Protein AF-0000000085977910 (afdb_homodimer)

Structure (mmCIF, N/CA/C/O backbone):
data_AF-0000000085977910-model_v1
#
loop_
_entity.id
_entity.type
_entity.pdbx_description
1 polymer '15-hydroxyprostaglandin dehydrogenase'
#
loop_
_atom_site.group_PDB
_atom_site.id
_atom_site.type_symbol
_atom_site.label_atom_id
_atom_site.label_alt_id
_atom_site.label_comp_id
_atom_site.label_asym_id
_atom_site.label_entity_id
_atom_site.label_seq_id
_atom_site.pdbx_PDB_ins_code
_atom_site.Cartn_x
_atom_site.Cartn_y
_atom_site.Cartn_z
_atom_site.occupancy
_atom_site.B_iso_or_equiv
_atom_site.auth_seq_id
_atom_site.auth_comp_id
_atom_site.auth_asym_id
_atom_site.auth_atom_id
_atom_site.pdbx_PDB_model_num
ATOM 1 N N . MET A 1 1 ? 5.023 -21.188 -24.047 1 74.12 1 MET A N 1
ATOM 2 C CA . MET A 1 1 ? 5.863 -21.859 -23.062 1 74.12 1 MET A CA 1
ATOM 3 C C . MET A 1 1 ? 5.191 -23.109 -22.531 1 74.12 1 MET A C 1
ATOM 5 O O . MET A 1 1 ? 3.965 -23.172 -22.422 1 74.12 1 MET A O 1
ATOM 9 N N . ASN A 1 2 ? 5.883 -24.109 -22.469 1 89.81 2 ASN A N 1
ATOM 10 C CA . ASN A 1 2 ? 5.402 -25.375 -21.906 1 89.81 2 ASN A CA 1
ATOM 11 C C . ASN A 1 2 ? 5.508 -25.375 -20.375 1 89.81 2 ASN A C 1
ATOM 13 O O . ASN A 1 2 ? 6.594 -25.188 -19.828 1 89.81 2 ASN A O 1
ATOM 17 N N . PHE A 1 3 ? 4.391 -25.562 -19.672 1 94.19 3 PHE A N 1
ATOM 18 C CA . PHE A 1 3 ? 4.344 -25.469 -18.219 1 94.19 3 PHE A CA 1
ATOM 19 C C . PHE A 1 3 ? 4.199 -26.844 -17.578 1 94.19 3 PHE A C 1
ATOM 21 O O . PHE A 1 3 ? 4.086 -26.953 -16.359 1 94.19 3 PHE A O 1
ATOM 28 N N . GLU A 1 4 ? 4.238 -27.828 -18.438 1 94.5 4 GLU A N 1
ATOM 29 C CA . GLU A 1 4 ? 4.109 -29.172 -17.906 1 94.5 4 GLU A CA 1
ATOM 30 C C . GLU A 1 4 ? 5.215 -29.484 -16.906 1 94.5 4 GLU A C 1
ATOM 32 O O . GLU A 1 4 ? 6.395 -29.297 -17.188 1 94.5 4 GLU A O 1
ATOM 37 N N . GLY A 1 5 ? 4.781 -29.891 -15.734 1 95.19 5 GLY A N 1
ATOM 38 C CA . GLY A 1 5 ? 5.727 -30.312 -14.711 1 95.19 5 GLY A CA 1
ATOM 39 C C . GLY A 1 5 ? 6.285 -29.156 -13.906 1 95.19 5 GLY A C 1
ATOM 40 O O . GLY A 1 5 ? 6.957 -29.375 -12.891 1 95.19 5 GLY A O 1
ATOM 41 N N . LYS A 1 6 ? 6.066 -27.953 -14.312 1 96.88 6 LYS A N 1
ATOM 42 C CA . LYS A 1 6 ? 6.48 -26.812 -13.516 1 96.88 6 LYS A CA 1
ATOM 43 C C . LYS A 1 6 ? 5.66 -26.703 -12.234 1 96.88 6 LYS A C 1
ATOM 45 O O . LYS A 1 6 ? 4.578 -27.297 -12.133 1 96.88 6 LYS A O 1
ATOM 50 N N . VAL A 1 7 ? 6.188 -26.031 -11.258 1 98.06 7 VAL A N 1
ATOM 51 C CA . VAL A 1 7 ? 5.59 -26.062 -9.922 1 98.06 7 VAL A CA 1
ATOM 52 C C . VAL A 1 7 ? 5.203 -24.656 -9.492 1 98.06 7 VAL A C 1
ATOM 54 O O . VAL A 1 7 ? 6.012 -23.734 -9.57 1 98.06 7 VAL A O 1
ATOM 57 N N . ALA A 1 8 ? 3.971 -24.547 -9.023 1 98.25 8 ALA A N 1
ATOM 58 C CA . ALA A 1 8 ? 3.461 -23.266 -8.555 1 98.25 8 ALA A CA 1
ATOM 59 C C . ALA A 1 8 ? 3.02 -23.344 -7.098 1 98.25 8 ALA A C 1
ATOM 61 O O . ALA A 1 8 ? 2.588 -24.406 -6.633 1 98.25 8 ALA A O 1
ATOM 62 N N . ILE A 1 9 ? 3.174 -22.281 -6.395 1 98.31 9 ILE A N 1
ATOM 63 C CA . ILE A 1 9 ? 2.529 -22.047 -5.105 1 98.31 9 ILE A CA 1
ATOM 64 C C . ILE A 1 9 ? 1.374 -21.062 -5.27 1 98.31 9 ILE A C 1
ATOM 66 O O . ILE A 1 9 ? 1.536 -20 -5.879 1 98.31 9 ILE A O 1
ATOM 70 N N . VAL A 1 10 ? 0.227 -21.422 -4.809 1 98.31 10 VAL A N 1
ATOM 71 C CA . VAL A 1 10 ? -0.936 -20.547 -4.828 1 98.31 10 VAL A CA 1
ATOM 72 C C . VAL A 1 10 ? -1.416 -20.281 -3.402 1 98.31 10 VAL A C 1
ATOM 74 O O . VAL A 1 10 ? -1.846 -21.203 -2.709 1 98.31 10 VAL A O 1
ATOM 77 N N . THR A 1 11 ? -1.357 -19.031 -3.002 1 98 11 THR A N 1
ATOM 78 C CA . THR A 1 11 ? -1.859 -18.703 -1.674 1 98 11 THR A CA 1
ATOM 79 C C . THR A 1 11 ? -3.359 -18.422 -1.717 1 98 11 THR A C 1
ATOM 81 O O . THR A 1 11 ? -3.865 -17.875 -2.695 1 98 11 THR A O 1
ATOM 84 N N . GLY A 1 12 ? -3.998 -18.734 -0.599 1 93.25 12 GLY A N 1
ATOM 85 C CA . GLY A 1 12 ? -5.445 -18.594 -0.599 1 93.25 12 GLY A CA 1
ATOM 86 C C . GLY A 1 12 ? -6.121 -19.422 -1.684 1 93.25 12 GLY A C 1
ATOM 87 O O . GLY A 1 12 ? -7.004 -18.922 -2.385 1 93.25 12 GLY A O 1
ATOM 88 N N . GLY A 1 13 ? -5.715 -20.578 -1.875 1 89.19 13 GLY A N 1
ATOM 89 C CA . GLY A 1 13 ? -6.102 -21.359 -3.045 1 89.19 13 GLY A CA 1
ATOM 90 C C . GLY A 1 13 ? -7.32 -22.219 -2.807 1 89.19 13 GLY A C 1
ATOM 91 O O . GLY A 1 13 ? -7.738 -22.969 -3.693 1 89.19 13 GLY A O 1
ATOM 92 N N . ALA A 1 14 ? -7.949 -22.047 -1.629 1 82.5 14 ALA A N 1
ATOM 93 C CA . ALA A 1 14 ? -9.016 -22.969 -1.251 1 82.5 14 ALA A CA 1
ATOM 94 C C . ALA A 1 14 ? -10.344 -22.562 -1.867 1 82.5 14 ALA A C 1
ATOM 96 O O . ALA A 1 14 ? -11.242 -23.391 -2.033 1 82.5 14 ALA A O 1
ATOM 97 N N . GLN A 1 15 ? -10.5 -21.297 -2.105 1 82.38 15 GLN A N 1
ATOM 98 C CA . GLN A 1 15 ? -11.805 -20.828 -2.547 1 82.38 15 GLN A CA 1
ATOM 99 C C . GLN A 1 15 ? -11.672 -19.688 -3.551 1 82.38 15 GLN A C 1
ATOM 101 O O . GLN A 1 15 ? -10.57 -19.172 -3.764 1 82.38 15 GLN A O 1
ATOM 106 N N . GLY A 1 16 ? -12.773 -19.531 -4.273 1 90.12 16 GLY A N 1
ATOM 107 C CA . GLY A 1 16 ? -12.914 -18.328 -5.086 1 90.12 16 GLY A CA 1
ATOM 108 C C . GLY A 1 16 ? -11.852 -18.219 -6.172 1 90.12 16 GLY A C 1
ATOM 109 O O . GLY A 1 16 ? -11.664 -19.156 -6.957 1 90.12 16 GLY A O 1
ATOM 110 N N . ILE A 1 17 ? -11.211 -17.125 -6.199 1 92.06 17 ILE A N 1
ATOM 111 C CA . ILE A 1 17 ? -10.211 -16.797 -7.215 1 92.06 17 ILE A CA 1
ATOM 112 C C . ILE A 1 17 ? -9.023 -17.75 -7.094 1 92.06 17 ILE A C 1
ATOM 114 O O . ILE A 1 17 ? -8.5 -18.219 -8.102 1 92.06 17 ILE A O 1
ATOM 118 N N . GLY A 1 18 ? -8.695 -18.078 -5.855 1 94.75 18 GLY A N 1
ATOM 119 C CA . GLY A 1 18 ? -7.59 -19 -5.629 1 94.75 18 GLY A CA 1
ATOM 120 C C . GLY A 1 18 ? -7.832 -20.391 -6.199 1 94.75 18 GLY A C 1
ATOM 121 O O . GLY A 1 18 ? -6.949 -20.969 -6.828 1 94.75 18 GLY A O 1
ATOM 122 N N . LYS A 1 19 ? -8.984 -20.844 -5.961 1 94.12 19 LYS A N 1
ATOM 123 C CA . LYS A 1 19 ? -9.367 -22.141 -6.523 1 94.12 19 LYS A CA 1
ATOM 124 C C . LYS A 1 19 ? -9.344 -22.094 -8.047 1 94.12 19 LYS A C 1
ATOM 126 O O . LYS A 1 19 ? -8.906 -23.047 -8.695 1 94.12 19 LYS A O 1
ATOM 131 N N . ALA A 1 20 ? -9.797 -21.016 -8.609 1 95.25 20 ALA A N 1
ATOM 132 C CA . ALA A 1 20 ? -9.805 -20.844 -10.055 1 95.25 20 ALA A CA 1
ATOM 133 C C . ALA A 1 20 ? -8.383 -20.844 -10.617 1 95.25 20 ALA A C 1
ATOM 135 O O . ALA A 1 20 ? -8.125 -21.453 -11.656 1 95.25 20 ALA A O 1
ATOM 136 N N . TYR A 1 21 ? -7.469 -20.172 -9.953 1 97.31 21 TYR A N 1
ATOM 137 C CA . TYR A 1 21 ? -6.066 -20.188 -10.344 1 97.31 21 TYR A CA 1
ATOM 138 C C . TYR A 1 21 ? -5.504 -21.594 -10.312 1 97.31 21 TYR A C 1
ATOM 140 O O . TYR A 1 21 ? -4.867 -22.031 -11.273 1 97.31 21 TYR A O 1
ATOM 148 N N . THR A 1 22 ? -5.742 -22.25 -9.188 1 97.06 22 THR A N 1
ATOM 149 C CA . THR A 1 22 ? -5.219 -23.594 -9 1 97.06 22 THR A CA 1
ATOM 150 C C . THR A 1 22 ? -5.715 -24.531 -10.102 1 97.06 22 THR A C 1
ATOM 152 O O . THR A 1 22 ? -4.922 -25.234 -10.734 1 97.06 22 THR A O 1
ATOM 155 N N . ASN A 1 23 ? -6.988 -24.469 -10.359 1 95.81 23 ASN A N 1
ATOM 156 C CA . ASN A 1 23 ? -7.57 -25.281 -11.406 1 95.81 23 ASN A CA 1
ATOM 157 C C . ASN A 1 23 ? -6.949 -24.984 -12.773 1 95.81 23 ASN A C 1
ATOM 159 O O . ASN A 1 23 ? -6.617 -25.891 -13.523 1 95.81 23 ASN A O 1
ATOM 163 N N . ALA A 1 24 ? -6.844 -23.734 -13.078 1 96.44 24 ALA A N 1
ATOM 164 C CA . ALA A 1 24 ? -6.281 -23.328 -14.367 1 96.44 24 ALA A CA 1
ATOM 165 C C . ALA A 1 24 ? -4.859 -23.859 -14.539 1 96.44 24 ALA A C 1
ATOM 167 O O . ALA A 1 24 ? -4.5 -24.344 -15.609 1 96.44 24 ALA A O 1
ATOM 168 N N . LEU A 1 25 ? -4.062 -23.812 -13.516 1 97.44 25 LEU A N 1
ATOM 169 C CA . LEU A 1 25 ? -2.672 -24.25 -13.562 1 97.44 25 LEU A CA 1
ATOM 170 C C . LEU A 1 25 ? -2.578 -25.766 -13.688 1 97.44 25 LEU A C 1
ATOM 172 O O . LEU A 1 25 ? -1.768 -26.281 -14.453 1 97.44 25 LEU A O 1
ATOM 176 N N . LEU A 1 26 ? -3.412 -26.469 -12.906 1 96.94 26 LEU A N 1
ATOM 177 C CA . LEU A 1 26 ? -3.451 -27.938 -13 1 96.94 26 LEU A CA 1
ATOM 178 C C . LEU A 1 26 ? -3.846 -28.375 -14.406 1 96.94 26 LEU A C 1
ATOM 180 O O . LEU A 1 26 ? -3.307 -29.359 -14.922 1 96.94 26 LEU A O 1
ATOM 184 N N . ASN A 1 27 ? -4.707 -27.641 -14.977 1 95.31 27 ASN A N 1
ATOM 185 C CA . ASN A 1 27 ? -5.23 -27.984 -16.297 1 95.31 27 ASN A CA 1
ATOM 186 C C . ASN A 1 27 ? -4.152 -27.891 -17.375 1 95.31 27 ASN A C 1
ATOM 188 O O . ASN A 1 27 ? -4.246 -28.547 -18.406 1 95.31 27 ASN A O 1
ATOM 192 N N . ILE A 1 28 ? -3.127 -27.125 -17.141 1 95.44 28 ILE A N 1
ATOM 193 C CA . ILE A 1 28 ? -2.08 -27 -18.156 1 95.44 28 ILE A CA 1
ATOM 194 C C . ILE A 1 28 ? -0.868 -27.844 -17.734 1 95.44 28 ILE A C 1
ATOM 196 O O . ILE A 1 28 ? 0.23 -27.656 -18.266 1 95.44 28 ILE A O 1
ATOM 200 N N . GLY A 1 29 ? -1.073 -28.672 -16.719 1 95.94 29 GLY A N 1
ATOM 201 C CA . GLY A 1 29 ? -0.099 -29.703 -16.422 1 95.94 29 GLY A CA 1
ATOM 202 C C . GLY A 1 29 ? 0.864 -29.312 -15.32 1 95.94 29 GLY A C 1
ATOM 203 O O . GLY A 1 29 ? 1.837 -30.016 -15.055 1 95.94 29 GLY A O 1
ATOM 204 N N . MET A 1 30 ? 0.647 -28.234 -14.641 1 97.25 30 MET A N 1
ATOM 205 C CA . MET A 1 30 ? 1.529 -27.828 -13.555 1 97.25 30 MET A CA 1
ATOM 206 C C . MET A 1 30 ? 1.219 -28.594 -12.273 1 97.25 30 MET A C 1
ATOM 208 O O . MET A 1 30 ? 0.14 -29.188 -12.141 1 97.25 30 MET A O 1
ATOM 212 N N . LYS A 1 31 ? 2.195 -28.656 -11.438 1 97.75 31 LYS A N 1
ATOM 213 C CA . LYS A 1 31 ? 1.985 -29.062 -10.047 1 97.75 31 LYS A CA 1
ATOM 214 C C . LYS A 1 31 ? 1.756 -27.844 -9.156 1 97.75 31 LYS A C 1
ATOM 216 O O . LYS A 1 31 ? 2.322 -26.766 -9.398 1 97.75 31 LYS A O 1
ATOM 221 N N . VAL A 1 32 ? 0.878 -28.047 -8.172 1 97.81 32 VAL A N 1
ATOM 222 C CA . VAL A 1 32 ? 0.483 -26.859 -7.402 1 97.81 32 VAL A CA 1
ATOM 223 C C . VAL A 1 32 ? 0.53 -27.188 -5.91 1 97.81 32 VAL A C 1
ATOM 225 O O . VAL A 1 32 ? 0.036 -28.219 -5.473 1 97.81 32 VAL A O 1
ATOM 228 N N . CYS A 1 33 ? 1.186 -26.344 -5.152 1 97.75 33 CYS A N 1
ATOM 229 C CA . CYS A 1 33 ? 1.013 -26.312 -3.703 1 97.75 33 CYS A CA 1
ATOM 230 C C . CYS A 1 33 ? 0.008 -25.234 -3.301 1 97.75 33 CYS A C 1
ATOM 232 O O . CYS A 1 33 ? 0.247 -24.047 -3.508 1 97.75 33 CYS A O 1
ATOM 234 N N . VAL A 1 34 ? -1.076 -25.688 -2.732 1 97.31 34 VAL A N 1
ATOM 235 C CA . VAL A 1 34 ? -2.084 -24.75 -2.234 1 97.31 34 VAL A CA 1
ATOM 236 C C . VAL A 1 34 ? -1.765 -24.359 -0.791 1 97.31 34 VAL A C 1
ATOM 238 O O . VAL A 1 34 ? -1.68 -25.234 0.084 1 97.31 34 VAL A O 1
ATOM 241 N N . CYS A 1 35 ? -1.544 -23.062 -0.579 1 96.44 35 CYS A N 1
ATOM 242 C CA . CYS A 1 35 ? -1.341 -22.516 0.755 1 96.44 35 CYS A CA 1
ATOM 243 C C . CYS A 1 35 ? -2.584 -21.781 1.235 1 96.44 35 CYS A C 1
ATOM 245 O O . CYS A 1 35 ? -3.07 -20.859 0.559 1 96.44 35 CYS A O 1
ATOM 247 N N . ASP A 1 36 ? -3.037 -22.141 2.352 1 93.94 36 ASP A N 1
ATOM 248 C CA . ASP A 1 36 ? -4.258 -21.531 2.879 1 93.94 36 ASP A CA 1
ATOM 249 C C . ASP A 1 36 ? -4.383 -21.766 4.383 1 93.94 36 ASP A C 1
ATOM 251 O O . ASP A 1 36 ? -3.725 -22.641 4.934 1 93.94 36 ASP A O 1
ATOM 255 N N . ILE A 1 37 ? -5.188 -20.984 5.008 1 93.25 37 ILE A N 1
ATOM 256 C CA . ILE A 1 37 ? -5.453 -21.188 6.426 1 93.25 37 ILE A CA 1
ATOM 257 C C . ILE A 1 37 ? -6.625 -22.156 6.602 1 93.25 37 ILE A C 1
ATOM 259 O O . ILE A 1 37 ? -6.816 -22.719 7.676 1 93.25 37 ILE A O 1
ATOM 263 N N . LEU A 1 38 ? -7.438 -22.328 5.578 1 90.69 38 LEU A N 1
ATOM 264 C CA . LEU A 1 38 ? -8.656 -23.141 5.629 1 90.69 38 LEU A CA 1
ATOM 265 C C . LEU A 1 38 ? -8.367 -24.578 5.219 1 90.69 38 LEU A C 1
ATOM 267 O O . LEU A 1 38 ? -8.711 -25 4.113 1 90.69 38 LEU A O 1
ATOM 271 N N . GLU A 1 39 ? -7.926 -25.375 6.125 1 92.31 39 GLU A N 1
ATOM 272 C CA . GLU A 1 39 ? -7.465 -26.734 5.852 1 92.31 39 GLU A CA 1
ATOM 273 C C . GLU A 1 39 ? -8.594 -27.609 5.324 1 92.31 39 GLU A C 1
ATOM 275 O O . GLU A 1 39 ? -8.445 -28.281 4.309 1 92.31 39 GLU A O 1
ATOM 280 N N . GLU A 1 40 ? -9.688 -27.516 5.973 1 93.38 40 GLU A N 1
ATOM 281 C CA . GLU A 1 40 ? -10.805 -28.391 5.613 1 93.38 40 GLU A CA 1
ATOM 282 C C . GLU A 1 40 ? -11.297 -28.094 4.199 1 93.38 40 GLU A C 1
ATOM 284 O O . GLU A 1 40 ? -11.562 -29.016 3.426 1 93.38 40 GLU A O 1
ATOM 289 N N . GLN A 1 41 ? -11.383 -26.828 3.84 1 92.31 41 GLN A N 1
ATOM 290 C CA . GLN A 1 41 ? -11.852 -26.438 2.514 1 92.31 41 GLN A CA 1
ATOM 291 C C . GLN A 1 41 ? -10.867 -26.875 1.434 1 92.31 41 GLN A C 1
ATOM 293 O O . GLN A 1 41 ? -11.273 -27.281 0.343 1 92.31 41 GLN A O 1
ATOM 298 N N . VAL A 1 42 ? -9.609 -26.812 1.769 1 92.94 42 VAL A N 1
ATOM 299 C CA . VAL A 1 42 ? -8.594 -27.234 0.802 1 92.94 42 VAL A CA 1
ATOM 300 C C . VAL A 1 42 ? -8.68 -28.734 0.574 1 92.94 42 VAL A C 1
ATOM 302 O O . VAL A 1 42 ? -8.609 -29.203 -0.565 1 92.94 42 VAL A O 1
ATOM 305 N N . ARG A 1 43 ? -8.844 -29.5 1.631 1 92.69 43 ARG A N 1
ATOM 306 C CA . ARG A 1 43 ? -8.938 -30.953 1.518 1 92.69 43 ARG A CA 1
ATOM 307 C C . ARG A 1 43 ? -10.141 -31.359 0.681 1 92.69 43 ARG A C 1
ATOM 309 O O . ARG A 1 43 ? -10.047 -32.25 -0.169 1 92.69 43 ARG A O 1
ATOM 316 N N . GLU A 1 44 ? -11.172 -30.672 0.963 1 93.56 44 GLU A N 1
ATOM 317 C CA . GLU A 1 44 ? -12.367 -30.922 0.172 1 93.56 44 GLU A CA 1
ATOM 318 C C . GLU A 1 44 ? -12.141 -30.609 -1.303 1 93.56 44 GLU A C 1
ATOM 320 O O . GLU A 1 44 ? -12.578 -31.359 -2.182 1 93.56 44 GLU A O 1
ATOM 325 N N . PHE A 1 45 ? -11.461 -29.547 -1.585 1 93.5 45 PHE A N 1
ATOM 326 C CA . PHE A 1 45 ? -11.125 -29.141 -2.945 1 93.5 45 PHE A CA 1
ATOM 327 C C . PHE A 1 45 ? -10.25 -30.188 -3.625 1 93.5 45 PHE A C 1
ATOM 329 O O . PHE A 1 45 ? -10.547 -30.625 -4.734 1 93.5 45 PHE A O 1
ATOM 336 N N . ILE A 1 46 ? -9.258 -30.641 -2.928 1 93.31 46 ILE A N 1
ATOM 337 C CA . ILE A 1 46 ? -8.32 -31.609 -3.48 1 93.31 46 ILE A CA 1
ATOM 338 C C . ILE A 1 46 ? -9.055 -32.906 -3.781 1 93.31 46 ILE A C 1
ATOM 340 O O . ILE A 1 46 ? -8.852 -33.531 -4.836 1 93.31 46 ILE A O 1
ATOM 344 N N . GLU A 1 47 ? -9.953 -33.312 -2.875 1 93.12 47 GLU A N 1
ATOM 345 C CA . GLU A 1 47 ? -10.703 -34.531 -3.047 1 93.12 47 GLU A CA 1
ATOM 346 C C . GLU A 1 47 ? -11.641 -34.469 -4.25 1 93.12 47 GLU A C 1
ATOM 348 O O . GLU A 1 47 ? -11.953 -35.469 -4.867 1 93.12 47 GLU A O 1
ATOM 353 N N . SER A 1 48 ? -12.039 -33.219 -4.543 1 92.94 48 SER A N 1
ATOM 354 C CA . SER A 1 48 ? -12.984 -33.031 -5.641 1 92.94 48 SER A CA 1
ATOM 355 C C . SER A 1 48 ? -12.281 -33.062 -6.992 1 92.94 48 SER A C 1
ATOM 357 O O . SER A 1 48 ? -12.93 -33.188 -8.031 1 92.94 48 SER A O 1
ATOM 359 N N . LEU A 1 49 ? -11.008 -33.031 -7.074 1 93.31 49 LEU A N 1
ATOM 360 C CA . LEU A 1 49 ? -10.234 -33 -8.312 1 93.31 49 LEU A CA 1
ATOM 361 C C . LEU A 1 49 ? -10.172 -34.375 -8.953 1 93.31 49 LEU A C 1
ATOM 363 O O . LEU A 1 49 ? -10.273 -35.406 -8.266 1 93.31 49 LEU A O 1
ATOM 367 N N . PRO A 1 50 ? -10.008 -34.406 -10.266 1 92.75 50 PRO A N 1
ATOM 368 C CA . PRO A 1 50 ? -9.734 -35.688 -10.922 1 92.75 50 PRO A CA 1
ATOM 369 C C . PRO A 1 50 ? -8.484 -36.375 -10.375 1 92.75 50 PRO A C 1
ATOM 371 O O . PRO A 1 50 ? -7.527 -35.719 -9.984 1 92.75 50 PRO A O 1
ATOM 374 N N . ALA A 1 51 ? -8.422 -37.656 -10.469 1 91.19 51 ALA A N 1
ATOM 375 C CA . ALA A 1 51 ? -7.332 -38.469 -9.914 1 91.19 51 ALA A CA 1
ATOM 376 C C . ALA A 1 51 ? -5.988 -38.031 -10.484 1 91.19 51 ALA A C 1
ATOM 378 O O . ALA A 1 51 ? -4.996 -37.938 -9.75 1 91.19 51 ALA A O 1
ATOM 379 N N . ALA A 1 52 ? -5.98 -37.719 -11.75 1 89.06 52 ALA A N 1
ATOM 380 C CA . ALA A 1 52 ? -4.734 -37.344 -12.422 1 89.06 52 ALA A CA 1
ATOM 381 C C . ALA A 1 52 ? -4.184 -36.062 -11.852 1 89.06 52 ALA A C 1
ATOM 383 O O . ALA A 1 52 ? -2.967 -35.844 -11.812 1 89.06 52 ALA A O 1
ATOM 384 N N . GLN A 1 53 ? -5.027 -35.25 -11.43 1 91.56 53 GLN A N 1
ATOM 385 C CA . GLN A 1 53 ? -4.609 -33.938 -10.914 1 91.56 53 GLN A CA 1
ATOM 386 C C . GLN A 1 53 ? -4.293 -34.031 -9.422 1 91.56 53 GLN A C 1
ATOM 388 O O . GLN A 1 53 ? -3.537 -33.188 -8.898 1 91.56 53 GLN A O 1
ATOM 393 N N . ARG A 1 54 ? -4.805 -34.969 -8.719 1 93.62 54 ARG A N 1
ATOM 394 C CA . ARG A 1 54 ? -4.598 -35.094 -7.281 1 93.62 54 ARG A CA 1
ATOM 395 C C . ARG A 1 54 ? -3.141 -35.406 -6.965 1 93.62 54 ARG A C 1
ATOM 397 O O . ARG A 1 54 ? -2.639 -35.031 -5.902 1 93.62 54 ARG A O 1
ATOM 404 N N . ASN A 1 55 ? -2.445 -36.031 -7.91 1 90.75 55 ASN A N 1
ATOM 405 C CA . ASN A 1 55 ? -1.028 -36.312 -7.727 1 90.75 55 ASN A CA 1
ATOM 406 C C . ASN A 1 55 ? -0.163 -35.062 -7.934 1 90.75 55 ASN A C 1
ATOM 408 O O . ASN A 1 55 ? 1.015 -35.062 -7.574 1 90.75 55 ASN A O 1
ATOM 412 N N . ASN A 1 56 ? -0.781 -34.094 -8.492 1 95.5 56 ASN A N 1
ATOM 413 C CA . ASN A 1 56 ? -0.028 -32.906 -8.844 1 95.5 56 ASN A CA 1
ATOM 414 C C . ASN A 1 56 ? -0.332 -31.75 -7.883 1 95.5 56 ASN A C 1
ATOM 416 O O . ASN A 1 56 ? 0.022 -30.594 -8.156 1 95.5 56 ASN A O 1
ATOM 420 N N . ILE A 1 57 ? -1.011 -32.031 -6.797 1 96.62 57 ILE A N 1
ATOM 421 C CA . ILE A 1 57 ? -1.389 -30.969 -5.891 1 96.62 57 ILE A CA 1
ATOM 422 C C . ILE A 1 57 ? -1.05 -31.359 -4.453 1 96.62 57 ILE A C 1
ATOM 424 O O . ILE A 1 57 ? -1.247 -32.5 -4.055 1 96.62 57 ILE A O 1
ATOM 428 N N . VAL A 1 58 ? -0.463 -30.469 -3.674 1 95.25 58 VAL A N 1
ATOM 429 C CA . VAL A 1 58 ? -0.224 -30.656 -2.244 1 95.25 58 VAL A CA 1
ATOM 430 C C . VAL A 1 58 ? -0.762 -29.438 -1.477 1 95.25 58 VAL A C 1
ATOM 432 O O . VAL A 1 58 ? -1.005 -28.391 -2.062 1 95.25 58 VAL A O 1
ATOM 435 N N . PHE A 1 59 ? -1.01 -29.672 -0.19 1 96.19 59 PHE A N 1
ATOM 436 C 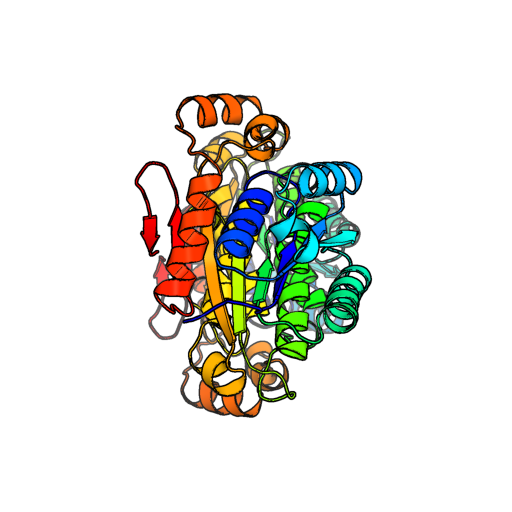CA . PHE A 1 59 ? -1.523 -28.625 0.684 1 96.19 59 PHE A CA 1
ATOM 437 C C . PHE A 1 59 ? -0.527 -28.312 1.792 1 96.19 59 PHE A C 1
ATOM 439 O O . PHE A 1 59 ? 0.11 -29.203 2.338 1 96.19 59 PHE A O 1
ATOM 446 N N . GLN A 1 60 ? -0.332 -27.047 2.053 1 97 60 GLN A N 1
ATOM 447 C CA . GLN A 1 60 ? 0.397 -26.562 3.223 1 97 60 GLN A CA 1
ATOM 448 C C . GLN A 1 60 ? -0.387 -25.484 3.951 1 97 60 GLN A C 1
ATOM 450 O O . GLN A 1 60 ? -0.693 -24.438 3.371 1 97 60 GLN A O 1
ATOM 455 N N . LYS A 1 61 ? -0.772 -25.781 5.203 1 96.75 61 LYS A N 1
ATOM 456 C CA . LYS A 1 61 ? -1.381 -24.719 6.004 1 96.75 61 LYS A CA 1
ATOM 457 C C . LYS A 1 61 ? -0.423 -23.547 6.184 1 96.75 61 LYS A C 1
ATOM 459 O O . LYS A 1 61 ? 0.739 -23.734 6.547 1 96.75 61 LYS A O 1
ATOM 464 N N . CYS A 1 62 ? -0.969 -22.359 5.867 1 96.56 62 CYS A N 1
ATOM 465 C CA . CYS A 1 62 ? -0.065 -21.203 5.867 1 96.56 62 CYS A CA 1
ATOM 466 C C . CYS A 1 62 ? -0.833 -19.906 6.059 1 96.56 62 CYS A C 1
ATOM 468 O O . CYS A 1 62 ? -1.768 -19.609 5.309 1 96.56 62 CYS A O 1
ATOM 470 N N . ASP A 1 63 ? -0.508 -19.25 7.102 1 97.25 63 ASP A N 1
ATOM 471 C CA . ASP A 1 63 ? -0.848 -17.828 7.207 1 97.25 63 ASP A CA 1
ATOM 472 C C . ASP A 1 63 ? 0.21 -16.969 6.531 1 97.25 63 ASP A C 1
ATOM 474 O O . ASP A 1 63 ? 1.323 -16.828 7.043 1 97.25 63 ASP A O 1
ATOM 478 N N . VAL A 1 64 ? -0.168 -16.344 5.438 1 96.88 64 VAL A N 1
ATOM 479 C CA . VAL A 1 64 ? 0.806 -15.648 4.602 1 96.88 64 VAL A CA 1
ATOM 480 C C . VAL A 1 64 ? 1.357 -14.438 5.348 1 96.88 64 VAL A C 1
ATOM 482 O O . VAL A 1 64 ? 2.377 -13.867 4.953 1 96.88 64 VAL A O 1
ATOM 485 N N . SER A 1 65 ? 0.631 -13.984 6.418 1 95.81 65 SER A N 1
ATOM 486 C CA . SER A 1 65 ? 1.129 -12.867 7.219 1 95.81 65 SER A CA 1
ATOM 487 C C . SER A 1 65 ? 2.248 -13.32 8.156 1 95.81 65 SER A C 1
ATOM 489 O O . SER A 1 65 ? 2.889 -12.492 8.805 1 95.81 65 SER A O 1
ATOM 491 N N . SER A 1 66 ? 2.453 -14.578 8.266 1 96.69 66 SER A N 1
ATOM 492 C CA . SER A 1 66 ? 3.58 -15.141 9 1 96.69 66 SER A CA 1
ATOM 493 C C . SER A 1 66 ? 4.715 -15.523 8.062 1 96.69 66 SER A C 1
ATOM 495 O O . SER A 1 66 ? 4.605 -16.5 7.32 1 96.69 66 SER A O 1
ATOM 497 N N . PHE A 1 67 ? 5.801 -14.82 8.219 1 95.38 67 PHE A N 1
ATOM 498 C CA . PHE A 1 67 ? 6.941 -15.102 7.355 1 95.38 67 PHE A CA 1
ATOM 499 C C . PHE A 1 67 ? 7.406 -16.547 7.535 1 95.38 67 PHE A C 1
ATOM 501 O O . PHE A 1 67 ? 7.707 -17.234 6.559 1 95.38 67 PHE A O 1
ATOM 508 N N . GLU A 1 68 ? 7.41 -16.969 8.734 1 96.75 68 GLU A N 1
ATOM 509 C CA . GLU A 1 68 ? 7.883 -18.328 9.031 1 96.75 68 GLU A CA 1
ATOM 510 C C . GLU A 1 68 ? 6.977 -19.375 8.406 1 96.75 68 GLU A C 1
ATOM 512 O O . GLU A 1 68 ? 7.457 -20.344 7.812 1 96.75 68 GLU A O 1
ATOM 517 N N . GLU A 1 69 ? 5.715 -19.188 8.555 1 97.31 69 GLU A N 1
ATOM 518 C CA . GLU A 1 69 ? 4.789 -20.156 7.957 1 97.31 69 GLU A CA 1
ATOM 519 C C . GLU A 1 69 ? 4.902 -20.156 6.434 1 97.31 69 GLU A C 1
ATOM 521 O O . GLU A 1 69 ? 4.824 -21.203 5.801 1 97.31 69 GLU A O 1
ATOM 526 N N . PHE A 1 70 ? 5.105 -19 5.863 1 97.5 70 PHE A N 1
ATOM 527 C CA . PHE A 1 70 ? 5.238 -18.906 4.414 1 97.5 70 PHE A CA 1
ATOM 528 C C . PHE A 1 70 ? 6.516 -19.578 3.941 1 97.5 70 PHE A C 1
ATOM 530 O O . PHE A 1 70 ? 6.512 -20.297 2.939 1 97.5 70 PHE A O 1
ATOM 537 N N . LYS A 1 71 ? 7.539 -19.391 4.684 1 97.38 71 LYS A N 1
ATOM 538 C CA . LYS A 1 71 ? 8.797 -20.062 4.383 1 97.38 71 LYS A CA 1
ATOM 539 C C . LYS A 1 71 ? 8.641 -21.578 4.418 1 97.38 71 LYS A C 1
ATOM 541 O O . LYS A 1 71 ? 9.195 -22.281 3.572 1 97.38 71 LYS A O 1
ATOM 546 N N . ASN A 1 72 ? 7.898 -22.016 5.375 1 96.88 72 ASN A N 1
ATOM 547 C CA . ASN A 1 72 ? 7.641 -23.453 5.48 1 96.88 72 ASN A CA 1
ATOM 548 C C . ASN A 1 72 ? 6.941 -23.984 4.234 1 96.88 72 ASN A C 1
ATOM 550 O O . ASN A 1 72 ? 7.164 -25.125 3.836 1 96.88 72 ASN A O 1
ATOM 554 N N . ALA A 1 73 ? 6.09 -23.203 3.68 1 96.19 73 ALA A N 1
ATOM 555 C CA . ALA A 1 73 ? 5.41 -23.625 2.453 1 96.19 73 ALA A CA 1
ATOM 556 C C . ALA A 1 73 ? 6.402 -23.781 1.306 1 96.19 73 ALA A C 1
ATOM 558 O O . ALA A 1 73 ? 6.328 -24.75 0.543 1 96.19 73 ALA A O 1
ATOM 559 N N . PHE A 1 74 ? 7.328 -22.844 1.133 1 97.56 74 PHE A N 1
ATOM 560 C CA . PHE A 1 74 ? 8.359 -22.953 0.107 1 97.56 74 PHE A CA 1
ATOM 561 C C . PHE A 1 74 ? 9.227 -24.188 0.327 1 97.56 74 PHE A C 1
ATOM 563 O O . PHE A 1 74 ? 9.516 -24.922 -0.617 1 97.56 74 PHE A O 1
ATOM 570 N N . ASP A 1 75 ? 9.539 -24.391 1.589 1 96.81 75 ASP A N 1
ATOM 571 C CA . ASP A 1 75 ? 10.359 -25.547 1.932 1 96.81 75 ASP A CA 1
ATOM 572 C C . ASP A 1 75 ? 9.641 -26.844 1.568 1 96.81 75 ASP A C 1
ATOM 574 O O . ASP A 1 75 ? 10.266 -27.781 1.041 1 96.81 75 ASP A O 1
ATOM 578 N N . LYS A 1 76 ? 8.398 -26.891 1.857 1 95.69 76 LYS A N 1
ATOM 579 C CA . LYS A 1 76 ? 7.602 -28.078 1.541 1 95.69 76 LYS A CA 1
ATOM 580 C C . LYS A 1 76 ? 7.594 -28.344 0.039 1 95.69 76 LYS A C 1
ATOM 582 O O . LYS A 1 76 ? 7.727 -29.5 -0.389 1 95.69 76 LYS A O 1
ATOM 587 N N . VAL A 1 77 ? 7.434 -27.344 -0.733 1 96.56 77 VAL A N 1
ATOM 588 C CA . VAL A 1 77 ? 7.363 -27.484 -2.184 1 96.56 77 VAL A CA 1
ATOM 589 C C . VAL A 1 77 ? 8.703 -27.984 -2.721 1 96.56 77 VAL A C 1
ATOM 591 O O . VAL A 1 77 ? 8.734 -28.875 -3.578 1 96.56 77 VAL A O 1
ATOM 594 N N . ILE A 1 78 ? 9.742 -27.438 -2.191 1 95.94 78 ILE A N 1
ATOM 595 C CA . ILE A 1 78 ? 11.07 -27.859 -2.627 1 95.94 78 ILE A CA 1
ATOM 596 C C . ILE A 1 78 ? 11.305 -29.312 -2.248 1 95.94 78 ILE A C 1
ATOM 598 O O . ILE A 1 78 ? 11.812 -30.094 -3.055 1 95.94 78 ILE A O 1
ATOM 602 N N . SER A 1 79 ? 10.914 -29.656 -1.088 1 96.5 79 SER A N 1
ATOM 603 C CA . SER A 1 79 ? 11.102 -31.031 -0.625 1 96.5 79 SER A CA 1
ATOM 604 C C . SER A 1 79 ? 10.242 -32 -1.421 1 96.5 79 SER A C 1
ATOM 606 O O . SER A 1 79 ? 10.656 -33.125 -1.677 1 96.5 79 SER A O 1
ATOM 608 N N . THR A 1 80 ? 9.094 -31.578 -1.808 1 96.5 80 THR A N 1
ATOM 609 C CA . THR A 1 80 ? 8.125 -32.469 -2.439 1 96.5 80 THR A CA 1
ATOM 610 C C . THR A 1 80 ? 8.359 -32.531 -3.945 1 96.5 80 THR A C 1
ATOM 612 O O . THR A 1 80 ? 8.344 -33.625 -4.531 1 96.5 80 THR A O 1
ATOM 615 N N . PHE A 1 81 ? 8.578 -31.406 -4.551 1 96.56 81 PHE A N 1
ATOM 616 C CA . PHE A 1 81 ? 8.578 -31.359 -6.008 1 96.56 81 PHE A CA 1
ATOM 617 C C . PHE A 1 81 ? 9.969 -31.031 -6.543 1 96.56 81 PHE A C 1
ATOM 619 O O . PHE A 1 81 ? 10.219 -31.156 -7.742 1 96.56 81 PHE A O 1
ATOM 626 N N . GLY A 1 82 ? 10.883 -30.469 -5.695 1 95.56 82 GLY A N 1
ATOM 627 C CA . GLY A 1 82 ? 12.281 -30.266 -6.047 1 95.56 82 GLY A CA 1
ATOM 628 C C . GLY A 1 82 ? 12.531 -28.953 -6.746 1 95.56 82 GLY A C 1
ATOM 629 O O . GLY A 1 82 ? 13.672 -28.625 -7.098 1 95.56 82 GLY A O 1
ATOM 630 N N . ARG A 1 83 ? 11.453 -28.266 -6.965 1 95.19 83 ARG A N 1
ATOM 631 C CA . ARG A 1 83 ? 11.609 -27 -7.672 1 95.19 83 ARG A CA 1
ATOM 632 C C . ARG A 1 83 ? 10.43 -26.062 -7.406 1 95.19 83 ARG A C 1
ATOM 634 O O . ARG A 1 83 ? 9.383 -26.5 -6.914 1 95.19 83 ARG A O 1
ATOM 641 N N . ILE A 1 84 ? 10.641 -24.797 -7.719 1 97.25 84 ILE A N 1
ATOM 642 C CA . ILE A 1 84 ? 9.586 -23.797 -7.734 1 97.25 84 ILE A CA 1
ATOM 643 C C . ILE A 1 84 ? 9.734 -22.906 -8.969 1 97.25 84 ILE A C 1
ATOM 645 O O . ILE A 1 84 ? 10.812 -22.391 -9.242 1 97.25 84 ILE A O 1
ATOM 649 N N . ASP A 1 85 ? 8.594 -22.734 -9.664 1 97.75 85 ASP A N 1
ATOM 650 C CA . ASP A 1 85 ? 8.648 -22 -10.922 1 97.75 85 ASP A CA 1
ATOM 651 C C . ASP A 1 85 ? 7.719 -20.781 -10.883 1 97.75 85 ASP A C 1
ATOM 653 O O . ASP A 1 85 ? 7.859 -19.859 -11.688 1 97.75 85 ASP A O 1
ATOM 657 N N . MET A 1 86 ? 6.77 -20.828 -9.938 1 98.19 86 MET A N 1
ATOM 658 C CA . MET A 1 86 ? 5.762 -19.781 -9.945 1 98.19 86 MET A CA 1
ATOM 659 C C . MET A 1 86 ? 5.199 -19.562 -8.547 1 98.19 86 MET A C 1
ATOM 661 O O . MET A 1 86 ? 5.012 -20.516 -7.789 1 98.19 86 MET A O 1
ATOM 665 N N . LEU A 1 87 ? 4.996 -18.359 -8.25 1 98.5 87 LEU A N 1
ATOM 666 C CA . LEU A 1 87 ? 4.238 -17.953 -7.066 1 98.5 87 LEU A CA 1
ATOM 667 C C . LEU A 1 87 ? 3.021 -17.125 -7.453 1 98.5 87 LEU A C 1
ATOM 669 O O . LEU A 1 87 ? 3.148 -16.125 -8.18 1 98.5 87 LEU A O 1
ATOM 673 N N . VAL A 1 88 ? 1.875 -17.562 -7.035 1 98.62 88 VAL A N 1
ATOM 674 C CA . VAL A 1 88 ? 0.663 -16.766 -7.148 1 98.62 88 VAL A CA 1
ATOM 675 C C . VAL A 1 88 ? 0.27 -16.219 -5.777 1 98.62 88 VAL A C 1
ATOM 677 O O . VAL A 1 88 ? -0.291 -16.938 -4.953 1 98.62 88 VAL A O 1
ATOM 680 N N . ASN A 1 89 ? 0.61 -14.977 -5.57 1 98.38 89 ASN A N 1
ATOM 681 C CA . ASN A 1 89 ? 0.109 -14.289 -4.387 1 98.38 89 ASN A CA 1
ATOM 682 C C . ASN A 1 89 ? -1.363 -13.914 -4.535 1 98.38 89 ASN A C 1
ATOM 684 O O . ASN A 1 89 ? -1.693 -12.898 -5.145 1 98.38 89 ASN A O 1
ATOM 688 N N . ASN A 1 90 ? -2.227 -14.648 -3.885 1 97.12 90 ASN A N 1
ATOM 689 C CA . ASN A 1 90 ? -3.662 -14.461 -4.07 1 97.12 90 ASN A CA 1
ATOM 690 C C . ASN A 1 90 ? -4.375 -14.227 -2.742 1 97.12 90 ASN A C 1
ATOM 692 O O . ASN A 1 90 ? -5.406 -13.555 -2.695 1 97.12 90 ASN A O 1
ATOM 696 N N . ALA A 1 91 ? -3.822 -14.797 -1.679 1 93.62 91 ALA A N 1
ATOM 697 C CA . ALA A 1 91 ? -4.469 -14.633 -0.379 1 93.62 91 ALA A CA 1
ATOM 698 C C . ALA A 1 91 ? -4.75 -13.156 -0.091 1 93.62 91 ALA A C 1
ATOM 700 O O . ALA A 1 91 ? -3.889 -12.305 -0.296 1 93.62 91 ALA A O 1
ATOM 701 N N . GLY A 1 92 ? -5.934 -12.875 0.277 1 91.88 92 GLY A N 1
ATOM 702 C CA . GLY A 1 92 ? -6.359 -11.523 0.609 1 91.88 92 GLY A CA 1
ATOM 703 C C . GLY A 1 92 ? -7.68 -11.484 1.356 1 91.88 92 GLY A C 1
ATOM 704 O O . GLY A 1 92 ? -8.508 -12.383 1.217 1 91.88 92 GLY A O 1
ATOM 705 N N . ILE A 1 93 ? -7.855 -10.5 2.145 1 91.56 93 ILE A N 1
ATOM 706 C CA . ILE A 1 93 ? -9.094 -10.328 2.895 1 91.56 93 ILE A CA 1
ATOM 707 C C . ILE A 1 93 ? -9.555 -8.875 2.805 1 91.56 93 ILE A C 1
ATOM 709 O O . ILE A 1 93 ? -8.773 -7.992 2.447 1 91.56 93 ILE A O 1
ATOM 713 N N . ILE A 1 94 ? -10.844 -8.672 2.996 1 91.81 94 ILE A N 1
ATOM 714 C CA . ILE A 1 94 ? -11.422 -7.344 3.139 1 91.81 94 ILE A CA 1
ATOM 715 C C . ILE A 1 94 ? -12 -7.18 4.543 1 91.81 94 ILE A C 1
ATOM 717 O O . ILE A 1 94 ? -12.859 -7.957 4.961 1 91.81 94 ILE A O 1
ATOM 721 N N . ASN A 1 95 ? -11.516 -6.254 5.246 1 93.31 95 ASN A N 1
ATOM 722 C CA . ASN A 1 95 ? -12.023 -5.926 6.57 1 93.31 95 ASN A CA 1
ATOM 723 C C . ASN A 1 95 ? -11.578 -4.539 7.02 1 93.31 95 ASN A C 1
ATOM 725 O O . ASN A 1 95 ? -10.523 -4.395 7.637 1 93.31 95 ASN A O 1
ATOM 729 N N . GLU A 1 96 ? -12.406 -3.555 6.824 1 93.12 96 GLU A N 1
ATOM 730 C CA . GLU A 1 96 ? -12.047 -2.186 7.18 1 93.12 96 GLU A CA 1
ATOM 731 C C . GLU A 1 96 ? -12.078 -1.982 8.695 1 93.12 96 GLU A C 1
ATOM 733 O O . GLU A 1 96 ? -11.477 -1.035 9.211 1 93.12 96 GLU A O 1
ATOM 738 N N . LYS A 1 97 ? -12.781 -2.875 9.375 1 90.56 97 LYS A N 1
ATOM 739 C CA . LYS A 1 97 ? -12.859 -2.801 10.836 1 90.56 97 LYS A CA 1
ATOM 740 C C . LYS A 1 97 ? -11.594 -3.361 11.484 1 90.56 97 LYS A C 1
ATOM 742 O O . LYS A 1 97 ? -11.242 -2.975 12.594 1 90.56 97 LYS A O 1
ATOM 747 N N .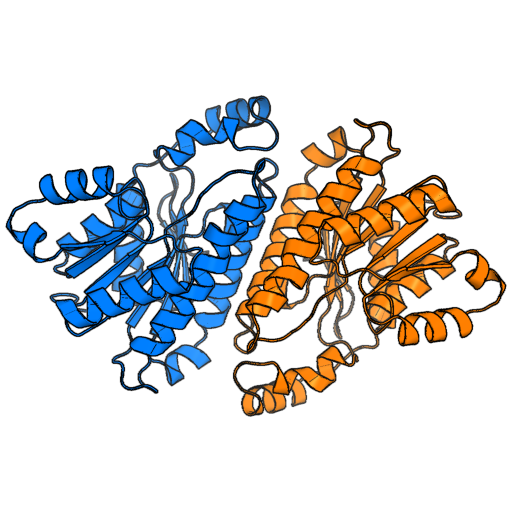 ASN A 1 98 ? -11 -4.301 10.781 1 92.75 98 ASN A N 1
ATOM 748 C CA . ASN A 1 98 ? -9.719 -4.863 11.18 1 92.75 98 ASN A CA 1
ATOM 749 C C . ASN A 1 98 ? -8.648 -4.648 10.109 1 92.75 98 ASN A C 1
ATOM 751 O O . ASN A 1 98 ? -8.109 -5.613 9.57 1 92.75 98 ASN A O 1
ATOM 755 N N . PHE A 1 99 ? -8.312 -3.42 9.938 1 93.44 99 PHE A N 1
ATOM 756 C CA . PHE A 1 99 ? -7.453 -3.059 8.812 1 93.44 99 PHE A CA 1
ATOM 757 C C . PHE A 1 99 ? -6.027 -3.539 9.047 1 93.44 99 PHE A C 1
ATOM 759 O O . PHE A 1 99 ? -5.285 -3.789 8.094 1 93.44 99 PHE A O 1
ATOM 766 N N . GLN A 1 100 ? -5.637 -3.676 10.312 1 93.38 100 GLN A N 1
ATOM 767 C CA . GLN A 1 100 ? -4.277 -4.125 10.602 1 93.38 100 GLN A CA 1
ATOM 768 C C . GLN A 1 100 ? -4.031 -5.523 10.031 1 93.38 100 GLN A C 1
ATOM 770 O O . GLN A 1 100 ? -3.055 -5.738 9.312 1 93.38 100 GLN A O 1
ATOM 775 N N . LYS A 1 101 ? -4.914 -6.379 10.375 1 94 101 LYS A N 1
ATOM 776 C CA . LYS A 1 101 ? -4.789 -7.734 9.844 1 94 101 LYS A CA 1
ATOM 777 C C . LYS A 1 101 ? -4.875 -7.742 8.32 1 94 101 LYS A C 1
ATOM 779 O O . LYS A 1 101 ? -4.176 -8.508 7.656 1 94 101 LYS A O 1
ATOM 784 N N . MET A 1 102 ? -5.711 -6.93 7.773 1 95.38 102 MET A N 1
ATOM 785 C CA . MET A 1 102 ? -5.875 -6.828 6.328 1 95.38 102 MET A CA 1
ATOM 786 C C . MET A 1 102 ? -4.578 -6.379 5.664 1 95.38 102 MET A C 1
ATOM 788 O O . MET A 1 102 ? -4.172 -6.938 4.645 1 95.38 102 MET A O 1
ATOM 792 N N . ILE A 1 103 ? -3.92 -5.426 6.258 1 96.06 103 ILE A N 1
ATOM 793 C CA . ILE A 1 103 ? -2.65 -4.949 5.715 1 96.06 103 ILE A CA 1
ATOM 794 C C . ILE A 1 103 ? -1.611 -6.066 5.781 1 96.06 103 ILE A C 1
ATOM 796 O O . ILE A 1 103 ? -0.857 -6.273 4.828 1 96.06 103 ILE A O 1
ATOM 800 N N . GLU A 1 104 ? -1.589 -6.754 6.848 1 95.81 104 GLU A N 1
ATOM 801 C CA . GLU A 1 104 ? -0.639 -7.852 7.02 1 95.81 104 GLU A CA 1
ATOM 802 C C . GLU A 1 104 ? -0.827 -8.914 5.945 1 95.81 104 GLU A C 1
ATOM 804 O O . GLU A 1 104 ? 0.144 -9.359 5.328 1 95.81 104 GLU A O 1
ATOM 809 N N . VAL A 1 105 ? -2.029 -9.266 5.727 1 96 105 VAL A N 1
ATOM 810 C CA . VAL A 1 105 ? -2.33 -10.352 4.797 1 96 105 VAL A CA 1
ATOM 811 C C . VAL A 1 105 ? -2.164 -9.859 3.361 1 96 105 VAL A C 1
ATOM 813 O O . VAL A 1 105 ? -1.456 -10.484 2.566 1 96 105 VAL A O 1
ATOM 816 N N . ASN A 1 106 ? -2.762 -8.703 3.045 1 96.88 106 ASN A N 1
ATOM 817 C CA . ASN A 1 106 ? -2.879 -8.227 1.672 1 96.88 106 ASN A CA 1
ATOM 818 C C . ASN A 1 106 ? -1.557 -7.66 1.162 1 96.88 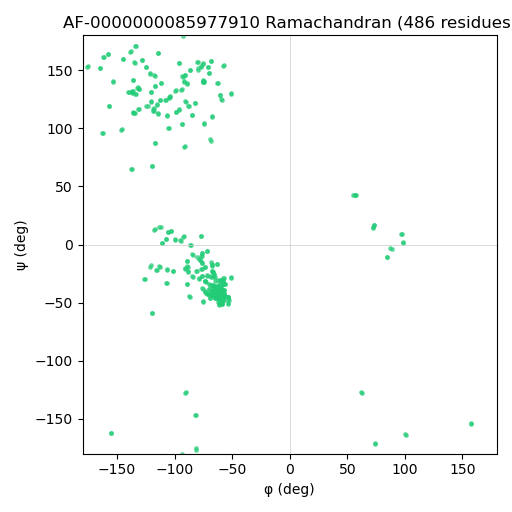106 ASN A C 1
ATOM 820 O O . ASN A 1 106 ? -1.323 -7.605 -0.047 1 96.88 106 ASN A O 1
ATOM 824 N N . PHE A 1 107 ? -0.765 -7.188 2.074 1 96.62 107 PHE A N 1
ATOM 825 C CA . PHE A 1 107 ? 0.43 -6.484 1.623 1 96.62 107 PHE A CA 1
ATOM 826 C C . PHE A 1 107 ? 1.689 -7.172 2.137 1 96.62 107 PHE A C 1
ATOM 828 O O . PHE A 1 107 ? 2.523 -7.621 1.349 1 96.62 107 PHE A O 1
ATOM 835 N N . HIS A 1 108 ? 1.861 -7.312 3.498 1 96.25 108 HIS A N 1
ATOM 836 C CA . HIS A 1 108 ? 3.031 -8.008 4.02 1 96.25 108 HIS A CA 1
ATOM 837 C C . HIS A 1 108 ? 3.168 -9.398 3.398 1 96.25 108 HIS A C 1
ATOM 839 O O . HIS A 1 108 ? 4.266 -9.797 3.008 1 96.25 108 HIS A O 1
ATOM 845 N N . GLY A 1 109 ? 2.061 -10.039 3.352 1 97.31 109 GLY A N 1
ATOM 846 C CA . GLY A 1 109 ? 2.072 -11.375 2.773 1 97.31 109 GLY A CA 1
ATOM 847 C C . GLY A 1 109 ? 2.604 -11.406 1.354 1 97.31 109 GLY A C 1
ATOM 848 O O . GLY A 1 109 ? 3.396 -12.281 1 1 97.31 109 GLY A O 1
ATOM 849 N N . VAL A 1 110 ? 2.209 -10.43 0.518 1 98.06 110 VAL A N 1
ATOM 850 C CA . VAL A 1 110 ? 2.645 -10.359 -0.873 1 98.06 110 VAL A CA 1
ATOM 851 C C . VAL A 1 110 ? 4.145 -10.07 -0.929 1 98.06 110 VAL A C 1
ATOM 853 O O . VAL A 1 110 ? 4.867 -10.672 -1.729 1 98.06 110 VAL A O 1
ATOM 856 N N . VAL A 1 111 ? 4.641 -9.172 -0.081 1 97.88 111 VAL A N 1
ATOM 857 C CA . VAL A 1 111 ? 6.059 -8.836 -0.029 1 97.88 111 VAL A CA 1
ATOM 858 C C . VAL A 1 111 ? 6.863 -10.047 0.423 1 97.88 111 VAL A C 1
ATOM 860 O O . VAL A 1 111 ? 7.887 -10.383 -0.18 1 97.88 111 VAL A O 1
ATOM 863 N N . TYR A 1 112 ? 6.379 -10.734 1.484 1 97.44 112 TYR A N 1
ATOM 864 C CA . TYR A 1 112 ? 7.047 -11.922 1.99 1 97.44 112 TYR A CA 1
ATOM 865 C C . TYR A 1 112 ? 7.145 -12.992 0.908 1 97.44 112 TYR A C 1
ATOM 867 O O . TYR A 1 112 ? 8.227 -13.539 0.66 1 97.44 112 TYR A O 1
ATOM 875 N N . GLY A 1 113 ? 6.012 -13.273 0.307 1 97.94 113 GLY A N 1
ATOM 876 C CA . GLY A 1 113 ? 6.008 -14.266 -0.755 1 97.94 113 GLY A CA 1
ATOM 877 C C . GLY A 1 113 ? 6.949 -13.93 -1.895 1 97.94 113 GLY A C 1
ATOM 878 O O . GLY A 1 113 ? 7.66 -14.797 -2.4 1 97.94 113 GLY A O 1
ATOM 879 N N . THR A 1 114 ? 6.922 -12.703 -2.295 1 97.81 114 THR A N 1
ATOM 880 C CA . THR A 1 114 ? 7.777 -12.227 -3.377 1 97.81 114 THR A CA 1
ATOM 881 C C . THR A 1 114 ? 9.25 -12.414 -3.025 1 97.81 114 THR A C 1
ATOM 883 O O . THR A 1 114 ? 10.031 -12.906 -3.844 1 97.81 114 THR A O 1
ATOM 886 N N . HIS A 1 115 ? 9.625 -12.023 -1.825 1 96.25 115 HIS A N 1
ATOM 887 C CA . HIS A 1 115 ? 11 -12.195 -1.375 1 96.25 115 HIS A CA 1
ATOM 888 C C . HIS A 1 115 ? 11.414 -13.664 -1.401 1 96.25 115 HIS A C 1
ATOM 890 O O . HIS A 1 115 ? 12.5 -14 -1.88 1 96.25 115 HIS A O 1
ATOM 896 N N . LEU A 1 116 ? 10.57 -14.5 -0.894 1 97.12 116 LEU A N 1
ATOM 897 C CA . LEU A 1 116 ? 10.852 -15.93 -0.868 1 97.12 116 LEU A CA 1
ATOM 898 C C . LEU A 1 116 ? 10.977 -16.484 -2.283 1 97.12 116 LEU A C 1
ATOM 900 O O . LEU A 1 116 ? 11.852 -17.312 -2.557 1 97.12 116 LEU A O 1
ATOM 904 N N . ALA A 1 117 ? 10.102 -16.031 -3.17 1 97.94 117 ALA A N 1
ATOM 905 C CA . ALA A 1 117 ? 10.172 -16.469 -4.562 1 97.94 117 ALA A CA 1
ATOM 906 C C . ALA A 1 117 ? 11.5 -16.047 -5.195 1 97.94 117 ALA A C 1
ATOM 908 O O . ALA A 1 117 ? 12.133 -16.844 -5.895 1 97.94 117 ALA A O 1
ATOM 909 N N . PHE A 1 118 ? 11.891 -14.797 -4.961 1 96.69 118 PHE A N 1
ATOM 910 C CA . PHE A 1 118 ? 13.156 -14.312 -5.5 1 96.69 118 PHE A CA 1
ATOM 911 C C . PHE A 1 118 ? 14.32 -15.141 -4.961 1 96.69 118 PHE A C 1
ATOM 913 O O . PHE A 1 118 ? 15.273 -15.438 -5.691 1 96.69 118 PHE A O 1
ATOM 920 N N . GLU A 1 119 ? 14.234 -15.523 -3.709 1 95.62 119 GLU A N 1
ATOM 921 C CA . GLU A 1 119 ? 15.289 -16.312 -3.088 1 95.62 119 GLU A CA 1
ATOM 922 C C . GLU A 1 119 ? 15.406 -17.688 -3.74 1 95.62 119 GLU A C 1
ATOM 924 O O . GLU A 1 119 ? 16.516 -18.188 -3.957 1 95.62 119 GLU A O 1
ATOM 929 N N . HIS A 1 120 ? 14.312 -18.266 -4.145 1 96.56 120 HIS A N 1
ATOM 930 C CA . HIS A 1 120 ? 14.328 -19.656 -4.57 1 96.56 120 HIS A CA 1
ATOM 931 C C . HIS A 1 120 ? 14.328 -19.766 -6.09 1 96.56 120 HIS A C 1
ATOM 933 O O . HIS A 1 120 ? 14.789 -20.766 -6.645 1 96.56 120 HIS A O 1
ATOM 939 N N . MET A 1 121 ? 13.859 -18.75 -6.777 1 97.56 121 MET A N 1
ATOM 940 C CA . MET A 1 121 ? 13.625 -18.891 -8.219 1 97.56 121 MET A CA 1
ATOM 941 C C . MET A 1 121 ? 14.688 -18.125 -9.008 1 97.56 121 MET A C 1
ATOM 943 O O . MET A 1 121 ? 14.898 -18.406 -10.195 1 97.56 121 MET A O 1
ATOM 947 N N . SER A 1 122 ? 15.336 -17.156 -8.367 1 97.06 122 SER A N 1
ATOM 948 C CA . SER A 1 122 ? 16.25 -16.266 -9.078 1 97.06 122 SER A CA 1
ATOM 949 C C . SER A 1 122 ? 17.422 -17.047 -9.664 1 97.06 122 SER A C 1
ATOM 951 O O . SER A 1 122 ? 18.031 -17.875 -8.984 1 97.06 122 SER A O 1
ATOM 953 N N . ILE A 1 123 ? 17.812 -16.703 -10.875 1 97 123 ILE A N 1
ATOM 954 C CA . ILE A 1 123 ? 18.938 -17.359 -11.539 1 97 123 ILE A CA 1
ATOM 955 C C . ILE A 1 123 ? 20.234 -17 -10.844 1 97 123 ILE A C 1
ATOM 957 O O . ILE A 1 123 ? 21.172 -17.812 -10.82 1 97 123 ILE A O 1
ATOM 961 N N . GLU A 1 124 ? 20.281 -15.859 -10.227 1 94.69 124 GLU A N 1
ATOM 962 C CA . GLU A 1 124 ? 21.469 -15.422 -9.508 1 94.69 124 GLU A CA 1
ATOM 963 C C . GLU A 1 124 ? 21.719 -16.266 -8.258 1 94.69 124 GLU A C 1
ATOM 965 O O . GLU A 1 124 ? 22.812 -16.281 -7.715 1 94.69 124 GLU A O 1
ATOM 970 N N . LYS A 1 125 ? 20.734 -16.969 -7.891 1 93.81 125 LYS A N 1
ATOM 971 C CA . LYS A 1 125 ? 20.828 -17.75 -6.656 1 93.81 125 LYS A CA 1
ATOM 972 C C . LYS A 1 125 ? 20.688 -19.234 -6.938 1 93.81 125 LYS A C 1
ATOM 974 O O . LYS A 1 125 ? 20.344 -20.016 -6.043 1 93.81 125 LYS A O 1
ATOM 979 N N . GLY A 1 126 ? 20.781 -19.484 -8.156 1 93.31 126 GLY A N 1
ATOM 980 C CA . GLY A 1 126 ? 20.781 -20.891 -8.523 1 93.31 126 GLY A CA 1
ATOM 981 C C . GLY A 1 126 ? 19.438 -21.406 -8.977 1 93.31 126 GLY A C 1
ATOM 982 O O . GLY A 1 126 ? 19.281 -22.578 -9.289 1 93.31 126 GLY A O 1
ATOM 983 N N . GLY A 1 127 ? 18.453 -20.5 -9.016 1 94.31 127 GLY A N 1
ATOM 984 C CA . GLY A 1 127 ? 17.141 -20.875 -9.516 1 94.31 127 GLY A CA 1
ATOM 985 C C . GLY A 1 127 ? 17.062 -20.859 -11.031 1 94.31 127 GLY A C 1
ATOM 986 O O . GLY A 1 127 ? 18.078 -20.719 -11.719 1 94.31 127 GLY A O 1
ATOM 987 N N . GLN A 1 128 ? 15.883 -21.094 -11.531 1 94.69 128 GLN A N 1
ATOM 988 C CA . GLN A 1 128 ? 15.68 -21.172 -12.969 1 94.69 128 GLN A CA 1
ATOM 989 C C . GLN A 1 128 ? 14.812 -20.016 -13.469 1 94.69 128 GLN A C 1
ATOM 991 O O . GLN A 1 128 ? 14.336 -20.031 -14.609 1 94.69 128 GLN A O 1
ATOM 996 N N . GLY A 1 129 ? 14.633 -19.016 -12.703 1 96.56 129 GLY A N 1
ATOM 997 C CA . GLY A 1 129 ? 13.672 -17.984 -13.031 1 96.56 129 GLY A CA 1
ATOM 998 C C . GLY A 1 129 ? 12.234 -18.422 -12.82 1 96.56 129 GLY A C 1
ATOM 999 O O . GLY A 1 129 ? 11.969 -19.406 -12.133 1 96.56 129 GLY A O 1
ATOM 1000 N N . GLY A 1 130 ? 11.289 -17.594 -13.289 1 97.25 130 GLY A N 1
ATOM 1001 C CA . GLY A 1 130 ? 9.906 -18 -13.148 1 97.25 130 GLY A CA 1
ATOM 1002 C C . GLY A 1 130 ? 8.93 -16.828 -13.188 1 97.25 130 GLY A C 1
ATOM 1003 O O . GLY A 1 130 ? 9.148 -15.867 -13.914 1 97.25 130 GLY A O 1
ATOM 1004 N N . TYR A 1 131 ? 7.773 -17.078 -12.547 1 97.88 131 TYR A N 1
ATOM 1005 C CA . TYR A 1 131 ? 6.688 -16.109 -12.617 1 97.88 131 TYR A CA 1
ATOM 1006 C C . TYR A 1 131 ? 6.141 -15.812 -11.227 1 97.88 131 TYR A C 1
ATOM 1008 O O . TYR A 1 131 ? 5.992 -16.719 -10.398 1 97.88 131 TYR A O 1
ATOM 1016 N N . ILE A 1 132 ? 5.992 -14.602 -11.008 1 98.5 132 ILE A N 1
ATOM 1017 C CA . ILE A 1 132 ? 5.168 -14.172 -9.883 1 98.5 132 ILE A CA 1
ATOM 1018 C C . ILE A 1 132 ? 3.904 -13.484 -10.398 1 98.5 132 ILE A C 1
ATOM 1020 O O . ILE A 1 132 ? 3.98 -12.586 -11.234 1 98.5 132 ILE A O 1
ATOM 1024 N N . VAL A 1 133 ? 2.775 -13.961 -10 1 98.5 133 VAL A N 1
ATOM 1025 C CA . VAL A 1 133 ? 1.508 -13.32 -10.328 1 98.5 133 VAL A CA 1
ATOM 1026 C C . VAL A 1 133 ? 0.804 -12.875 -9.047 1 98.5 133 VAL A C 1
ATOM 1028 O O . VAL A 1 133 ? 0.438 -13.711 -8.211 1 98.5 133 VAL A O 1
ATOM 1031 N N . ASN A 1 134 ? 0.651 -11.602 -8.875 1 98.19 134 ASN A N 1
ATOM 1032 C CA . ASN A 1 134 ? -0.067 -11.031 -7.746 1 98.19 134 ASN A CA 1
ATOM 1033 C C . ASN A 1 134 ? -1.545 -10.82 -8.062 1 98.19 134 ASN A C 1
ATOM 1035 O O . ASN A 1 134 ? -1.895 -10.438 -9.18 1 98.19 134 ASN A O 1
ATOM 1039 N N . THR A 1 135 ? -2.354 -11.102 -7.09 1 95.31 135 THR A N 1
ATOM 1040 C CA . THR A 1 135 ? -3.762 -10.742 -7.215 1 95.31 135 THR A CA 1
ATOM 1041 C C . THR A 1 135 ? -4.035 -9.375 -6.594 1 95.31 135 THR A C 1
ATOM 1043 O O . THR A 1 135 ? -4.113 -9.25 -5.371 1 95.31 135 THR A O 1
ATOM 1046 N N . ALA A 1 136 ? -4.176 -8.445 -7.391 1 91.5 136 ALA A N 1
ATOM 1047 C CA . ALA A 1 136 ? -4.539 -7.109 -6.93 1 91.5 136 ALA A CA 1
ATOM 1048 C C . ALA A 1 136 ? -6.055 -6.93 -6.902 1 91.5 136 ALA A C 1
ATOM 1050 O O . ALA A 1 136 ? -6.758 -7.645 -6.184 1 91.5 136 ALA A O 1
ATOM 1051 N N . SER A 1 137 ? -6.555 -5.953 -7.508 1 85.88 137 SER A N 1
ATOM 1052 C CA . SER A 1 137 ? -7.969 -5.613 -7.609 1 85.88 137 SER A CA 1
ATOM 1053 C C . SER A 1 137 ? -8.18 -4.398 -8.508 1 85.88 137 SER A C 1
ATOM 1055 O O . SER A 1 137 ? -7.246 -3.646 -8.773 1 85.88 137 SER A O 1
ATOM 1057 N N . GLU A 1 138 ? -9.344 -4.383 -9.07 1 82.06 138 GLU A N 1
ATOM 1058 C CA . GLU A 1 138 ? -9.703 -3.104 -9.672 1 82.06 138 GLU A CA 1
ATOM 1059 C C . GLU A 1 138 ? -9.508 -1.955 -8.688 1 82.06 138 GLU A C 1
ATOM 1061 O O . GLU A 1 138 ? -9.164 -0.841 -9.086 1 82.06 138 GLU A O 1
ATOM 1066 N N . ALA A 1 139 ? -9.641 -2.305 -7.473 1 82.94 139 ALA A N 1
ATOM 1067 C CA . ALA A 1 139 ? -9.43 -1.336 -6.402 1 82.94 139 ALA A CA 1
ATOM 1068 C C . ALA A 1 139 ? -7.949 -1 -6.25 1 82.94 139 ALA A C 1
ATOM 1070 O O . ALA A 1 139 ? -7.586 -0.102 -5.488 1 82.94 139 ALA A O 1
ATOM 1071 N N . GLY A 1 140 ? -7.094 -1.597 -6.906 1 87.62 140 GLY A N 1
ATOM 1072 C CA . GLY A 1 140 ? -5.684 -1.246 -6.977 1 87.62 140 GLY A CA 1
ATOM 1073 C C . GLY A 1 140 ? -5.367 -0.263 -8.086 1 87.62 140 GLY A C 1
ATOM 1074 O O . GLY A 1 140 ? -4.273 0.301 -8.133 1 87.62 140 GLY A O 1
ATOM 1075 N N . LEU A 1 141 ? -6.32 -0.128 -8.945 1 83.94 141 LEU A N 1
ATOM 1076 C CA . LEU A 1 141 ? -6.164 0.753 -10.102 1 83.94 141 LEU A CA 1
ATOM 1077 C C . LEU A 1 141 ? -6.996 2.02 -9.938 1 83.94 141 LEU A C 1
ATOM 1079 O O . LEU A 1 141 ? -6.621 3.086 -10.43 1 83.94 141 LEU A O 1
ATOM 1083 N N . ASP A 1 142 ? -8.102 1.823 -9.289 1 87.25 142 ASP A N 1
ATOM 1084 C CA . ASP A 1 142 ? -9.055 2.912 -9.078 1 87.25 142 ASP A CA 1
ATOM 1085 C C . ASP A 1 142 ? -9.367 3.08 -7.59 1 87.25 142 ASP A C 1
ATOM 1087 O O . ASP A 1 142 ? -9.375 2.105 -6.836 1 87.25 142 ASP A O 1
ATOM 1091 N N . PRO A 1 143 ? -9.719 4.312 -7.238 1 88.25 143 PRO A N 1
ATOM 1092 C CA . PRO A 1 143 ? -10.07 4.52 -5.832 1 88.25 143 PRO A CA 1
ATOM 1093 C C . PRO A 1 143 ? -11.406 3.875 -5.461 1 88.25 143 PRO A C 1
ATOM 1095 O O . PRO A 1 143 ? -12.266 3.678 -6.328 1 88.25 143 PRO A O 1
ATOM 1098 N N . SER A 1 144 ? -11.539 3.531 -4.227 1 90.62 144 SER A N 1
ATOM 1099 C CA . SER A 1 144 ? -12.781 2.998 -3.68 1 90.62 144 SER A CA 1
ATOM 1100 C C . SER A 1 144 ? -13.102 3.617 -2.322 1 90.62 144 SER A C 1
ATOM 1102 O O . SER A 1 144 ? -12.453 3.301 -1.324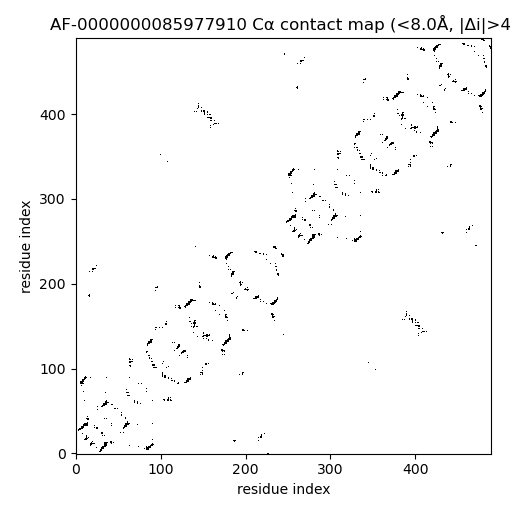 1 90.62 144 SER A O 1
ATOM 1104 N N . HIS A 1 145 ? -14.156 4.352 -2.271 1 92 145 HIS A N 1
ATOM 1105 C CA . HIS A 1 145 ? -14.477 5.102 -1.062 1 92 145 HIS A CA 1
ATOM 1106 C C . HIS A 1 145 ? -15.039 4.191 0.023 1 92 145 HIS A C 1
ATOM 1108 O O . HIS A 1 145 ? -15.039 4.551 1.202 1 92 145 HIS A O 1
ATOM 1114 N N . LEU A 1 146 ? -15.477 2.99 -0.269 1 92.88 146 LEU A N 1
ATOM 1115 C CA . LEU A 1 146 ? -16.125 2.115 0.705 1 92.88 146 LEU A CA 1
ATOM 1116 C C . LEU A 1 146 ? -15.094 1.222 1.394 1 92.88 146 LEU A C 1
ATOM 1118 O O . LEU A 1 146 ? -15.375 0.645 2.447 1 92.88 146 LEU A O 1
ATOM 1122 N N . VAL A 1 147 ? -14 1.073 0.761 1 93.88 147 VAL A N 1
ATOM 1123 C CA . VAL A 1 147 ? -12.945 0.223 1.304 1 93.88 147 VAL A CA 1
ATOM 1124 C C . VAL A 1 147 ? -11.594 0.903 1.127 1 93.88 147 VAL A C 1
ATOM 1126 O O . VAL A 1 147 ? -10.695 0.353 0.485 1 93.88 147 VAL A O 1
ATOM 1129 N N . PRO A 1 148 ? -11.391 2.029 1.791 1 96.12 148 PRO A N 1
ATOM 1130 C CA . PRO A 1 148 ? -10.203 2.842 1.53 1 96.12 148 PRO A CA 1
ATOM 1131 C C . PRO A 1 148 ? -8.906 2.115 1.88 1 96.12 148 PRO A C 1
ATOM 1133 O O . PRO A 1 148 ? -7.918 2.209 1.14 1 96.12 148 PRO A O 1
ATOM 1136 N N . VAL A 1 149 ? -8.867 1.429 2.992 1 96.5 149 VAL A N 1
ATOM 1137 C CA . VAL A 1 149 ? -7.633 0.755 3.379 1 96.5 149 VAL A CA 1
ATOM 1138 C C . VAL A 1 149 ? -7.398 -0.457 2.48 1 96.5 149 VAL A C 1
ATOM 1140 O O . VAL A 1 149 ? -6.266 -0.735 2.084 1 96.5 149 VAL A O 1
ATOM 1143 N N . TYR A 1 150 ? -8.43 -1.229 2.176 1 94.81 150 TYR A N 1
ATOM 1144 C CA . TYR A 1 150 ? -8.312 -2.312 1.206 1 94.81 150 TYR A CA 1
ATOM 1145 C C . TYR A 1 150 ? -7.754 -1.801 -0.116 1 94.81 150 TYR A C 1
ATOM 1147 O O . TYR A 1 150 ? -6.812 -2.379 -0.662 1 94.81 150 TYR A O 1
ATOM 1155 N N . CYS A 1 151 ? -8.398 -0.725 -0.596 1 95.62 151 CYS A N 1
ATOM 1156 C CA . CYS A 1 151 ? -7.945 -0.087 -1.826 1 95.62 151 CYS A CA 1
ATOM 1157 C C . CYS A 1 151 ? -6.465 0.258 -1.746 1 95.62 151 CYS A C 1
ATOM 1159 O O . CYS A 1 151 ? -5.711 0.005 -2.689 1 95.62 151 CYS A O 1
ATOM 1161 N N . ALA A 1 152 ? -6.07 0.806 -0.669 1 96.75 152 ALA A N 1
ATOM 1162 C CA . ALA A 1 152 ? -4.672 1.169 -0.458 1 96.75 152 ALA A CA 1
ATOM 1163 C C . ALA A 1 152 ? -3.764 -0.052 -0.573 1 96.75 152 ALA A C 1
ATOM 1165 O O . ALA A 1 152 ? -2.719 0.002 -1.227 1 96.75 152 ALA A O 1
ATOM 1166 N N . THR A 1 153 ? -4.125 -1.154 0.054 1 96.44 153 THR A N 1
ATOM 1167 C CA . THR A 1 153 ? -3.316 -2.367 -0.002 1 96.44 153 THR A CA 1
ATOM 1168 C C . THR A 1 153 ? -3.17 -2.854 -1.44 1 96.44 153 THR A C 1
ATOM 1170 O O . THR A 1 153 ? -2.098 -3.312 -1.841 1 96.44 153 THR A O 1
ATOM 1173 N N . LYS A 1 154 ? -4.227 -2.779 -2.139 1 95.88 154 LYS A N 1
ATOM 1174 C CA . LYS A 1 154 ? -4.191 -3.273 -3.512 1 95.88 154 LYS A CA 1
ATOM 1175 C C . LYS A 1 154 ? -3.418 -2.32 -4.418 1 95.88 154 LYS A C 1
ATOM 1177 O O . LYS A 1 154 ? -2.762 -2.754 -5.367 1 95.88 154 LYS A O 1
ATOM 1182 N N . HIS A 1 155 ? -3.451 -1.036 -4.141 1 96.19 155 HIS A N 1
ATOM 1183 C CA . HIS A 1 155 ? -2.551 -0.102 -4.809 1 96.19 155 HIS A CA 1
ATOM 1184 C C . HIS A 1 155 ? -1.093 -0.448 -4.527 1 96.19 155 HIS A C 1
ATOM 1186 O O . HIS A 1 155 ? -0.242 -0.335 -5.414 1 96.19 155 HIS A O 1
ATOM 1192 N N . ALA A 1 156 ? -0.867 -0.781 -3.307 1 97.12 156 ALA A N 1
ATOM 1193 C CA . ALA A 1 156 ? 0.485 -1.198 -2.943 1 97.12 156 ALA A CA 1
ATOM 1194 C C . ALA A 1 156 ? 0.941 -2.379 -3.793 1 97.12 156 ALA A C 1
ATOM 1196 O O . ALA A 1 156 ? 2.068 -2.393 -4.297 1 97.12 156 ALA A O 1
ATOM 1197 N N . VAL A 1 157 ? 0.073 -3.328 -3.959 1 97.75 157 VAL A N 1
ATOM 1198 C CA . VAL A 1 157 ? 0.382 -4.52 -4.742 1 97.75 157 VAL A CA 1
ATOM 1199 C C . VAL A 1 157 ? 0.678 -4.125 -6.188 1 97.75 157 VAL A C 1
ATOM 1201 O O . VAL A 1 157 ? 1.614 -4.641 -6.801 1 97.75 157 VAL A O 1
ATOM 1204 N N . VAL A 1 158 ? -0.097 -3.207 -6.75 1 96.94 158 VAL A N 1
ATOM 1205 C CA . VAL A 1 158 ? 0.106 -2.715 -8.109 1 96.94 158 VAL A CA 1
ATOM 1206 C C . VAL A 1 158 ? 1.475 -2.047 -8.219 1 96.94 158 VAL A C 1
ATOM 1208 O O . VAL A 1 158 ? 2.238 -2.33 -9.141 1 96.94 158 VAL A O 1
ATOM 1211 N N . GLY A 1 159 ? 1.798 -1.159 -7.293 1 96.69 159 GLY A N 1
ATOM 1212 C CA . GLY A 1 159 ? 3.094 -0.499 -7.293 1 96.69 159 GLY A CA 1
ATOM 1213 C C . GLY A 1 159 ? 4.258 -1.467 -7.199 1 96.69 159 GLY A C 1
ATOM 1214 O O . GLY A 1 159 ? 5.258 -1.313 -7.906 1 96.69 159 GLY A O 1
ATOM 1215 N N . LEU A 1 160 ? 4.105 -2.461 -6.32 1 97.12 160 LEU A N 1
ATOM 1216 C CA . LEU A 1 160 ? 5.125 -3.494 -6.164 1 97.12 160 LEU A CA 1
ATOM 1217 C C . LEU A 1 160 ? 5.324 -4.262 -7.469 1 97.12 160 LEU A C 1
ATOM 1219 O O . LEU A 1 160 ? 6.457 -4.469 -7.902 1 97.12 160 LEU A O 1
ATOM 1223 N N . THR A 1 161 ? 4.219 -4.625 -8.086 1 97.94 161 THR A N 1
ATOM 1224 C CA . THR A 1 161 ? 4.23 -5.418 -9.312 1 97.94 161 THR A CA 1
ATOM 1225 C C . THR A 1 161 ? 4.965 -4.68 -10.43 1 97.94 161 THR A C 1
ATOM 1227 O O . THR A 1 161 ? 5.871 -5.23 -11.055 1 97.94 161 THR A O 1
ATOM 1230 N N . LYS A 1 162 ? 4.578 -3.447 -10.617 1 96.69 162 LYS A N 1
ATOM 1231 C CA . LYS A 1 162 ? 5.18 -2.668 -11.703 1 96.69 162 LYS A CA 1
ATOM 1232 C C . LYS A 1 162 ? 6.66 -2.41 -11.43 1 96.69 162 LYS A C 1
ATOM 1234 O O . LYS A 1 162 ? 7.469 -2.387 -12.367 1 96.69 162 LYS A O 1
ATOM 1239 N N . SER A 1 163 ? 7.02 -2.191 -10.211 1 96.75 163 SER A N 1
ATOM 1240 C CA . SER A 1 163 ? 8.406 -1.914 -9.859 1 96.75 163 SER A CA 1
ATOM 1241 C C . SER A 1 163 ? 9.289 -3.143 -10.07 1 96.75 163 SER A C 1
ATOM 1243 O O . SER A 1 163 ? 10.375 -3.043 -10.641 1 96.75 163 SER A O 1
ATOM 1245 N N . LEU A 1 164 ? 8.812 -4.258 -9.664 1 97.25 164 LEU A N 1
ATOM 1246 C CA . LEU A 1 164 ? 9.586 -5.488 -9.766 1 97.25 164 LEU A CA 1
ATOM 1247 C C . LEU A 1 164 ? 9.5 -6.066 -11.18 1 97.25 164 LEU A C 1
ATOM 1249 O O . LEU A 1 164 ? 10.32 -6.902 -11.562 1 97.25 164 LEU A O 1
ATOM 1253 N N . GLY A 1 165 ? 8.461 -5.695 -11.898 1 97 165 GLY A N 1
ATOM 1254 C CA . GLY A 1 165 ? 8.305 -6.125 -13.281 1 97 165 GLY A CA 1
ATOM 1255 C C . GLY A 1 165 ? 9.195 -5.363 -14.242 1 97 165 GLY A C 1
ATOM 1256 O O . GLY A 1 165 ? 9.031 -5.465 -15.461 1 97 165 GLY A O 1
ATOM 1257 N N . HIS A 1 166 ? 10.031 -4.578 -13.711 1 94.56 166 HIS A N 1
ATOM 1258 C CA . HIS A 1 166 ? 10.992 -3.826 -14.516 1 94.56 166 HIS A CA 1
ATOM 1259 C C . HIS A 1 166 ? 12.047 -4.746 -15.117 1 94.56 166 HIS A C 1
ATOM 1261 O O . HIS A 1 166 ? 12.469 -5.715 -14.484 1 94.56 166 HIS A O 1
ATOM 1267 N N . GLU A 1 167 ? 12.523 -4.395 -16.297 1 95.38 167 GLU A N 1
ATOM 1268 C CA . GLU A 1 167 ? 13.516 -5.184 -17.031 1 95.38 167 GLU A CA 1
ATOM 1269 C C . GLU A 1 167 ? 14.773 -5.406 -16.188 1 95.38 167 GLU A C 1
ATOM 1271 O O . GLU A 1 167 ? 15.414 -6.453 -16.281 1 95.38 167 GLU A O 1
ATOM 1276 N N . TYR A 1 168 ? 15.109 -4.434 -15.383 1 94.62 168 TYR A N 1
ATOM 1277 C CA . TYR A 1 168 ? 16.266 -4.539 -14.5 1 94.62 168 TYR A CA 1
ATOM 1278 C C . TYR A 1 168 ? 16.188 -5.809 -13.664 1 94.62 168 TYR A C 1
ATOM 1280 O O . TYR A 1 168 ? 17.172 -6.555 -13.578 1 94.62 168 TYR A O 1
ATOM 1288 N N . HIS A 1 169 ? 15.117 -6.07 -13.094 1 95.75 169 HIS A N 1
ATOM 1289 C CA . HIS A 1 169 ? 14.961 -7.234 -12.227 1 95.75 169 HIS A CA 1
ATOM 1290 C C . HIS A 1 169 ? 14.898 -8.523 -13.039 1 95.75 169 HIS A C 1
ATOM 1292 O O . HIS A 1 169 ? 15.477 -9.539 -12.641 1 95.75 169 HIS A O 1
ATOM 1298 N N . PHE A 1 170 ? 14.195 -8.438 -14.133 1 97.12 170 PHE A N 1
ATOM 1299 C CA . PHE A 1 170 ? 14.102 -9.625 -14.977 1 97.12 170 PHE A CA 1
ATOM 1300 C C . PHE A 1 170 ? 15.477 -10.078 -15.438 1 97.12 170 PHE A C 1
ATOM 1302 O O . PHE A 1 170 ? 15.789 -11.266 -15.414 1 97.12 170 PHE A O 1
ATOM 1309 N N . LYS A 1 171 ? 16.25 -9.109 -15.867 1 96.38 171 LYS A N 1
ATOM 1310 C CA . LYS A 1 171 ? 17.594 -9.422 -16.359 1 96.38 171 LYS A CA 1
ATOM 1311 C C . LYS A 1 171 ? 18.438 -10.078 -15.281 1 96.38 171 LYS A C 1
ATOM 1313 O O . LYS A 1 171 ? 19.266 -10.945 -15.562 1 96.38 171 LYS A O 1
ATOM 1318 N N . LYS A 1 172 ? 18.219 -9.766 -14.07 1 95.44 172 LYS A N 1
ATOM 1319 C CA . LYS A 1 172 ? 19.031 -10.242 -12.953 1 95.44 172 LYS A CA 1
ATOM 1320 C C . LYS A 1 172 ? 18.5 -11.555 -12.406 1 95.44 172 LYS A C 1
ATOM 1322 O O . LYS A 1 172 ? 19.281 -12.43 -12 1 95.44 172 LYS A O 1
ATOM 1327 N N . THR A 1 173 ? 17.203 -11.734 -12.438 1 96.88 173 THR A N 1
ATOM 1328 C CA . THR A 1 173 ? 16.625 -12.82 -11.656 1 96.88 173 THR A CA 1
ATOM 1329 C C . THR A 1 173 ? 15.977 -13.859 -12.57 1 96.88 173 THR A C 1
ATOM 1331 O O . THR A 1 173 ? 15.719 -14.992 -12.156 1 96.88 173 THR A O 1
ATOM 1334 N N . GLY A 1 174 ? 15.617 -13.43 -13.82 1 97.81 174 GLY A N 1
ATOM 1335 C CA . GLY A 1 174 ? 14.852 -14.289 -14.703 1 97.81 174 GLY A CA 1
ATOM 1336 C C . GLY A 1 174 ? 13.406 -14.445 -14.281 1 97.81 174 GLY A C 1
ATOM 1337 O O . GLY A 1 174 ? 12.727 -15.383 -14.711 1 97.81 174 GLY A O 1
ATOM 1338 N N . ILE A 1 175 ? 12.961 -13.578 -13.406 1 97.88 175 ILE A N 1
ATOM 1339 C CA . ILE A 1 175 ? 11.609 -13.695 -12.859 1 97.88 175 ILE A CA 1
ATOM 1340 C C . ILE A 1 175 ? 10.719 -12.594 -13.438 1 97.88 175 ILE A C 1
ATOM 1342 O O . ILE A 1 175 ? 11.078 -11.414 -13.383 1 97.88 175 ILE A O 1
ATOM 1346 N N . LYS A 1 176 ? 9.609 -12.977 -14.055 1 98.19 176 LYS A N 1
ATOM 1347 C CA . LYS A 1 176 ? 8.586 -12.031 -14.477 1 98.19 176 LYS A CA 1
ATOM 1348 C C . LYS A 1 176 ? 7.555 -11.805 -13.383 1 98.19 176 LYS A C 1
ATOM 1350 O O . LYS A 1 176 ? 7.172 -12.742 -12.68 1 98.19 176 LYS A O 1
ATOM 1355 N N . VAL A 1 177 ? 7.16 -10.547 -13.195 1 98.44 177 VAL A N 1
ATOM 1356 C CA . VAL A 1 177 ? 6.203 -10.188 -12.156 1 98.44 177 VAL A CA 1
ATOM 1357 C C . VAL A 1 177 ? 5.012 -9.469 -12.781 1 98.44 177 VAL A C 1
ATOM 1359 O O . VAL A 1 177 ? 5.176 -8.43 -13.438 1 98.44 177 VAL A O 1
ATOM 1362 N N . ASN A 1 178 ? 3.82 -10.023 -12.641 1 98.31 178 ASN A N 1
ATOM 1363 C CA . ASN A 1 178 ? 2.584 -9.453 -13.164 1 98.31 178 ASN A CA 1
ATOM 1364 C C . ASN A 1 178 ? 1.47 -9.484 -12.117 1 98.31 178 ASN A C 1
ATOM 1366 O O . ASN A 1 178 ? 1.643 -10.047 -11.031 1 98.31 178 ASN A O 1
ATOM 1370 N N . ALA A 1 179 ? 0.384 -8.797 -12.484 1 98.06 179 ALA A N 1
ATOM 1371 C CA . ALA A 1 179 ? -0.774 -8.836 -11.602 1 98.06 179 ALA A CA 1
ATOM 1372 C C . ALA A 1 179 ? -2.066 -9.031 -12.391 1 98.06 179 ALA A C 1
ATOM 1374 O O . ALA A 1 179 ? -2.191 -8.539 -13.516 1 98.06 179 ALA A O 1
ATOM 1375 N N . VAL A 1 180 ? -2.945 -9.812 -11.828 1 97.19 180 VAL A N 1
ATOM 1376 C CA . VAL A 1 180 ? -4.344 -9.82 -12.242 1 97.19 180 VAL A CA 1
ATOM 1377 C C . VAL A 1 180 ? -5.148 -8.875 -11.352 1 97.19 180 VAL A C 1
ATOM 1379 O O . VAL A 1 180 ? -4.969 -8.852 -10.133 1 97.19 180 VAL A O 1
ATOM 1382 N N . CYS A 1 181 ? -5.949 -8.07 -11.922 1 96.12 181 CYS A N 1
ATOM 1383 C CA . CYS A 1 181 ? -6.766 -7.094 -11.211 1 96.12 181 CYS A CA 1
ATOM 1384 C C . CYS A 1 181 ? -8.25 -7.379 -11.406 1 96.12 181 CYS A C 1
ATOM 1386 O O . CYS A 1 181 ? -8.906 -6.75 -12.234 1 96.12 181 CYS A O 1
ATOM 1388 N N . PRO A 1 182 ? -8.758 -8.195 -10.562 1 93.88 182 PRO A N 1
ATOM 1389 C CA . PRO A 1 182 ? -10.156 -8.594 -10.727 1 93.88 182 PRO A CA 1
ATOM 1390 C C . PRO A 1 182 ? -11.133 -7.5 -10.297 1 93.88 182 PRO A C 1
ATOM 1392 O O . PRO A 1 182 ? -10.875 -6.785 -9.32 1 93.88 182 PRO A O 1
ATOM 1395 N N . GLY A 1 183 ? -12.188 -7.355 -11.016 1 90 183 GLY A N 1
ATOM 1396 C CA . GLY A 1 183 ? -13.352 -6.613 -10.562 1 90 183 GLY A CA 1
ATOM 1397 C C . GLY A 1 183 ? -14.273 -7.426 -9.672 1 90 183 GLY A C 1
ATOM 1398 O O . GLY A 1 183 ? -13.805 -8.219 -8.852 1 90 183 GLY A O 1
ATOM 1399 N N . PRO A 1 184 ? -15.602 -7.191 -9.727 1 85.25 184 PRO A N 1
ATOM 1400 C CA . PRO A 1 184 ? -16.547 -7.969 -8.914 1 85.25 184 PRO A CA 1
ATOM 1401 C C . PRO A 1 184 ? -16.625 -9.43 -9.344 1 85.25 184 PRO A C 1
ATOM 1403 O O . PRO A 1 184 ? -17.078 -9.734 -10.453 1 85.25 184 PRO A O 1
ATOM 1406 N N . ILE A 1 185 ? -16.125 -10.219 -8.492 1 84.5 185 ILE A N 1
ATOM 1407 C CA . ILE A 1 185 ? -16.141 -11.648 -8.758 1 84.5 185 ILE A CA 1
ATOM 1408 C C . ILE A 1 185 ? -17.078 -12.352 -7.781 1 84.5 185 ILE A C 1
ATOM 1410 O O . ILE A 1 185 ? -17.094 -12.023 -6.594 1 84.5 185 ILE A O 1
ATOM 1414 N N . GLU A 1 186 ? -17.797 -13.258 -8.273 1 83 186 GLU A N 1
ATOM 1415 C CA . GLU A 1 186 ? -18.719 -14.016 -7.43 1 83 186 GLU A CA 1
ATOM 1416 C C . GLU A 1 186 ? -17.953 -14.914 -6.461 1 83 186 GLU A C 1
ATOM 1418 O O . GLU A 1 186 ? -17.688 -16.078 -6.762 1 83 186 GLU A O 1
ATOM 1423 N N . THR A 1 187 ? -17.672 -14.391 -5.383 1 81.75 187 THR A N 1
ATOM 1424 C CA . THR A 1 187 ? -16.953 -15.109 -4.332 1 81.75 187 THR A CA 1
ATOM 1425 C C . THR A 1 187 ? -17.578 -14.812 -2.965 1 81.75 187 THR A C 1
ATOM 1427 O O . THR A 1 187 ? -18.453 -13.953 -2.844 1 81.75 187 THR A O 1
ATOM 1430 N N . ASP A 1 188 ? -17.203 -15.594 -2.029 1 72.75 188 ASP A N 1
ATOM 1431 C CA . ASP A 1 188 ? -17.625 -15.32 -0.661 1 72.75 188 ASP A CA 1
ATOM 1432 C C . ASP A 1 188 ? -17.156 -13.93 -0.217 1 72.75 188 ASP A C 1
ATOM 1434 O O . ASP A 1 188 ? -17.875 -13.234 0.51 1 72.75 188 ASP A O 1
ATOM 1438 N N . LEU A 1 189 ? -16.047 -13.562 -0.664 1 72.88 189 LEU A N 1
ATOM 1439 C CA . LEU A 1 189 ? -15.531 -12.234 -0.356 1 72.88 189 LEU A CA 1
ATOM 1440 C C . LEU A 1 189 ? -16.484 -11.148 -0.844 1 72.88 189 LEU A C 1
ATOM 1442 O O . LEU A 1 189 ? -16.781 -10.195 -0.116 1 72.88 189 LEU A O 1
ATOM 1446 N N . TYR A 1 190 ? -17.016 -11.305 -1.94 1 74.44 190 TYR A N 1
ATOM 1447 C CA . TYR A 1 190 ? -17.953 -10.336 -2.512 1 74.44 190 TYR A CA 1
ATOM 1448 C C . TYR A 1 190 ? -19.266 -10.328 -1.747 1 74.44 190 TYR A C 1
ATOM 1450 O O . TYR A 1 190 ? -19.828 -9.258 -1.475 1 74.44 190 TYR A O 1
ATOM 1458 N N . ARG A 1 191 ? -19.703 -11.508 -1.326 1 73.94 191 ARG A N 1
ATOM 1459 C CA . ARG A 1 191 ? -20.984 -11.625 -0.631 1 73.94 191 ARG A CA 1
ATOM 1460 C C . ARG A 1 191 ? -20.906 -10.984 0.751 1 73.94 191 ARG A C 1
ATOM 1462 O O . ARG A 1 191 ? -21.891 -10.391 1.211 1 73.94 191 ARG A O 1
ATOM 1469 N N . THR A 1 192 ? -19.766 -11.086 1.375 1 79.06 192 THR A N 1
ATOM 1470 C CA . THR A 1 192 ? -19.625 -10.586 2.736 1 79.06 192 THR A CA 1
ATOM 1471 C C . THR A 1 192 ? -19.078 -9.164 2.736 1 79.06 192 THR A C 1
ATOM 1473 O O . THR A 1 192 ? -18.938 -8.547 3.793 1 79.06 192 THR A O 1
ATOM 1476 N N . PHE A 1 193 ? -18.906 -8.648 1.624 1 83.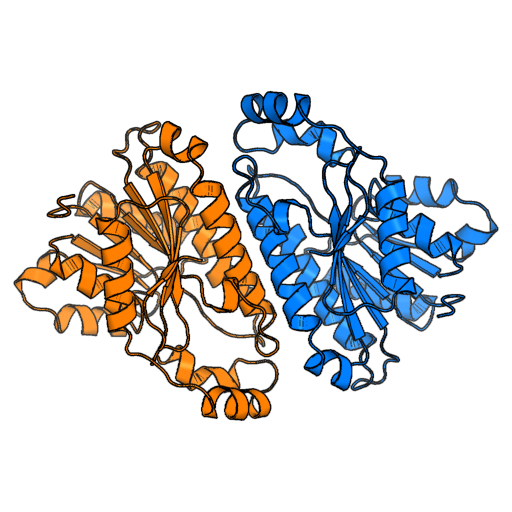69 193 PHE A N 1
ATOM 1477 C CA . PHE A 1 193 ? -18.25 -7.371 1.389 1 83.69 193 PHE A CA 1
ATOM 1478 C C . PHE A 1 193 ? -18.938 -6.258 2.176 1 83.69 193 PHE A C 1
ATOM 1480 O O . PHE A 1 193 ? -18.281 -5.496 2.887 1 83.69 193 PHE A O 1
ATOM 1487 N N . PRO A 1 194 ? -20.281 -6.215 2.18 1 81.31 194 PRO A N 1
ATOM 1488 C CA . PRO A 1 194 ? -20.922 -5.062 2.816 1 81.31 194 PRO A CA 1
ATOM 1489 C C . PRO A 1 194 ? -20.609 -4.961 4.309 1 81.31 194 PRO A C 1
ATOM 1491 O O . PRO A 1 194 ? -20.328 -3.867 4.809 1 81.31 194 PRO A O 1
ATOM 1494 N N . GLY A 1 195 ? -20.516 -6.09 4.965 1 84.81 195 GLY A N 1
ATOM 1495 C CA . GLY A 1 195 ? -20.266 -6.094 6.395 1 84.81 195 GLY A CA 1
ATOM 1496 C C . GLY A 1 195 ? -18.812 -5.785 6.742 1 84.81 195 GLY A C 1
ATOM 1497 O O . GLY A 1 195 ? -18.5 -5.512 7.902 1 84.81 195 GLY A O 1
ATOM 1498 N N . LYS A 1 196 ? -18 -5.723 5.707 1 86.56 196 LYS A N 1
ATOM 1499 C CA . LYS A 1 196 ? -16.562 -5.555 5.934 1 86.56 196 LYS A CA 1
ATOM 1500 C C . LYS A 1 196 ? -16.094 -4.172 5.484 1 86.56 196 LYS A C 1
ATOM 1502 O O . LYS A 1 196 ? -14.914 -3.854 5.57 1 86.56 196 LYS A O 1
ATOM 1507 N N . THR A 1 197 ? -17.078 -3.395 5.004 1 90.38 197 THR A N 1
ATOM 1508 C CA . THR A 1 197 ? -16.781 -2.043 4.539 1 90.38 197 THR A CA 1
ATOM 1509 C C . THR A 1 197 ? -16.984 -1.029 5.66 1 90.38 197 THR A C 1
ATOM 1511 O O . THR A 1 197 ? -17.375 -1.396 6.773 1 90.38 197 THR A O 1
ATOM 1514 N N . ILE A 1 198 ? -16.734 0.274 5.379 1 89.88 198 ILE A N 1
ATOM 1515 C CA . ILE A 1 198 ? -16.906 1.321 6.379 1 89.88 198 ILE A CA 1
ATOM 1516 C C . ILE A 1 198 ? -18.391 1.633 6.57 1 89.88 198 ILE A C 1
ATOM 1518 O O . ILE A 1 198 ? -18.781 2.18 7.602 1 89.88 198 ILE A O 1
ATOM 1522 N N . ASP A 1 199 ? -19.188 1.312 5.621 1 91.31 199 ASP A N 1
ATOM 1523 C CA . ASP A 1 199 ? -20.625 1.584 5.617 1 91.31 199 ASP A CA 1
ATOM 1524 C C . ASP A 1 199 ? -21.391 0.471 4.91 1 91.31 199 ASP A C 1
ATOM 1526 O O . ASP A 1 199 ? -21.516 0.478 3.682 1 91.31 199 ASP A O 1
ATOM 1530 N N . ALA A 1 200 ? -21.938 -0.396 5.672 1 90.44 200 ALA A N 1
ATOM 1531 C CA . ALA A 1 200 ? -22.562 -1.603 5.137 1 90.44 200 ALA A CA 1
ATOM 1532 C C . ALA A 1 200 ? -23.75 -1.253 4.246 1 90.44 200 ALA A C 1
ATOM 1534 O O . ALA A 1 200 ? -23.969 -1.881 3.207 1 90.44 200 ALA A O 1
ATOM 1535 N N . GLU A 1 201 ? -24.469 -0.28 4.652 1 90.25 201 GLU A N 1
ATOM 1536 C CA . GLU A 1 201 ? -25.672 0.088 3.898 1 90.25 201 GLU A CA 1
ATOM 1537 C C . GLU A 1 201 ? -25.297 0.703 2.549 1 90.25 201 GLU A C 1
ATOM 1539 O O . GLU A 1 201 ? -25.891 0.358 1.524 1 90.25 201 GLU A O 1
ATOM 1544 N N . GLU A 1 202 ? -24.328 1.619 2.59 1 89.06 202 GLU A N 1
ATOM 1545 C CA . GLU A 1 202 ? -23.859 2.197 1.336 1 89.06 202 GLU A CA 1
ATOM 1546 C C . GLU A 1 202 ? -23.25 1.129 0.433 1 89.06 202 GLU A C 1
ATOM 1548 O O . GLU A 1 202 ? -23.391 1.187 -0.79 1 89.06 202 GLU A O 1
ATOM 1553 N N . ALA A 1 203 ? -22.625 0.204 1.026 1 89.94 203 ALA A N 1
ATOM 1554 C CA . ALA A 1 203 ? -22 -0.881 0.274 1 89.94 203 ALA A CA 1
ATOM 1555 C C . ALA A 1 203 ? -23.047 -1.749 -0.412 1 89.94 203 ALA A C 1
ATOM 1557 O O . ALA A 1 203 ? -22.859 -2.166 -1.558 1 89.94 203 ALA A O 1
ATOM 1558 N N . LYS A 1 204 ? -24.094 -2.062 0.286 1 89.12 204 LYS A N 1
ATOM 1559 C CA . LYS A 1 204 ? -25.172 -2.854 -0.298 1 89.12 204 LYS A CA 1
ATOM 1560 C C . LYS A 1 204 ? -25.75 -2.178 -1.543 1 89.12 204 LYS A C 1
ATOM 1562 O O . LYS A 1 204 ? -25.969 -2.83 -2.564 1 89.12 204 LYS A O 1
ATOM 1567 N N . LYS A 1 205 ? -25.922 -0.842 -1.393 1 87.81 205 LYS A N 1
ATOM 1568 C CA . LYS A 1 205 ? -26.422 -0.068 -2.527 1 87.81 205 LYS A CA 1
ATOM 1569 C C . LYS A 1 205 ? -25.438 -0.096 -3.686 1 87.81 205 LYS A C 1
ATOM 1571 O O . LYS A 1 205 ? -25.828 -0.285 -4.84 1 87.81 205 LYS A O 1
ATOM 1576 N N . PHE A 1 206 ? -24.156 0.032 -3.301 1 85 206 PHE A N 1
ATOM 1577 C CA . PHE A 1 206 ? -23.078 0.046 -4.289 1 85 206 PHE A CA 1
ATOM 1578 C C . PHE A 1 206 ? -23.016 -1.282 -5.031 1 85 206 PHE A C 1
ATOM 1580 O O . PHE A 1 206 ? -22.891 -1.306 -6.258 1 85 206 PHE A O 1
ATOM 1587 N N . LEU A 1 207 ? -23.109 -2.369 -4.387 1 83.81 207 LEU A N 1
ATOM 1588 C CA . LEU A 1 207 ? -22.969 -3.703 -4.961 1 83.81 207 LEU A CA 1
ATOM 1589 C C . LEU A 1 207 ? -24.203 -4.059 -5.797 1 83.81 207 LEU A C 1
ATOM 1591 O O . LEU A 1 207 ? -24.094 -4.82 -6.762 1 83.81 207 LEU A O 1
ATOM 1595 N N . SER A 1 208 ? -25.312 -3.549 -5.395 1 84.75 208 SER A N 1
ATOM 1596 C CA . SER A 1 208 ? -26.562 -3.857 -6.102 1 84.75 208 SER A CA 1
ATOM 1597 C C . SER A 1 208 ? -26.516 -3.34 -7.535 1 84.75 208 SER A C 1
ATOM 1599 O O . SER A 1 208 ? -27.266 -3.814 -8.391 1 84.75 208 SER A O 1
ATOM 1601 N N . LEU A 1 209 ? -25.609 -2.463 -7.812 1 82.62 209 LEU A N 1
ATOM 1602 C CA . LEU A 1 209 ? -25.531 -1.833 -9.125 1 82.62 209 LEU A CA 1
ATOM 1603 C C . LEU A 1 209 ? -24.453 -2.492 -9.977 1 82.62 209 LEU A C 1
ATOM 1605 O O . LEU A 1 209 ? -24.266 -2.111 -11.133 1 82.62 209 LEU A O 1
ATOM 1609 N N . ARG A 1 210 ? -23.906 -3.541 -9.398 1 83.31 210 ARG A N 1
ATOM 1610 C CA . ARG A 1 210 ? -22.766 -4.117 -10.109 1 83.31 210 ARG A CA 1
ATOM 1611 C C . ARG A 1 210 ? -23.047 -5.551 -10.539 1 83.31 210 ARG A C 1
ATOM 1613 O O . ARG A 1 210 ? -23.75 -6.285 -9.836 1 83.31 210 ARG A O 1
ATOM 1620 N N . THR A 1 211 ? -22.469 -5.871 -11.711 1 85.06 211 THR A N 1
ATOM 1621 C CA . THR A 1 211 ? -22.547 -7.23 -12.234 1 85.06 211 THR A CA 1
ATOM 1622 C C . THR A 1 211 ? -21.266 -8 -11.945 1 85.06 211 THR A C 1
ATOM 1624 O O . THR A 1 211 ? -20.156 -7.488 -12.188 1 85.06 211 THR A O 1
ATOM 1627 N N . THR A 1 212 ? -21.422 -9.18 -11.445 1 88.56 212 THR A N 1
ATOM 1628 C CA . THR A 1 212 ? -20.281 -10 -11.086 1 88.56 212 THR A CA 1
ATOM 1629 C C . THR A 1 212 ? -19.922 -10.977 -12.211 1 88.56 212 THR A C 1
ATOM 1631 O O . THR A 1 212 ? -20.75 -11.219 -13.102 1 88.56 212 THR A O 1
ATOM 1634 N N . ILE A 1 213 ? -18.656 -11.43 -12.242 1 88.31 213 ILE A N 1
ATOM 1635 C CA . ILE A 1 213 ? -18.25 -12.516 -13.125 1 88.31 213 ILE A CA 1
ATOM 1636 C C . ILE A 1 213 ? -17.844 -13.727 -12.297 1 88.31 213 ILE A C 1
ATOM 1638 O O . ILE A 1 213 ? -17.609 -13.617 -11.094 1 88.31 213 ILE A O 1
ATOM 1642 N N . LYS A 1 214 ? -17.766 -14.859 -13.008 1 91.88 214 LYS A N 1
ATOM 1643 C CA . LYS A 1 214 ? -17.406 -16.109 -12.328 1 91.88 214 LYS A CA 1
ATOM 1644 C C . LYS A 1 214 ? -15.891 -16.172 -12.109 1 91.88 214 LYS A C 1
ATOM 1646 O O . LYS A 1 214 ? -15.117 -15.672 -12.922 1 91.88 214 LYS A O 1
ATOM 1651 N N . PRO A 1 215 ? -15.469 -16.859 -11.047 1 92.31 215 PRO A N 1
ATOM 1652 C CA . PRO A 1 215 ? -14.039 -16.984 -10.734 1 92.31 215 PRO A CA 1
ATOM 1653 C C . PRO A 1 215 ? -13.234 -17.594 -11.883 1 92.31 215 PRO A C 1
ATOM 1655 O O . PRO A 1 215 ? -12.055 -17.266 -12.047 1 92.31 215 PRO A O 1
ATOM 1658 N N . GLU A 1 216 ? -13.82 -18.406 -12.672 1 91.88 216 GLU A N 1
ATOM 1659 C CA . GLU A 1 216 ? -13.133 -19.047 -13.789 1 91.88 216 GLU A CA 1
ATOM 1660 C C . GLU A 1 216 ? -12.547 -18.016 -14.742 1 91.88 216 GLU A C 1
ATOM 1662 O O . GLU A 1 216 ? -11.508 -18.25 -15.367 1 91.88 216 GLU A O 1
ATOM 1667 N N . GLY A 1 217 ? -13.219 -16.859 -14.836 1 92.81 217 GLY A N 1
ATOM 1668 C CA . GLY A 1 217 ? -12.688 -15.773 -15.641 1 92.81 217 GLY A CA 1
ATOM 1669 C C . GLY A 1 217 ? -11.328 -15.297 -15.172 1 92.81 217 GLY A C 1
ATOM 1670 O O . GLY A 1 217 ? -10.492 -14.906 -15.992 1 92.81 217 GLY A O 1
ATOM 1671 N N . VAL A 1 218 ? -11.117 -15.383 -13.945 1 94.56 218 VAL A N 1
ATOM 1672 C CA . VAL A 1 218 ? -9.844 -14.938 -13.383 1 94.56 218 VAL A CA 1
ATOM 1673 C C . VAL A 1 218 ? -8.758 -15.969 -13.68 1 94.56 218 VAL A C 1
ATOM 1675 O O . VAL A 1 218 ? -7.605 -15.609 -13.945 1 94.56 218 VAL A O 1
ATOM 1678 N N . GLY A 1 219 ? -9.125 -17.25 -13.625 1 95.25 219 GLY A N 1
ATOM 1679 C CA . GLY A 1 219 ? -8.188 -18.281 -14.047 1 95.25 219 GLY A CA 1
ATOM 1680 C C . GLY A 1 219 ? -7.707 -18.109 -15.477 1 95.25 219 GLY A C 1
ATOM 1681 O O . GLY A 1 219 ? -6.523 -18.281 -15.758 1 95.25 219 GLY A O 1
ATOM 1682 N N . LYS A 1 220 ? -8.609 -17.719 -16.328 1 94.88 220 LYS A N 1
ATOM 1683 C CA . LYS A 1 220 ? -8.273 -17.469 -17.719 1 94.88 220 LYS A CA 1
ATOM 1684 C C . LYS A 1 220 ? -7.312 -16.281 -17.859 1 94.88 220 LYS A C 1
ATOM 1686 O O . LYS A 1 220 ? -6.438 -16.297 -18.734 1 94.88 220 LYS A O 1
ATOM 1691 N N . ALA A 1 221 ? -7.539 -15.312 -17.062 1 95.56 221 ALA A N 1
ATOM 1692 C CA . ALA A 1 221 ? -6.66 -14.148 -17.078 1 95.56 221 ALA A CA 1
ATOM 1693 C C . ALA A 1 221 ? -5.227 -14.539 -16.719 1 95.56 221 ALA A C 1
ATOM 1695 O O . ALA A 1 221 ? -4.277 -14.062 -17.344 1 95.56 221 ALA A O 1
ATOM 1696 N N . LEU A 1 222 ? -5.109 -15.391 -15.734 1 96.5 222 LEU A N 1
ATOM 1697 C CA . LEU A 1 222 ? -3.795 -15.891 -15.352 1 96.5 222 LEU A CA 1
ATOM 1698 C C . LEU A 1 222 ? -3.109 -16.578 -16.516 1 96.5 222 LEU A C 1
ATOM 1700 O O . LEU A 1 222 ? -1.945 -16.297 -16.828 1 96.5 222 LEU A O 1
ATOM 1704 N N . LEU A 1 223 ? -3.801 -17.453 -17.172 1 96.5 223 LEU A N 1
ATOM 1705 C CA . LEU A 1 223 ? -3.227 -18.188 -18.281 1 96.5 223 LEU A CA 1
ATOM 1706 C C . LEU A 1 223 ? -2.846 -17.25 -19.422 1 96.5 223 LEU A C 1
ATOM 1708 O O . LEU A 1 223 ? -1.827 -17.453 -20.094 1 96.5 223 LEU A O 1
ATOM 1712 N N . LYS A 1 224 ? -3.637 -16.25 -19.641 1 96.19 224 LYS A N 1
ATOM 1713 C CA . LYS A 1 224 ? -3.33 -15.273 -20.688 1 96.19 224 LYS A CA 1
ATOM 1714 C C . LYS A 1 224 ? -2.01 -14.562 -20.391 1 96.19 224 LYS A C 1
ATOM 1716 O O . LYS A 1 224 ? -1.189 -14.375 -21.281 1 96.19 224 LYS A O 1
ATOM 1721 N N . LEU A 1 225 ? -1.807 -14.156 -19.172 1 95.38 225 LEU A N 1
ATOM 1722 C CA . LEU A 1 225 ? -0.563 -13.5 -18.781 1 95.38 225 LEU A CA 1
ATOM 1723 C C . LEU A 1 225 ? 0.635 -14.406 -19.047 1 95.38 225 LEU A C 1
ATOM 1725 O O . LEU A 1 225 ? 1.669 -13.938 -19.531 1 95.38 225 LEU A O 1
ATOM 1729 N N . LEU A 1 226 ? 0.482 -15.672 -18.734 1 95 226 LEU A N 1
ATOM 1730 C CA . LEU A 1 226 ? 1.562 -16.641 -18.922 1 95 226 LEU A CA 1
ATOM 1731 C C . LEU A 1 226 ? 1.841 -16.859 -20.406 1 95 226 LEU A C 1
ATOM 1733 O O . LEU A 1 226 ? 3 -16.906 -20.812 1 95 226 LEU A O 1
ATOM 1737 N N . GLU A 1 227 ? 0.79 -16.969 -21.125 1 95 227 GLU A N 1
ATOM 1738 C CA . GLU A 1 227 ? 0.909 -17.219 -22.562 1 95 227 GLU A CA 1
ATOM 1739 C C . GLU A 1 227 ? 1.564 -16.047 -23.281 1 95 227 GLU A C 1
ATOM 1741 O O . GLU A 1 227 ? 2.367 -16.234 -24.203 1 95 227 GLU A O 1
ATOM 1746 N N . GLU A 1 228 ? 1.229 -14.867 -22.891 1 95.81 228 GLU A N 1
ATOM 1747 C CA . GLU A 1 228 ? 1.711 -13.664 -23.578 1 95.81 228 GLU A CA 1
ATOM 1748 C C . GLU A 1 228 ? 3.094 -13.266 -23.078 1 95.81 228 GLU A C 1
ATOM 1750 O O . GLU A 1 228 ? 3.711 -12.336 -23.609 1 95.81 228 GLU A O 1
ATOM 1755 N N . GLU A 1 229 ? 3.547 -13.914 -22.031 1 94.31 229 GLU A N 1
ATOM 1756 C CA . GLU A 1 229 ? 4.879 -13.703 -21.484 1 94.31 229 GLU A CA 1
ATOM 1757 C C . GLU A 1 229 ? 5.098 -12.234 -21.125 1 94.31 229 GLU A C 1
ATOM 1759 O O . GLU A 1 229 ? 6.145 -11.664 -21.438 1 94.31 229 GLU A O 1
ATOM 1764 N N . LYS A 1 230 ? 4.102 -11.664 -20.531 1 93.94 230 LYS A N 1
ATOM 1765 C CA . LYS A 1 230 ? 4.184 -10.266 -20.109 1 93.94 230 LYS A CA 1
ATOM 1766 C C . LYS A 1 230 ? 5.043 -10.117 -18.859 1 93.94 230 LYS A C 1
ATOM 1768 O O . LYS A 1 230 ? 5.258 -11.086 -18.125 1 93.94 230 LYS A O 1
ATOM 1773 N N . ASN A 1 231 ? 5.559 -8.984 -18.703 1 96.69 231 ASN A N 1
ATOM 1774 C CA . ASN A 1 231 ? 6.273 -8.578 -17.5 1 96.69 231 ASN A CA 1
ATOM 1775 C C . ASN A 1 231 ? 5.887 -7.172 -17.062 1 96.69 231 ASN A C 1
ATOM 1777 O O . ASN A 1 231 ? 5.828 -6.258 -17.875 1 96.69 231 ASN A O 1
ATOM 1781 N N . GLY A 1 232 ? 5.586 -7.043 -15.742 1 96.94 232 GLY A N 1
ATOM 1782 C CA . GLY A 1 232 ? 5.145 -5.77 -15.203 1 96.94 232 GLY A CA 1
ATOM 1783 C C . GLY A 1 232 ? 3.729 -5.406 -15.609 1 96.94 232 GLY A C 1
ATOM 1784 O O . GLY A 1 232 ? 3.338 -4.238 -15.539 1 96.94 232 GLY A O 1
ATOM 1785 N N . ALA A 1 233 ? 2.979 -6.328 -16.062 1 96.69 233 ALA A N 1
ATOM 1786 C CA . ALA A 1 233 ? 1.651 -6.062 -16.609 1 96.69 233 ALA A CA 1
ATOM 1787 C C . ALA A 1 233 ? 0.583 -6.156 -15.531 1 96.69 233 ALA A C 1
ATOM 1789 O O . ALA A 1 233 ? 0.721 -6.93 -14.578 1 96.69 233 ALA A O 1
ATOM 1790 N N . LEU A 1 234 ? -0.385 -5.363 -15.664 1 97.12 234 LEU A N 1
ATOM 1791 C CA . LEU A 1 234 ? -1.607 -5.387 -14.867 1 97.12 234 LEU A CA 1
ATOM 1792 C C . LEU A 1 234 ? -2.812 -5.734 -15.734 1 97.12 234 LEU A C 1
ATOM 1794 O O . LEU A 1 234 ? -3.203 -4.953 -16.609 1 97.12 234 LEU A O 1
ATOM 1798 N N . LEU A 1 235 ? -3.391 -6.863 -15.516 1 96.56 235 LEU A N 1
ATOM 1799 C CA . LEU A 1 235 ? -4.496 -7.324 -16.344 1 96.56 235 LEU A CA 1
ATOM 1800 C C . LEU A 1 235 ? -5.82 -7.227 -15.594 1 96.56 235 LEU A C 1
ATOM 1802 O O . LEU A 1 235 ? -6.062 -7.992 -14.656 1 96.56 235 LEU A O 1
ATOM 1806 N N . ARG A 1 236 ? -6.699 -6.344 -15.984 1 95.19 236 ARG A N 1
ATOM 1807 C CA . ARG A 1 236 ? -8.039 -6.215 -15.43 1 95.19 236 ARG A CA 1
ATOM 1808 C C . ARG A 1 236 ? -8.945 -7.34 -15.922 1 95.19 236 ARG A C 1
ATOM 1810 O O . ARG A 1 236 ? -8.898 -7.715 -17.094 1 95.19 236 ARG A O 1
ATOM 1817 N N . VAL A 1 237 ? -9.742 -7.828 -15.102 1 94.31 237 VAL A N 1
ATOM 1818 C CA . VAL A 1 237 ? -10.727 -8.852 -15.445 1 94.31 237 VAL A CA 1
ATOM 1819 C C . VAL A 1 237 ? -12.078 -8.5 -14.828 1 94.31 237 VAL A C 1
ATOM 1821 O O . VAL A 1 237 ? -12.234 -8.523 -13.602 1 94.31 237 VAL A O 1
ATOM 1824 N N . ASP A 1 238 ? -13 -8.211 -15.633 1 92.19 238 ASP A N 1
ATOM 1825 C CA . ASP A 1 238 ? -14.352 -7.883 -15.18 1 92.19 238 ASP A CA 1
ATOM 1826 C C . ASP A 1 238 ? -15.383 -8.172 -16.266 1 92.19 238 ASP A C 1
ATOM 1828 O O . ASP A 1 238 ? -15.133 -8.961 -17.172 1 92.19 238 ASP A O 1
ATOM 1832 N N . ILE A 1 239 ? -16.547 -7.578 -16.094 1 89.94 239 ILE A N 1
ATOM 1833 C CA . ILE A 1 239 ? -17.656 -7.875 -16.984 1 89.94 239 ILE A CA 1
ATOM 1834 C C . ILE A 1 239 ? -17.359 -7.359 -18.375 1 89.94 239 ILE A C 1
ATOM 1836 O O . ILE A 1 239 ? -17.906 -7.852 -19.359 1 89.94 239 ILE A O 1
ATOM 1840 N N . ASP A 1 240 ? -16.469 -6.387 -18.484 1 91.12 240 ASP A N 1
ATOM 1841 C CA . ASP A 1 240 ? -16.094 -5.816 -19.781 1 91.12 240 ASP A CA 1
ATOM 1842 C C . ASP A 1 240 ? -14.984 -6.621 -20.438 1 91.12 240 ASP A C 1
ATOM 1844 O O . ASP A 1 240 ? -14.562 -6.309 -21.562 1 91.12 240 ASP A O 1
ATOM 1848 N N . GLY A 1 241 ? -14.5 -7.703 -19.781 1 92.19 241 GLY A N 1
ATOM 1849 C CA . GLY A 1 241 ? -13.492 -8.586 -20.344 1 92.19 241 GLY A CA 1
ATOM 1850 C C . GLY A 1 241 ? -12.102 -8.312 -19.828 1 92.19 241 GLY A C 1
ATOM 1851 O O . GLY A 1 241 ? -11.938 -7.738 -18.75 1 92.19 241 GLY A O 1
ATOM 1852 N N . LEU A 1 242 ? -11.117 -8.836 -20.547 1 93.38 242 LEU A N 1
ATOM 1853 C CA . LEU A 1 242 ? -9.719 -8.695 -20.172 1 93.38 242 LEU A CA 1
ATOM 1854 C C . LEU A 1 242 ? -9.102 -7.449 -20.797 1 93.38 242 LEU A C 1
ATOM 1856 O O . LEU A 1 242 ? -9.227 -7.234 -22 1 93.38 242 LEU A O 1
ATOM 1860 N N . ARG A 1 243 ? -8.555 -6.539 -19.969 1 94.38 243 ARG A N 1
ATOM 1861 C CA . ARG A 1 243 ? -7.902 -5.328 -20.453 1 94.38 243 ARG A CA 1
ATOM 1862 C C . ARG A 1 243 ? -6.652 -5.016 -19.641 1 94.38 243 ARG A C 1
ATOM 1864 O O . ARG A 1 243 ? -6.688 -5.027 -18.406 1 94.38 243 ARG A O 1
ATOM 1871 N N . TYR A 1 244 ? -5.566 -4.754 -20.359 1 94.31 244 TYR A N 1
ATOM 1872 C CA . TYR A 1 244 ? -4.355 -4.34 -19.656 1 94.31 244 TYR A CA 1
ATOM 1873 C C . TYR A 1 244 ? -4.469 -2.893 -19.188 1 94.31 244 TYR A C 1
ATOM 1875 O O . TYR A 1 244 ? -5.016 -2.043 -19.891 1 94.31 244 TYR A O 1
ATOM 1883 N N . ALA A 1 245 ? -3.959 -2.699 -17.984 1 87.88 245 ALA A N 1
ATOM 1884 C CA . ALA A 1 245 ? -3.955 -1.354 -17.422 1 87.88 245 ALA A CA 1
ATOM 1885 C C . ALA A 1 245 ? -2.562 -0.732 -17.484 1 87.88 245 ALA A C 1
ATOM 1887 O O . ALA A 1 245 ? -1.557 -1.444 -17.469 1 87.88 245 ALA A O 1
ATOM 1888 N N . MET B 1 1 ? -9.055 30.594 2.623 1 74.06 1 MET B N 1
ATOM 1889 C CA . MET B 1 1 ? -9.383 30.172 3.986 1 74.06 1 MET B CA 1
ATOM 1890 C C . MET B 1 1 ? -8.375 30.734 4.98 1 74.06 1 MET B C 1
ATOM 1892 O O . MET B 1 1 ? -7.199 30.906 4.656 1 74.06 1 MET B O 1
ATOM 1896 N N . ASN B 1 2 ? -8.828 31.25 6.008 1 89.88 2 ASN B N 1
ATOM 1897 C CA . ASN B 1 2 ? -7.98 31.75 7.086 1 89.88 2 ASN B CA 1
ATOM 1898 C C . ASN B 1 2 ? -7.547 30.641 8.023 1 89.88 2 ASN B C 1
ATOM 1900 O O . ASN B 1 2 ? -8.391 29.938 8.594 1 89.88 2 ASN B O 1
ATOM 1904 N N . PHE B 1 3 ? -6.238 30.422 8.195 1 94.12 3 PHE B N 1
ATOM 1905 C CA . PHE B 1 3 ? -5.707 29.312 8.969 1 94.12 3 PHE B CA 1
ATOM 1906 C C . PHE B 1 3 ? -5.129 29.797 10.297 1 94.12 3 PHE B C 1
ATOM 1908 O O . PHE B 1 3 ? -4.582 29 11.062 1 94.12 3 PHE B O 1
ATOM 1915 N N . GLU B 1 4 ? -5.301 31.062 10.516 1 94.56 4 GLU B N 1
ATOM 1916 C CA . GLU B 1 4 ? -4.781 31.609 11.766 1 94.56 4 GLU B CA 1
ATOM 1917 C C . GLU B 1 4 ? -5.402 30.906 12.977 1 94.56 4 GLU B C 1
ATOM 1919 O O . GLU B 1 4 ? -6.625 30.797 13.078 1 94.56 4 GLU B O 1
ATOM 1924 N N . GLY B 1 5 ? -4.535 30.391 13.805 1 95.19 5 GLY B N 1
ATOM 1925 C CA . GLY B 1 5 ? -4.98 29.781 15.047 1 95.19 5 GLY B CA 1
ATOM 1926 C C . GLY B 1 5 ? -5.398 28.344 14.883 1 95.19 5 GLY B C 1
ATOM 1927 O O . GLY B 1 5 ? -5.625 27.641 15.875 1 95.19 5 GLY B O 1
ATOM 1928 N N . LYS B 1 6 ? -5.535 27.859 13.695 1 96.88 6 LYS B N 1
ATOM 1929 C CA . LYS B 1 6 ? -5.82 26.453 13.477 1 96.88 6 LYS B CA 1
ATOM 1930 C C . LYS B 1 6 ? -4.629 25.578 13.867 1 96.88 6 LYS B C 1
ATOM 1932 O O . LYS B 1 6 ? -3.504 26.078 13.984 1 96.88 6 LYS B O 1
ATOM 1937 N N . VAL B 1 7 ? -4.875 24.328 14.148 1 98.06 7 VAL B N 1
ATOM 1938 C CA . VAL B 1 7 ? -3.852 23.484 14.75 1 98.06 7 VAL B CA 1
ATOM 1939 C C . VAL B 1 7 ? -3.568 22.297 13.844 1 98.06 7 VAL B C 1
ATOM 1941 O O . VAL B 1 7 ? -4.492 21.609 13.406 1 98.06 7 VAL B O 1
ATOM 1944 N N . ALA B 1 8 ? -2.293 22.078 13.609 1 98.25 8 ALA B N 1
ATOM 1945 C CA . ALA B 1 8 ? -1.861 20.953 12.773 1 98.25 8 ALA B CA 1
ATOM 1946 C C . ALA B 1 8 ? -0.93 20.016 13.547 1 98.25 8 ALA B C 1
ATOM 1948 O O . ALA B 1 8 ? -0.2 20.469 14.438 1 98.25 8 ALA B O 1
ATOM 1949 N N . ILE B 1 9 ? -0.992 18.781 13.234 1 98.31 9 ILE B N 1
ATOM 1950 C CA . ILE B 1 9 ? 0.019 17.797 13.609 1 98.31 9 ILE B CA 1
ATOM 1951 C C . ILE B 1 9 ? 0.87 17.438 12.398 1 98.31 9 ILE B C 1
ATOM 1953 O O . ILE B 1 9 ? 0.337 17.141 11.32 1 98.31 9 ILE B O 1
ATOM 1957 N N . VAL B 1 10 ? 2.135 17.531 12.523 1 98.31 10 VAL B N 1
ATOM 1958 C CA . VAL B 1 10 ? 3.061 17.141 11.469 1 98.31 10 VAL B CA 1
ATOM 1959 C C . VAL B 1 10 ? 3.961 16 11.953 1 98.31 10 VAL B C 1
ATOM 1961 O O . VAL B 1 10 ? 4.746 16.188 12.891 1 98.31 10 VAL B O 1
ATOM 1964 N N . THR B 1 11 ? 3.848 14.867 11.305 1 98 11 THR B N 1
ATOM 1965 C CA . THR B 1 11 ? 4.723 13.766 11.672 1 98 11 THR B CA 1
ATOM 1966 C C . THR B 1 11 ? 6.047 13.852 10.922 1 98 11 THR B C 1
ATOM 1968 O O . THR B 1 11 ? 6.082 14.273 9.766 1 98 11 THR B O 1
ATOM 1971 N N . GLY B 1 12 ? 7.082 13.344 11.578 1 93.19 12 GLY B N 1
ATOM 1972 C CA . GLY B 1 12 ? 8.398 13.484 10.977 1 93.19 12 GLY B CA 1
ATOM 1973 C C . GLY B 1 12 ? 8.773 14.922 10.695 1 93.19 12 GLY B C 1
ATOM 1974 O O . GLY B 1 12 ? 9.266 15.242 9.609 1 93.19 12 GLY B O 1
ATOM 1975 N N . GLY B 1 13 ? 8.508 15.773 11.57 1 89.12 13 GLY B N 1
ATOM 1976 C CA . GLY B 1 13 ? 8.578 17.203 11.312 1 89.12 13 GLY B CA 1
ATOM 1977 C C . GLY B 1 13 ? 9.93 17.797 11.656 1 89.12 13 GLY B C 1
ATOM 1978 O O . GLY B 1 13 ? 10.125 19.016 11.547 1 89.12 13 GLY B O 1
ATOM 1979 N N . ALA B 1 14 ? 10.898 16.922 11.992 1 82.38 14 ALA B N 1
ATOM 1980 C CA . ALA B 1 14 ? 12.164 17.438 12.508 1 82.38 14 ALA B CA 1
ATOM 1981 C C . ALA B 1 14 ? 13.117 17.812 11.375 1 82.38 14 ALA B C 1
ATOM 1983 O O . ALA B 1 14 ? 14.023 18.625 11.562 1 82.38 14 ALA B O 1
ATOM 1984 N N . GLN B 1 15 ? 12.961 17.172 10.273 1 82.5 15 GLN B N 1
ATOM 1985 C CA . GLN B 1 15 ? 13.945 17.375 9.219 1 82.5 15 GLN B CA 1
ATOM 1986 C C . GLN B 1 15 ? 13.281 17.328 7.84 1 82.5 15 GLN B C 1
ATOM 1988 O O . GLN B 1 15 ? 12.109 16.969 7.719 1 82.5 15 GLN B O 1
ATOM 1993 N N . GLY B 1 16 ? 14.023 17.922 6.906 1 90.19 16 GLY B N 1
ATOM 1994 C CA . GLY B 1 16 ? 13.672 17.75 5.508 1 90.19 16 GLY B CA 1
ATOM 1995 C C . GLY B 1 16 ? 12.297 18.297 5.16 1 90.19 16 GLY B C 1
ATOM 1996 O O . GLY B 1 16 ? 12 19.453 5.441 1 90.19 16 GLY B O 1
ATOM 1997 N N . ILE B 1 17 ? 11.516 17.484 4.566 1 92.12 17 ILE B N 1
ATOM 1998 C CA . ILE B 1 17 ? 10.188 17.844 4.082 1 92.12 17 ILE B CA 1
ATOM 1999 C C . ILE B 1 17 ? 9.289 18.203 5.262 1 92.12 17 ILE B C 1
ATOM 2001 O O . ILE B 1 17 ? 8.523 19.172 5.195 1 92.12 17 ILE B O 1
ATOM 2005 N N . GLY B 1 18 ? 9.469 17.469 6.359 1 94.81 18 GLY B N 1
ATOM 2006 C CA . GLY B 1 18 ? 8.672 17.75 7.547 1 94.81 18 GLY B CA 1
ATOM 2007 C C . GLY B 1 18 ? 8.922 19.125 8.125 1 94.81 18 GLY B C 1
ATOM 2008 O O . GLY B 1 18 ? 7.98 19.828 8.492 1 94.81 18 GLY B O 1
ATOM 2009 N N . LYS B 1 19 ? 10.141 19.438 8.195 1 94.25 19 LYS B N 1
ATOM 2010 C CA . LYS B 1 19 ? 10.508 20.781 8.672 1 94.25 19 LYS B CA 1
ATOM 2011 C C . LYS B 1 19 ? 9.953 21.859 7.75 1 94.25 19 LYS B C 1
ATOM 2013 O O . LYS B 1 19 ? 9.484 22.891 8.219 1 94.25 19 LYS B O 1
ATOM 2018 N N . ALA B 1 20 ? 10 21.609 6.477 1 95.31 20 ALA B N 1
ATOM 2019 C CA . ALA B 1 20 ? 9.477 22.562 5.496 1 95.31 20 ALA B CA 1
ATOM 2020 C C . ALA B 1 20 ? 7.969 22.734 5.664 1 95.31 20 ALA B C 1
ATOM 2022 O O . ALA B 1 20 ? 7.457 23.859 5.586 1 95.31 20 ALA B O 1
ATOM 2023 N N . TYR B 1 21 ? 7.25 21.656 5.879 1 97.31 21 TYR B N 1
ATOM 2024 C CA . TYR B 1 21 ? 5.82 21.719 6.148 1 97.31 21 TYR B CA 1
ATOM 2025 C C . TYR B 1 21 ? 5.535 22.562 7.391 1 97.31 21 TYR B C 1
ATOM 2027 O O . TYR B 1 21 ? 4.688 23.453 7.367 1 97.31 21 TYR B O 1
ATOM 2035 N N . THR B 1 22 ? 6.25 22.219 8.445 1 97.06 22 THR B N 1
ATOM 2036 C CA . THR B 1 22 ? 6.055 22.891 9.719 1 97.06 22 THR B CA 1
ATOM 2037 C C . THR B 1 22 ? 6.273 24.391 9.57 1 97.06 22 THR B C 1
ATOM 2039 O O . THR B 1 22 ? 5.434 25.203 9.984 1 97.06 22 THR B O 1
ATOM 2042 N N . ASN B 1 23 ? 7.34 24.734 8.93 1 95.81 23 ASN B N 1
ATOM 2043 C CA . ASN B 1 23 ? 7.645 26.141 8.703 1 95.81 23 ASN B CA 1
ATOM 2044 C C . ASN B 1 23 ? 6.551 26.828 7.895 1 95.81 23 ASN B C 1
ATOM 2046 O O . ASN B 1 23 ? 6.125 27.938 8.227 1 95.81 23 ASN B O 1
ATOM 2050 N N . ALA B 1 24 ? 6.141 26.219 6.848 1 96.5 24 ALA B N 1
ATOM 2051 C CA . ALA B 1 24 ? 5.105 26.781 5.984 1 96.5 24 ALA B CA 1
ATOM 2052 C C . ALA B 1 24 ? 3.82 27.047 6.762 1 96.5 24 ALA B C 1
ATOM 2054 O O . ALA B 1 24 ? 3.191 28.094 6.609 1 96.5 24 ALA B O 1
ATOM 2055 N N . LEU B 1 25 ? 3.441 26.141 7.621 1 97.44 25 LEU B N 1
ATOM 2056 C CA . LEU B 1 25 ? 2.207 26.25 8.391 1 97.44 25 LEU B CA 1
ATOM 2057 C C . LEU B 1 25 ? 2.322 27.328 9.461 1 97.44 25 LEU B C 1
ATOM 2059 O O . LEU B 1 25 ? 1.389 28.109 9.656 1 97.44 25 LEU B O 1
ATOM 2063 N N . LEU B 1 26 ? 3.473 27.359 10.141 1 96.94 26 LEU B N 1
ATOM 2064 C CA . LEU B 1 26 ? 3.709 28.406 11.125 1 96.94 26 LEU B CA 1
ATOM 2065 C C . LEU B 1 26 ? 3.656 29.781 10.484 1 96.94 26 LEU B C 1
ATOM 2067 O O . LEU B 1 26 ? 3.137 30.734 11.078 1 96.94 26 LEU B O 1
ATOM 2071 N N . ASN B 1 27 ? 4.133 29.859 9.305 1 95.38 27 ASN B N 1
ATOM 2072 C CA . ASN B 1 27 ? 4.215 31.125 8.594 1 95.38 27 ASN B CA 1
ATOM 2073 C C . ASN B 1 27 ? 2.828 31.672 8.266 1 95.38 27 ASN B C 1
ATOM 2075 O O . ASN B 1 27 ? 2.658 32.875 8.094 1 95.38 27 ASN B O 1
ATOM 2079 N N . ILE B 1 28 ? 1.834 30.844 8.203 1 95.44 28 ILE B N 1
ATOM 2080 C CA . ILE B 1 28 ? 0.496 31.328 7.887 1 95.44 28 ILE B CA 1
ATOM 2081 C C . ILE B 1 28 ? -0.345 31.391 9.156 1 95.44 28 ILE B C 1
ATOM 2083 O O . ILE B 1 28 ? -1.573 31.469 9.094 1 95.44 28 ILE B O 1
ATOM 2087 N N . GLY B 1 29 ? 0.34 31.25 10.289 1 96 29 GLY B N 1
ATOM 2088 C CA . GLY B 1 29 ? -0.288 31.562 11.562 1 96 29 GLY B CA 1
ATOM 2089 C C . GLY B 1 29 ? -0.854 30.344 12.266 1 96 29 GLY B C 1
ATOM 2090 O O . GLY B 1 29 ? -1.549 30.469 13.281 1 96 29 GLY B O 1
ATOM 2091 N N . MET B 1 30 ? -0.594 29.156 11.805 1 97.25 30 MET B N 1
ATOM 2092 C CA . MET B 1 30 ? -1.094 27.953 12.453 1 97.25 30 MET B CA 1
ATOM 2093 C C . MET B 1 30 ? -0.239 27.594 13.664 1 97.25 30 MET B C 1
ATOM 2095 O O . MET B 1 30 ? 0.896 28.047 13.789 1 97.25 30 MET B O 1
ATOM 2099 N N . LYS B 1 31 ? -0.838 26.859 14.547 1 97.75 31 LYS B N 1
ATOM 2100 C CA . LYS B 1 31 ? -0.096 26.156 15.578 1 97.75 31 LYS B CA 1
ATOM 2101 C C . LYS B 1 31 ? 0.234 24.734 15.141 1 97.75 31 LYS B C 1
ATOM 2103 O O . LYS B 1 31 ? -0.541 24.109 14.414 1 97.75 31 LYS B O 1
ATOM 2108 N N . VAL B 1 32 ? 1.411 24.297 15.578 1 97.81 32 VAL B N 1
ATOM 2109 C CA . VAL B 1 32 ? 1.857 23.016 15.031 1 97.81 32 VAL B CA 1
ATOM 2110 C C . VAL B 1 32 ? 2.391 22.125 16.156 1 97.81 32 VAL B C 1
ATOM 2112 O O . VAL B 1 32 ? 3.168 22.594 17 1 97.81 32 VAL B O 1
ATOM 2115 N N . CYS B 1 33 ? 1.929 20.922 16.234 1 97.69 33 CYS B N 1
ATOM 2116 C CA . CYS B 1 33 ? 2.59 19.875 17 1 97.69 33 CYS B CA 1
ATOM 2117 C C . CYS B 1 33 ? 3.484 19.016 16.109 1 97.69 33 CYS B C 1
ATOM 2119 O O . CYS B 1 33 ? 2.998 18.328 15.203 1 97.69 33 CYS B O 1
ATOM 2121 N N . VAL B 1 34 ? 4.746 19.078 16.375 1 97.25 34 VAL B N 1
ATOM 2122 C CA . VAL B 1 34 ? 5.699 18.25 15.648 1 97.25 34 VAL B CA 1
ATOM 2123 C C . VAL B 1 34 ? 5.844 16.891 16.344 1 97.25 34 VAL B C 1
ATOM 2125 O O . VAL B 1 34 ? 6.215 16.812 17.516 1 97.25 34 VAL B O 1
ATOM 2128 N N . CYS B 1 35 ? 5.504 15.836 15.602 1 96.38 35 CYS B N 1
ATOM 2129 C CA . CYS B 1 35 ? 5.695 14.461 16.062 1 96.38 35 CYS B CA 1
ATOM 2130 C C . CYS B 1 35 ? 6.891 13.812 15.367 1 96.38 35 CYS B C 1
ATOM 2132 O O . CYS B 1 35 ? 6.953 13.773 14.141 1 96.38 35 CYS B O 1
ATOM 2134 N N . ASP B 1 36 ? 7.758 13.32 16.141 1 93.94 36 ASP B N 1
ATOM 2135 C CA . ASP B 1 36 ? 8.969 12.727 15.586 1 93.94 36 ASP B CA 1
ATOM 2136 C C . ASP B 1 36 ? 9.648 11.805 16.594 1 93.94 36 ASP B C 1
ATOM 2138 O O . ASP B 1 36 ? 9.375 11.891 17.797 1 93.94 36 ASP B O 1
ATOM 2142 N N . ILE B 1 37 ? 10.492 10.953 16.125 1 93.44 37 ILE B N 1
ATOM 2143 C CA . ILE B 1 37 ? 11.273 10.102 17.016 1 93.44 37 ILE B CA 1
ATOM 2144 C C . ILE B 1 37 ? 12.57 10.812 17.391 1 93.44 37 ILE B C 1
ATOM 2146 O O . ILE B 1 37 ? 13.219 10.438 18.375 1 93.44 37 ILE B O 1
ATOM 2150 N N . LEU B 1 38 ? 12.992 11.812 16.641 1 90.81 38 LEU B N 1
ATOM 2151 C CA . LEU B 1 38 ? 14.258 12.508 16.828 1 90.81 38 LEU B CA 1
ATOM 2152 C C . LEU B 1 38 ? 14.086 13.727 17.734 1 90.81 38 LEU B C 1
ATOM 2154 O O . LEU B 1 38 ? 14.086 14.859 17.266 1 90.81 38 LEU B O 1
ATOM 2158 N N . GLU B 1 39 ? 14.117 13.523 19 1 92.38 39 GLU B N 1
ATOM 2159 C CA . GLU B 1 39 ? 13.812 14.555 19.984 1 92.38 39 GLU B CA 1
ATOM 2160 C C . GLU B 1 39 ? 14.82 15.703 19.922 1 92.38 39 GLU B C 1
ATOM 2162 O O . GLU B 1 39 ? 14.43 16.875 19.875 1 92.38 39 GLU B O 1
ATOM 2167 N N . GLU B 1 40 ? 16.031 15.344 19.859 1 93.31 40 GLU B N 1
ATOM 2168 C CA . GLU B 1 40 ? 17.078 16.359 19.891 1 93.31 40 GLU B CA 1
ATOM 2169 C C . GLU B 1 40 ? 16.984 17.281 18.672 1 93.31 40 GLU B C 1
ATOM 2171 O O . GLU B 1 40 ? 17.125 18.5 18.781 1 93.31 40 GLU B O 1
ATOM 2176 N N . GLN B 1 41 ? 16.75 16.719 17.5 1 92.31 41 GLN B N 1
ATOM 2177 C CA . GLN B 1 41 ? 16.656 17.484 16.266 1 92.31 41 GLN B CA 1
ATOM 2178 C C . GLN B 1 41 ? 15.445 18.406 16.297 1 92.31 41 GLN B C 1
ATOM 2180 O O . GLN B 1 41 ? 15.508 19.547 15.805 1 92.31 41 GLN B O 1
ATOM 2185 N N . VAL B 1 42 ? 14.375 17.922 16.891 1 93.06 42 VAL B N 1
ATOM 2186 C CA . VAL B 1 42 ? 13.172 18.734 16.969 1 93.06 42 VAL B CA 1
ATOM 2187 C C . VAL B 1 42 ? 13.406 19.922 17.906 1 93.06 42 VAL B C 1
ATOM 2189 O O . VAL B 1 42 ? 13.016 21.047 17.594 1 93.06 42 VAL B O 1
ATOM 2192 N N . ARG B 1 43 ? 14.055 19.703 19.031 1 92.81 43 ARG B N 1
ATOM 2193 C CA . ARG B 1 43 ? 14.328 20.766 19.984 1 92.81 43 ARG B CA 1
ATOM 2194 C C . ARG B 1 43 ? 15.219 21.844 19.375 1 92.81 43 ARG B C 1
ATOM 2196 O O . ARG B 1 43 ? 14.969 23.031 19.547 1 92.81 43 ARG B O 1
ATOM 2203 N N . GLU B 1 44 ? 16.156 21.344 18.672 1 93.69 44 GLU B N 1
ATOM 2204 C CA . GLU B 1 44 ? 17.031 22.281 17.984 1 93.69 44 GLU B CA 1
ATOM 2205 C C . GLU B 1 44 ? 16.25 23.109 16.953 1 93.69 44 GLU B C 1
ATOM 2207 O O . GLU B 1 44 ? 16.469 24.312 16.828 1 93.69 44 GLU B O 1
ATOM 2212 N N . PHE B 1 45 ? 15.352 22.5 16.25 1 93.56 45 PHE B N 1
ATOM 2213 C CA . PHE B 1 45 ? 14.508 23.156 15.258 1 93.56 45 PHE B CA 1
ATOM 2214 C C . PHE B 1 45 ? 13.625 24.203 15.922 1 93.56 45 PHE B C 1
ATOM 2216 O O . PHE B 1 45 ? 13.586 25.359 15.484 1 93.56 45 PHE B O 1
ATOM 2223 N N . ILE B 1 46 ? 13.023 23.844 17.016 1 93.38 46 ILE B N 1
ATOM 2224 C CA . ILE B 1 46 ? 12.117 24.734 17.719 1 93.38 46 ILE B CA 1
ATOM 2225 C C . ILE B 1 46 ? 12.898 25.953 18.234 1 93.38 46 ILE B C 1
ATOM 2227 O O . ILE B 1 46 ? 12.438 27.078 18.125 1 93.38 46 ILE B O 1
ATOM 2231 N N . GLU B 1 47 ? 14.102 25.688 18.734 1 93.25 47 GLU B N 1
ATOM 2232 C CA . GLU B 1 47 ? 14.93 26.766 19.266 1 93.25 47 GLU B CA 1
ATOM 2233 C C . GLU B 1 47 ? 15.367 27.734 18.172 1 93.25 47 GLU B C 1
ATOM 2235 O O . GLU B 1 47 ? 15.602 28.906 18.438 1 93.25 47 GLU B O 1
ATOM 2240 N N . SER B 1 48 ? 15.453 27.203 16.969 1 93 48 SER B N 1
ATOM 2241 C CA . SER B 1 48 ? 15.906 28.016 15.844 1 93 48 SER B CA 1
ATOM 2242 C C . SER B 1 48 ? 14.797 28.922 15.328 1 93 48 SER B C 1
ATOM 2244 O O . SER B 1 48 ? 15.055 29.859 14.57 1 93 48 SER B O 1
ATOM 2246 N N . LEU B 1 49 ? 13.578 28.75 15.695 1 93.44 49 LEU B N 1
ATOM 2247 C CA . LEU B 1 49 ? 12.43 29.5 15.211 1 93.44 49 LEU B CA 1
ATOM 2248 C C . LEU B 1 49 ? 12.367 30.875 15.859 1 93.44 49 LEU B C 1
ATOM 2250 O O . LEU B 1 49 ? 12.867 31.078 16.969 1 93.44 49 LEU B O 1
ATOM 2254 N N . PRO B 1 50 ? 11.766 31.828 15.156 1 92.88 50 PRO B N 1
ATOM 2255 C CA . PRO B 1 50 ? 11.484 33.125 15.805 1 92.88 50 PRO B CA 1
ATOM 2256 C C . PRO B 1 50 ? 10.625 32.969 17.062 1 92.88 50 PRO B C 1
ATOM 2258 O O . PRO B 1 50 ? 9.773 32.062 17.125 1 92.88 50 PRO B O 1
ATOM 2261 N N . ALA B 1 51 ? 10.734 33.875 17.953 1 91.25 51 ALA B N 1
ATOM 2262 C CA . ALA B 1 51 ? 10.055 33.812 19.25 1 91.25 51 ALA B CA 1
ATOM 2263 C C . ALA B 1 51 ? 8.539 33.719 19.062 1 91.25 51 ALA B C 1
ATOM 2265 O O . ALA B 1 51 ? 7.867 32.969 19.781 1 91.25 51 ALA B O 1
ATOM 2266 N N . ALA B 1 52 ? 8.039 34.469 18.109 1 89.06 52 ALA B N 1
ATOM 2267 C CA . ALA B 1 52 ? 6.602 34.5 17.875 1 89.06 52 ALA B CA 1
ATOM 2268 C C . ALA B 1 52 ? 6.082 33.125 17.453 1 89.06 52 ALA B C 1
ATOM 2270 O O . ALA B 1 52 ? 4.941 32.75 17.75 1 89.06 52 ALA B O 1
ATOM 2271 N N . GLN B 1 53 ? 6.883 32.406 16.812 1 91.69 53 GLN B N 1
ATOM 2272 C CA . GLN B 1 53 ? 6.477 31.109 16.312 1 91.69 53 GLN B CA 1
ATOM 2273 C C . GLN B 1 53 ? 6.715 30.031 17.359 1 91.69 53 GLN B C 1
ATOM 2275 O O . GLN B 1 53 ? 6.059 28.984 17.344 1 91.69 53 GLN B O 1
ATOM 2280 N N . ARG B 1 54 ? 7.594 30.234 18.281 1 93.69 54 ARG B N 1
ATOM 2281 C CA . ARG B 1 54 ? 7.926 29.234 19.297 1 93.69 54 ARG B CA 1
ATOM 2282 C C . ARG B 1 54 ? 6.738 28.984 20.219 1 93.69 54 ARG B C 1
ATOM 2284 O O . ARG B 1 54 ? 6.586 27.875 20.75 1 93.69 54 ARG B O 1
ATOM 2291 N N . ASN B 1 55 ? 5.863 29.969 20.344 1 90.88 55 ASN B N 1
ATOM 2292 C CA . ASN B 1 55 ? 4.668 29.812 21.172 1 90.88 55 ASN B CA 1
ATOM 2293 C C . ASN B 1 55 ? 3.598 29 20.453 1 90.88 55 ASN B C 1
ATOM 2295 O O . ASN B 1 55 ? 2.639 28.547 21.062 1 90.88 55 ASN B O 1
ATOM 2299 N N . ASN B 1 56 ? 3.811 28.844 19.188 1 95.5 56 ASN B N 1
ATOM 2300 C CA . ASN B 1 56 ? 2.801 28.172 18.375 1 95.5 56 ASN B CA 1
ATOM 2301 C C . ASN B 1 56 ? 3.232 26.75 18 1 95.5 56 ASN B C 1
ATOM 2303 O O . ASN B 1 56 ? 2.625 26.125 17.141 1 95.5 56 ASN B O 1
ATOM 2307 N N . ILE B 1 57 ? 4.285 26.266 18.609 1 96.62 57 ILE B N 1
ATOM 2308 C CA . ILE B 1 57 ? 4.773 24.953 18.234 1 96.62 57 ILE B CA 1
ATOM 2309 C C . ILE B 1 57 ? 5.027 24.109 19.484 1 96.62 57 ILE B C 1
ATOM 2311 O O . ILE B 1 57 ? 5.527 24.625 20.5 1 96.62 57 ILE B O 1
ATOM 2315 N N . VAL B 1 58 ? 4.625 22.875 19.516 1 95.25 58 VAL B N 1
ATOM 2316 C CA . VAL B 1 58 ? 4.93 21.906 20.578 1 95.25 58 VAL B CA 1
ATOM 2317 C C . VAL B 1 58 ? 5.5 20.641 19.969 1 95.25 58 VAL B C 1
ATOM 2319 O O . VAL B 1 58 ? 5.352 20.391 18.766 1 95.25 58 VAL B O 1
ATOM 2322 N N . PHE B 1 59 ? 6.211 19.891 20.812 1 96.19 59 PHE B N 1
ATOM 2323 C CA . PHE B 1 59 ? 6.82 18.625 20.391 1 96.19 59 PHE B CA 1
ATOM 2324 C C . PHE B 1 59 ? 6.242 17.453 21.172 1 96.19 59 PHE B C 1
ATOM 2326 O O . PHE B 1 59 ? 5.996 17.562 22.375 1 96.19 59 PHE B O 1
ATOM 2333 N N . GLN B 1 60 ? 5.957 16.391 20.484 1 97 60 GLN B N 1
ATOM 2334 C CA . GLN B 1 60 ? 5.621 15.109 21.078 1 97 60 GLN B CA 1
ATOM 2335 C C . GLN B 1 60 ? 6.422 13.977 20.438 1 97 60 GLN B C 1
ATOM 2337 O O . GLN B 1 60 ? 6.336 13.75 19.234 1 97 60 GLN B O 1
ATOM 2342 N N . LYS B 1 61 ? 7.254 13.328 21.266 1 96.81 61 LYS B N 1
ATOM 2343 C CA . LYS B 1 61 ? 7.926 12.133 20.766 1 96.81 61 LYS B CA 1
ATOM 2344 C C . LYS B 1 61 ? 6.918 11.07 20.359 1 96.81 61 LYS B C 1
ATOM 2346 O O . LYS B 1 61 ? 6.004 10.742 21.125 1 96.81 61 LYS B O 1
ATOM 2351 N N . CYS B 1 62 ? 7.125 10.586 19.109 1 96.62 62 CYS B N 1
ATOM 2352 C CA . CYS B 1 62 ? 6.109 9.672 18.594 1 96.62 62 CYS B CA 1
ATOM 2353 C C . CYS B 1 62 ? 6.68 8.789 17.5 1 96.62 62 CYS B C 1
ATOM 2355 O O . CYS B 1 62 ? 7.227 9.289 16.516 1 96.62 62 CYS B O 1
ATOM 2357 N N . ASP B 1 63 ? 6.641 7.543 17.75 1 97.31 63 ASP B N 1
ATOM 2358 C CA . ASP B 1 63 ? 6.762 6.574 16.656 1 97.31 63 ASP B CA 1
ATOM 2359 C C . ASP B 1 63 ? 5.41 6.312 16 1 97.31 63 ASP B C 1
ATOM 2361 O O . ASP B 1 63 ? 4.539 5.668 16.594 1 97.31 63 ASP B O 1
ATOM 2365 N N . VAL B 1 64 ? 5.27 6.75 14.766 1 96.94 64 VAL B N 1
ATOM 2366 C CA . VAL B 1 64 ? 3.967 6.734 14.117 1 96.94 64 VAL B CA 1
ATOM 2367 C C . VAL B 1 64 ? 3.527 5.293 13.867 1 96.94 64 VAL B C 1
ATOM 2369 O O . VAL B 1 64 ? 2.357 5.035 13.578 1 96.94 64 VAL B O 1
ATOM 2372 N N . SER B 1 65 ? 4.496 4.332 13.922 1 95.88 65 SER B N 1
ATOM 2373 C CA . SER B 1 65 ? 4.137 2.926 13.758 1 95.88 65 SER B CA 1
ATOM 2374 C C . SER B 1 65 ? 3.508 2.367 15.031 1 95.88 65 SER B C 1
ATOM 2376 O O . SER B 1 65 ? 3.014 1.236 15.039 1 95.88 65 SER B O 1
ATOM 2378 N N . SER B 1 66 ? 3.562 3.102 16.078 1 96.75 66 SER B N 1
ATOM 2379 C CA . SER B 1 66 ? 2.869 2.762 17.312 1 96.75 66 SER B CA 1
ATOM 2380 C C . SER B 1 66 ? 1.554 3.521 17.438 1 96.75 66 SER B C 1
ATOM 2382 O O . SER B 1 66 ? 1.549 4.734 17.672 1 96.75 66 SER B O 1
ATOM 2384 N N . PHE B 1 67 ? 0.491 2.766 17.391 1 95.5 67 PHE B N 1
ATOM 2385 C CA . PHE B 1 67 ? -0.82 3.396 17.5 1 95.5 67 PHE B CA 1
ATOM 2386 C C . PHE B 1 67 ? -0.958 4.152 18.812 1 95.5 67 PHE B C 1
ATOM 2388 O O . PHE B 1 67 ? -1.475 5.273 18.844 1 95.5 67 PHE B O 1
ATOM 2395 N N . GLU B 1 68 ? -0.474 3.574 19.828 1 96.75 68 GLU B N 1
ATOM 2396 C CA . GLU B 1 68 ? -0.59 4.18 21.156 1 96.75 68 GLU B CA 1
ATOM 2397 C C . GLU B 1 68 ? 0.196 5.484 21.234 1 96.75 68 GLU B C 1
ATOM 2399 O O . GLU B 1 68 ? -0.304 6.488 21.75 1 96.75 68 GLU B O 1
ATOM 2404 N N . GLU B 1 69 ? 1.384 5.453 20.734 1 97.25 69 GLU B N 1
ATOM 2405 C CA . GLU B 1 69 ? 2.182 6.676 20.766 1 97.25 69 GLU B CA 1
ATOM 2406 C C . GLU B 1 69 ? 1.545 7.762 19.891 1 97.25 69 GLU B C 1
ATOM 2408 O O . GLU B 1 69 ? 1.56 8.938 20.266 1 97.25 69 GLU B O 1
ATOM 2413 N N . PHE B 1 70 ? 0.975 7.375 18.797 1 97.5 70 PHE B N 1
ATOM 2414 C CA . PHE B 1 70 ? 0.332 8.344 17.922 1 97.5 70 PHE B CA 1
ATOM 2415 C C . PHE B 1 70 ? -0.908 8.938 18.578 1 97.5 70 PHE B C 1
ATOM 2417 O O . PHE B 1 70 ? -1.14 10.141 18.5 1 97.5 70 PHE B O 1
ATOM 2424 N N . LYS B 1 71 ? -1.626 8.109 19.234 1 97.31 71 LYS B N 1
ATOM 2425 C CA . LYS B 1 71 ? -2.793 8.57 19.969 1 97.31 71 LYS B CA 1
ATOM 2426 C C . LYS B 1 71 ? -2.396 9.586 21.047 1 97.31 71 LYS B C 1
ATOM 2428 O O . LYS B 1 71 ? -3.09 10.586 21.25 1 97.31 71 LYS B O 1
ATOM 2433 N N . ASN B 1 72 ? -1.312 9.297 21.672 1 96.75 72 ASN B N 1
ATOM 2434 C CA . ASN B 1 72 ? -0.811 10.219 22.688 1 96.75 72 ASN B CA 1
ATOM 2435 C C . ASN B 1 72 ? -0.508 11.594 22.094 1 96.75 72 ASN B C 1
ATOM 2437 O O . ASN B 1 72 ? -0.67 12.617 22.766 1 96.75 72 ASN B O 1
ATOM 2441 N N . ALA B 1 73 ? -0.026 11.609 20.922 1 96.12 73 ALA B N 1
ATOM 2442 C CA . ALA B 1 73 ? 0.245 12.883 20.25 1 96.12 73 ALA B CA 1
ATOM 2443 C C . ALA B 1 73 ? -1.042 13.672 20.031 1 96.12 73 ALA B C 1
ATOM 2445 O O . ALA B 1 73 ? -1.08 14.883 20.25 1 96.12 73 ALA B O 1
ATOM 2446 N N . PHE B 1 74 ? -2.109 13.023 19.562 1 97.5 74 PHE B N 1
ATOM 2447 C CA . PHE B 1 74 ? -3.402 13.672 19.375 1 97.5 74 PHE B CA 1
ATOM 2448 C C . PHE B 1 74 ? -3.934 14.195 20.703 1 97.5 74 PHE B C 1
ATOM 2450 O O . PHE B 1 74 ? -4.406 15.336 20.781 1 97.5 74 PHE B O 1
ATOM 2457 N N . ASP B 1 75 ? -3.758 13.367 21.719 1 96.75 75 ASP B N 1
ATOM 2458 C CA . ASP B 1 75 ? -4.215 13.766 23.047 1 96.75 75 ASP B CA 1
ATOM 2459 C C . ASP B 1 75 ? -3.475 15.008 23.531 1 96.75 75 ASP B C 1
ATOM 2461 O O . ASP B 1 75 ? -4.082 15.914 24.109 1 96.75 75 ASP B O 1
ATOM 2465 N N . LYS B 1 76 ? -2.221 15.023 23.312 1 95.44 76 LYS B N 1
ATOM 2466 C CA . LYS B 1 76 ? -1.405 16.172 23.719 1 95.44 76 LYS B CA 1
ATOM 2467 C C . LYS B 1 76 ? -1.871 17.438 23.031 1 95.44 76 LYS B C 1
ATOM 2469 O O . LYS B 1 76 ? -1.959 18.5 23.656 1 95.44 76 LYS B O 1
ATOM 2474 N N . VAL B 1 77 ? -2.135 17.359 21.766 1 96.44 77 VAL B N 1
ATOM 2475 C CA . VAL B 1 77 ? -2.547 18.516 20.984 1 96.44 77 VAL B CA 1
ATOM 2476 C C . VAL B 1 77 ? -3.891 19.047 21.5 1 96.44 77 VAL B C 1
ATOM 2478 O O . VAL B 1 77 ? -4.082 20.25 21.641 1 96.44 77 VAL B O 1
ATOM 2481 N N . ILE B 1 78 ? -4.758 18.125 21.766 1 95.88 78 ILE B N 1
ATOM 2482 C CA . ILE B 1 78 ? -6.07 18.516 22.266 1 95.88 78 ILE B CA 1
ATOM 2483 C C . ILE B 1 78 ? -5.926 19.172 23.641 1 95.88 78 ILE B C 1
ATOM 2485 O O . ILE B 1 78 ? -6.551 20.203 23.906 1 95.88 78 ILE B O 1
ATOM 2489 N N . SER B 1 79 ? -5.113 18.609 24.438 1 96.44 79 SER B N 1
ATOM 2490 C CA . SER B 1 79 ? -4.914 19.156 25.766 1 96.44 79 SER B CA 1
ATOM 2491 C C . SER B 1 79 ? -4.242 20.531 25.719 1 96.44 79 SER B C 1
ATOM 2493 O O . SER B 1 79 ? -4.535 21.406 26.531 1 96.44 79 SER B O 1
ATOM 2495 N N . THR B 1 80 ? -3.369 20.703 24.781 1 96.44 80 THR B N 1
ATOM 2496 C CA . THR B 1 80 ? -2.551 21.906 24.719 1 96.44 80 THR B CA 1
ATOM 2497 C C . THR B 1 80 ? -3.277 23.016 23.969 1 96.44 80 THR B C 1
ATOM 2499 O O . THR B 1 80 ? -3.293 24.172 24.406 1 96.44 80 THR B O 1
ATOM 2502 N N . PHE B 1 81 ? -3.875 22.672 22.844 1 96.56 81 PHE B N 1
ATOM 2503 C CA . PHE B 1 81 ? -4.387 23.703 21.953 1 96.56 81 PHE B CA 1
ATOM 2504 C C . PHE B 1 81 ? -5.906 23.672 21.891 1 96.56 81 PHE B C 1
ATOM 2506 O O . PHE B 1 81 ? -6.539 24.578 21.359 1 96.56 81 PHE B O 1
ATOM 2513 N N . GLY B 1 82 ? -6.551 22.516 22.297 1 95.56 82 GLY B N 1
ATOM 2514 C CA . GLY B 1 82 ? -7.996 22.422 22.438 1 95.56 82 GLY B CA 1
ATOM 2515 C C . GLY B 1 82 ? -8.68 22 21.141 1 95.56 82 GLY B C 1
ATOM 2516 O O . GLY B 1 82 ? -9.906 21.875 21.109 1 95.56 82 GLY B O 1
ATOM 2517 N N . ARG B 1 83 ? -7.879 21.875 20.125 1 95.12 83 ARG B N 1
ATOM 2518 C CA . ARG B 1 83 ? -8.477 21.516 18.844 1 95.12 83 ARG B CA 1
ATOM 2519 C C . ARG B 1 83 ? -7.438 20.891 17.922 1 95.12 83 ARG B C 1
ATOM 2521 O O . ARG B 1 83 ? -6.234 21 18.156 1 95.12 83 ARG B O 1
ATOM 2528 N N . ILE B 1 84 ? -7.941 20.234 16.891 1 97.19 84 ILE B N 1
ATOM 2529 C CA . ILE B 1 84 ? -7.133 19.734 15.773 1 97.19 84 ILE B CA 1
ATOM 2530 C C . ILE B 1 84 ? -7.84 20.016 14.453 1 97.19 84 ILE B C 1
ATOM 2532 O O . ILE B 1 84 ? -9.016 19.688 14.289 1 97.19 84 ILE B O 1
ATOM 2536 N N . ASP B 1 85 ? -7.055 20.609 13.523 1 97.75 85 ASP B N 1
ATOM 2537 C CA . ASP B 1 85 ? -7.664 21.016 12.258 1 97.75 85 ASP B CA 1
ATOM 2538 C C . ASP B 1 85 ? -6.984 20.328 11.078 1 97.75 85 ASP B C 1
ATOM 2540 O O . ASP B 1 85 ? -7.539 20.266 9.977 1 97.75 85 ASP B O 1
ATOM 2544 N N . MET B 1 86 ? -5.781 19.812 11.352 1 98.12 86 MET B N 1
ATOM 2545 C CA . MET B 1 86 ? -5.023 19.266 10.227 1 98.12 86 MET B CA 1
ATOM 2546 C C . MET B 1 86 ? -4.047 18.188 10.695 1 98.12 86 MET B C 1
ATOM 2548 O O . MET B 1 86 ? -3.457 18.312 11.773 1 98.12 86 MET B O 1
ATOM 2552 N N . LEU B 1 87 ? -3.949 17.203 9.93 1 98.5 87 LEU B N 1
ATOM 2553 C CA . LEU B 1 87 ? -2.902 16.188 10.07 1 98.5 87 LEU B CA 1
ATOM 2554 C C . LEU B 1 87 ? -2.049 16.109 8.812 1 98.5 87 LEU B C 1
ATOM 2556 O O . LEU B 1 87 ? -2.578 15.953 7.707 1 98.5 87 LEU B O 1
ATOM 2560 N N . VAL B 1 88 ? -0.783 16.297 8.984 1 98.62 88 VAL B N 1
ATOM 2561 C CA . VAL B 1 88 ? 0.167 16.031 7.906 1 98.62 88 VAL B CA 1
ATOM 2562 C C . VAL B 1 88 ? 0.925 14.742 8.18 1 98.62 88 VAL B C 1
ATOM 2564 O O . VAL B 1 88 ? 1.851 14.719 9 1 98.62 88 VAL B O 1
ATOM 2567 N N . ASN B 1 89 ? 0.491 13.703 7.523 1 98.38 89 ASN B N 1
ATOM 2568 C CA . ASN B 1 89 ? 1.255 12.461 7.547 1 98.38 89 ASN B CA 1
ATOM 2569 C C . ASN B 1 89 ? 2.502 12.555 6.672 1 98.38 89 ASN B C 1
ATOM 2571 O O . ASN B 1 89 ? 2.43 12.367 5.457 1 98.38 89 ASN B O 1
ATOM 2575 N N . ASN B 1 90 ? 3.639 12.703 7.289 1 97.06 90 ASN B N 1
ATOM 2576 C CA . ASN B 1 90 ? 4.867 12.945 6.539 1 97.06 90 ASN B CA 1
ATOM 2577 C C . ASN B 1 90 ? 5.953 11.93 6.91 1 97.06 90 ASN B C 1
ATOM 2579 O O . ASN B 1 90 ? 6.816 11.609 6.09 1 97.06 90 ASN B O 1
ATOM 2583 N N . ALA B 1 91 ? 5.91 11.461 8.148 1 93.5 91 ALA B N 1
ATOM 2584 C CA . ALA B 1 91 ? 6.934 10.516 8.57 1 93.5 91 ALA B CA 1
ATOM 2585 C C . ALA B 1 91 ? 7.059 9.359 7.578 1 93.5 91 ALA B C 1
ATOM 2587 O O . ALA B 1 91 ? 6.055 8.797 7.145 1 93.5 91 ALA B O 1
ATOM 2588 N N . GLY B 1 92 ? 8.234 9.094 7.184 1 91.88 92 GLY B N 1
ATOM 2589 C CA . GLY B 1 92 ? 8.523 8.016 6.25 1 91.88 92 GLY B CA 1
ATOM 2590 C C . GLY B 1 92 ? 10 7.652 6.195 1 91.88 92 GLY B C 1
ATOM 2591 O O . GLY B 1 92 ? 10.859 8.492 6.48 1 91.88 92 GLY B O 1
ATOM 2592 N N . ILE B 1 93 ? 10.289 6.461 5.879 1 91.69 93 ILE B N 1
ATOM 2593 C CA . ILE B 1 93 ? 11.664 6 5.762 1 91.69 93 ILE B CA 1
ATOM 2594 C C . ILE B 1 93 ? 11.828 5.164 4.492 1 91.69 93 ILE B C 1
ATOM 2596 O O . ILE B 1 93 ? 10.836 4.715 3.91 1 91.69 93 ILE B O 1
ATOM 2600 N N . ILE B 1 94 ? 13.047 5.086 4.02 1 91.75 94 ILE B N 1
ATOM 2601 C CA . ILE B 1 94 ? 13.414 4.184 2.936 1 91.75 94 ILE B CA 1
ATOM 2602 C C . ILE B 1 94 ? 14.406 3.143 3.449 1 91.75 94 ILE B C 1
ATOM 2604 O O . ILE B 1 94 ? 15.477 3.496 3.965 1 91.75 94 ILE B O 1
ATOM 2608 N N . ASN B 1 95 ? 14.062 1.931 3.357 1 93.31 95 ASN B N 1
ATOM 2609 C CA . ASN B 1 95 ? 14.945 0.83 3.723 1 93.31 95 ASN B CA 1
ATOM 2610 C C . ASN B 1 95 ? 14.469 -0.494 3.135 1 93.31 95 ASN B C 1
ATOM 2612 O O . ASN B 1 95 ? 13.68 -1.209 3.76 1 93.31 95 ASN B O 1
ATOM 2616 N N . GLU B 1 96 ? 15.008 -0.871 2.012 1 93.19 96 GLU B N 1
ATOM 2617 C CA . GLU B 1 96 ? 14.578 -2.1 1.349 1 93.19 96 GLU B CA 1
ATOM 2618 C C . GLU B 1 96 ? 15.102 -3.332 2.082 1 93.19 96 GLU B C 1
ATOM 2620 O O . GLU B 1 96 ? 14.578 -4.434 1.903 1 93.19 96 GLU B O 1
ATOM 2625 N N . LYS B 1 97 ? 16.141 -3.115 2.889 1 90.5 97 LYS B N 1
ATOM 2626 C CA . LYS B 1 97 ? 16.703 -4.211 3.666 1 90.5 97 LYS B CA 1
ATOM 2627 C C . LYS B 1 97 ? 15.859 -4.508 4.902 1 90.5 97 LYS B C 1
ATOM 2629 O O . LYS B 1 97 ? 15.859 -5.633 5.406 1 90.5 97 LYS B O 1
ATOM 2634 N N . ASN B 1 98 ? 15.219 -3.473 5.371 1 92.75 98 ASN B N 1
ATOM 2635 C CA . ASN B 1 98 ? 14.266 -3.59 6.473 1 92.75 98 ASN B CA 1
ATOM 2636 C C . ASN B 1 98 ? 12.867 -3.131 6.062 1 92.75 98 ASN B C 1
ATOM 2638 O O . ASN B 1 98 ? 12.328 -2.182 6.633 1 92.75 98 ASN B O 1
ATOM 2642 N N . PHE B 1 99 ? 12.289 -3.877 5.191 1 93.44 99 PHE B N 1
ATOM 2643 C CA . PHE B 1 99 ? 11.047 -3.438 4.57 1 93.44 99 PHE B CA 1
ATOM 2644 C C . PHE B 1 99 ? 9.891 -3.512 5.562 1 93.44 99 PHE B C 1
ATOM 2646 O O . PHE B 1 99 ? 8.914 -2.768 5.441 1 93.44 99 PHE B O 1
ATOM 2653 N N . GLN B 1 100 ? 9.984 -4.398 6.543 1 93.44 100 GLN B N 1
ATOM 2654 C CA . GLN B 1 100 ? 8.906 -4.523 7.516 1 93.44 100 GLN B CA 1
ATOM 2655 C C . GLN B 1 100 ? 8.703 -3.217 8.281 1 93.44 100 GLN B C 1
ATOM 2657 O O . GLN B 1 100 ? 7.59 -2.701 8.359 1 93.44 100 GLN B O 1
ATOM 2662 N N . LYS B 1 101 ? 9.773 -2.748 8.789 1 94.06 101 LYS B N 1
ATOM 2663 C CA . LYS B 1 101 ? 9.695 -1.478 9.508 1 94.06 101 LYS B CA 1
ATOM 2664 C C . LYS B 1 101 ? 9.25 -0.352 8.578 1 94.06 101 LYS B C 1
ATOM 2666 O O . LYS B 1 101 ? 8.492 0.532 8.992 1 94.06 101 LYS B O 1
ATOM 2671 N N . MET B 1 102 ? 9.703 -0.372 7.375 1 95.5 102 MET B N 1
ATOM 2672 C CA . MET B 1 102 ? 9.328 0.639 6.387 1 95.5 102 MET B CA 1
ATOM 2673 C C . MET B 1 102 ? 7.828 0.617 6.125 1 95.5 102 MET B C 1
ATOM 2675 O O . MET B 1 102 ? 7.188 1.668 6.066 1 95.5 102 MET B O 1
ATOM 2679 N N . ILE B 1 103 ? 7.27 -0.557 6.02 1 96.12 103 ILE B N 1
ATOM 2680 C CA . ILE B 1 103 ? 5.832 -0.683 5.797 1 96.12 103 ILE B CA 1
ATOM 2681 C C . ILE B 1 103 ? 5.074 -0.148 7.008 1 96.12 103 ILE B C 1
ATOM 2683 O O . ILE B 1 103 ? 4.078 0.567 6.859 1 96.12 103 ILE B O 1
ATOM 2687 N N . GLU B 1 104 ? 5.531 -0.462 8.148 1 95.88 104 GLU B N 1
ATOM 2688 C CA . GLU B 1 104 ? 4.891 -0.005 9.383 1 95.88 104 GLU B CA 1
ATOM 2689 C C . GLU B 1 104 ? 4.859 1.519 9.453 1 95.88 104 GLU B C 1
ATOM 2691 O O . GLU B 1 104 ? 3.82 2.111 9.75 1 95.88 104 GLU B O 1
ATOM 2696 N N . VAL B 1 105 ? 5.957 2.094 9.156 1 96 105 VAL B N 1
ATOM 2697 C CA . VAL B 1 105 ? 6.086 3.541 9.289 1 96 105 VAL B CA 1
ATOM 2698 C C . VAL B 1 105 ? 5.352 4.23 8.141 1 96 105 VAL B C 1
ATOM 2700 O O . VAL B 1 105 ? 4.52 5.113 8.367 1 96 105 VAL B O 1
ATOM 2703 N N . ASN B 1 106 ? 5.605 3.791 6.902 1 96.88 106 ASN B N 1
ATOM 2704 C CA . ASN B 1 106 ? 5.156 4.488 5.703 1 96.88 106 ASN B CA 1
ATOM 2705 C C . ASN B 1 106 ? 3.67 4.27 5.449 1 96.88 106 ASN B C 1
ATOM 2707 O O . ASN B 1 106 ? 3.023 5.074 4.773 1 96.88 106 ASN B O 1
ATOM 2711 N N . PHE B 1 107 ? 3.18 3.162 5.926 1 96.62 107 PHE B N 1
ATOM 2712 C CA . PHE B 1 107 ? 1.807 2.832 5.566 1 96.62 107 PHE B CA 1
ATOM 2713 C C . PHE B 1 107 ? 0.934 2.717 6.809 1 96.62 107 PHE B C 1
ATOM 2715 O O . PHE B 1 107 ? -0.041 3.455 6.961 1 96.62 107 PHE B O 1
ATOM 2722 N N . HIS B 1 108 ? 1.276 1.798 7.773 1 96.25 108 HIS B N 1
ATOM 2723 C CA . HIS B 1 108 ? 0.489 1.697 9 1 96.25 108 HIS B CA 1
ATOM 2724 C C . HIS B 1 108 ? 0.364 3.053 9.688 1 96.25 108 HIS B C 1
ATOM 2726 O O . HIS B 1 108 ? -0.723 3.43 10.125 1 96.25 108 HIS B O 1
ATOM 2732 N N . GLY B 1 109 ? 1.473 3.688 9.742 1 97.31 109 GLY B N 1
ATOM 2733 C CA . GLY B 1 109 ? 1.472 4.996 10.375 1 97.31 109 GLY B CA 1
ATOM 2734 C C . GLY B 1 109 ? 0.49 5.965 9.742 1 97.31 109 GLY B C 1
ATOM 2735 O O . GLY B 1 109 ? -0.225 6.68 10.445 1 97.31 109 GLY B O 1
ATOM 2736 N N . VAL B 1 110 ? 0.403 5.984 8.398 1 98.06 110 VAL B N 1
ATOM 2737 C CA . VAL B 1 110 ? -0.499 6.875 7.672 1 98.06 110 VAL B CA 1
ATOM 2738 C C . VAL B 1 110 ? -1.947 6.484 7.953 1 98.06 110 VAL B C 1
ATOM 2740 O O . VAL B 1 110 ? -2.801 7.352 8.164 1 98.06 110 VAL B O 1
ATOM 2743 N N . VAL B 1 111 ? -2.25 5.191 7.98 1 97.94 111 VAL B N 1
ATOM 2744 C CA . VAL B 1 111 ? -3.596 4.699 8.266 1 97.94 111 VAL B CA 1
ATOM 2745 C C . VAL B 1 111 ? -3.988 5.059 9.695 1 97.94 111 VAL B C 1
ATOM 2747 O O . VAL B 1 111 ? -5.09 5.559 9.938 1 97.94 111 VAL B O 1
ATOM 2750 N N . TYR B 1 112 ? -3.057 4.824 10.648 1 97.44 112 TYR B N 1
ATOM 2751 C CA . TYR B 1 112 ? -3.309 5.152 12.047 1 97.44 112 TYR B CA 1
ATOM 2752 C C . TYR B 1 112 ? -3.605 6.637 12.219 1 97.44 112 TYR B C 1
ATOM 2754 O O . TYR B 1 112 ? -4.602 7.008 12.844 1 97.44 112 TYR B O 1
ATOM 2762 N N . GLY B 1 113 ? -2.721 7.441 11.664 1 97.94 113 GLY B N 1
ATOM 2763 C CA . GLY B 1 113 ? -2.93 8.875 11.75 1 97.94 113 GLY B CA 1
ATOM 2764 C C . GLY B 1 113 ? -4.254 9.328 11.164 1 97.94 113 GLY B C 1
ATOM 2765 O O . GLY B 1 113 ? -4.945 10.164 11.742 1 97.94 113 GLY B O 1
ATOM 2766 N N . THR B 1 114 ? -4.57 8.797 10.031 1 97.88 114 THR B N 1
ATOM 2767 C CA . THR B 1 114 ? -5.812 9.133 9.344 1 97.88 114 THR B CA 1
ATOM 2768 C C . THR B 1 114 ? -7.02 8.766 10.203 1 97.88 114 THR B C 1
ATOM 2770 O O . THR B 1 114 ? -7.949 9.562 10.344 1 97.88 114 THR B O 1
ATOM 2773 N N . HIS B 1 115 ? -7.008 7.578 10.766 1 96.31 115 HIS B N 1
ATOM 2774 C CA . HIS B 1 115 ? -8.094 7.145 11.641 1 96.31 115 HIS B CA 1
ATOM 2775 C C . HIS B 1 115 ? -8.242 8.078 12.836 1 96.31 115 HIS B C 1
ATOM 2777 O O . HIS B 1 115 ? -9.359 8.477 13.18 1 96.31 115 HIS B O 1
ATOM 2783 N N . LEU B 1 116 ? -7.145 8.406 13.445 1 97.12 116 LEU B N 1
ATOM 2784 C CA . LEU B 1 116 ? -7.164 9.297 14.594 1 97.12 116 LEU B CA 1
ATOM 2785 C C . LEU B 1 116 ? -7.68 10.68 14.203 1 97.12 116 LEU B C 1
ATOM 2787 O O . LEU B 1 116 ? -8.453 11.289 14.945 1 97.12 116 LEU B O 1
ATOM 2791 N N . ALA B 1 117 ? -7.262 11.156 13.039 1 97.94 117 ALA B N 1
ATOM 2792 C CA . ALA B 1 117 ? -7.746 12.445 12.555 1 97.94 117 ALA B CA 1
ATOM 2793 C C . ALA B 1 117 ? -9.258 12.422 12.344 1 97.94 117 ALA B C 1
ATOM 2795 O O . ALA B 1 117 ? -9.961 13.359 12.734 1 97.94 117 ALA B O 1
ATOM 2796 N N . PHE B 1 118 ? -9.742 11.344 11.711 1 96.69 118 PHE B N 1
ATOM 2797 C CA . PHE B 1 118 ? -11.18 11.211 11.492 1 96.69 118 PHE B CA 1
ATOM 2798 C C . PHE B 1 118 ? -11.93 11.188 12.812 1 96.69 118 PHE B C 1
ATOM 2800 O O . PHE B 1 118 ? -13.016 11.758 12.93 1 96.69 118 PHE B O 1
ATOM 2807 N N . GLU B 1 119 ? -11.352 10.555 13.805 1 95.62 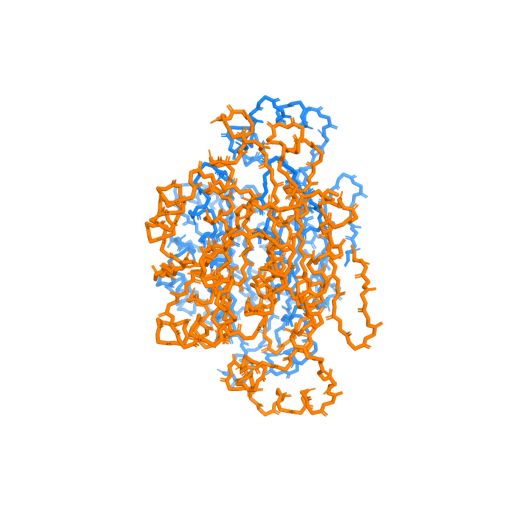119 GLU B N 1
ATOM 2808 C CA . GLU B 1 119 ? -11.984 10.461 15.117 1 95.62 119 GLU B CA 1
ATOM 2809 C C . GLU B 1 119 ? -12.094 11.836 15.766 1 95.62 119 GLU B C 1
ATOM 2811 O O . GLU B 1 119 ? -13.117 12.148 16.391 1 95.62 119 GLU B O 1
ATOM 2816 N N . HIS B 1 120 ? -11.133 12.688 15.562 1 96.56 120 HIS B N 1
ATOM 2817 C CA . HIS B 1 120 ? -11.07 13.922 16.328 1 96.56 120 HIS B CA 1
ATOM 2818 C C . HIS B 1 120 ? -11.578 15.109 15.508 1 96.56 120 HIS B C 1
ATOM 2820 O O . HIS B 1 120 ? -12.039 16.109 16.062 1 96.56 120 HIS B O 1
ATOM 2826 N N . MET B 1 121 ? -11.555 15.008 14.195 1 97.56 121 MET B N 1
ATOM 2827 C CA . MET B 1 121 ? -11.82 16.172 13.367 1 97.56 121 MET B CA 1
ATOM 2828 C C . MET B 1 121 ? -13.203 16.078 12.719 1 97.56 121 MET B C 1
ATOM 2830 O O . MET B 1 121 ? -13.766 17.078 12.281 1 97.56 121 MET B O 1
ATOM 2834 N N . SER B 1 122 ? -13.719 14.852 12.625 1 97.06 122 SER B N 1
ATOM 2835 C CA . SER B 1 122 ? -14.961 14.633 11.883 1 97.06 122 SER B CA 1
ATOM 2836 C C . SER B 1 122 ? -16.125 15.391 12.508 1 97.06 122 SER B C 1
ATOM 2838 O O . SER B 1 122 ? -16.312 15.352 13.727 1 97.06 122 SER B O 1
ATOM 2840 N N . ILE B 1 123 ? -16.969 15.984 11.68 1 97 123 ILE B N 1
ATOM 2841 C CA . ILE B 1 123 ? -18.125 16.734 12.156 1 97 123 ILE B CA 1
ATOM 2842 C C . ILE B 1 123 ? -19.156 15.773 12.766 1 97 123 ILE B C 1
ATOM 2844 O O . ILE B 1 123 ? -19.891 16.141 13.688 1 97 123 ILE B O 1
ATOM 2848 N N . GLU B 1 124 ? -19.156 14.555 12.305 1 94.69 124 GLU B N 1
ATOM 2849 C CA . GLU B 1 124 ? -20.062 13.547 12.828 1 94.69 124 GLU B CA 1
ATOM 2850 C C . GLU B 1 124 ? -19.719 13.18 14.266 1 94.69 124 GLU B C 1
ATOM 2852 O O . GLU B 1 124 ? -20.547 12.617 14.984 1 94.69 124 GLU B O 1
ATOM 2857 N N . LYS B 1 125 ? -18.562 13.523 14.656 1 93.94 125 LYS B N 1
ATOM 2858 C CA . LYS B 1 125 ? -18.094 13.133 15.984 1 93.94 125 LYS B CA 1
ATOM 2859 C C . LYS B 1 125 ? -17.828 14.359 16.859 1 93.94 125 LYS B C 1
ATOM 2861 O O . LYS B 1 125 ? -17.062 14.281 17.828 1 93.94 125 LYS B O 1
ATOM 2866 N N . GLY B 1 126 ? -18.312 15.391 16.344 1 93.38 126 GLY B N 1
ATOM 2867 C CA . GLY B 1 126 ? -18.219 16.594 17.156 1 93.38 126 GLY B CA 1
ATOM 2868 C C . GLY B 1 126 ? -17.047 17.484 16.781 1 93.38 126 GLY B C 1
ATOM 2869 O O . GLY B 1 126 ? -16.828 18.516 17.391 1 93.38 126 GLY B O 1
ATOM 2870 N N . GLY B 1 127 ? -16.297 17.062 15.766 1 94.38 127 GLY B N 1
ATOM 2871 C CA . GLY B 1 127 ? -15.203 17.891 15.281 1 94.38 127 GLY B CA 1
ATOM 2872 C C . GLY B 1 127 ? -15.648 18.984 14.328 1 94.38 127 GLY B C 1
ATOM 2873 O O . GLY B 1 127 ? -16.844 19.234 14.18 1 94.38 127 GLY B O 1
ATOM 2874 N N . GLN B 1 128 ? -14.703 19.703 13.812 1 94.69 128 GLN B N 1
ATOM 2875 C CA . GLN B 1 128 ? -15.016 20.828 12.945 1 94.69 128 GLN B CA 1
ATOM 2876 C C . GLN B 1 128 ? -14.578 20.562 11.508 1 94.69 128 GLN B C 1
ATOM 2878 O O . GLN B 1 128 ? -14.539 21.469 10.68 1 94.69 128 GLN B O 1
ATOM 2883 N N . GLY B 1 129 ? -14.297 19.359 11.164 1 96.5 129 GLY B N 1
ATOM 2884 C CA . GLY B 1 129 ? -13.688 19.062 9.875 1 96.5 129 GLY B CA 1
ATOM 2885 C C . GLY B 1 129 ? -12.219 19.438 9.812 1 96.5 129 GLY B C 1
ATOM 2886 O O . GLY B 1 129 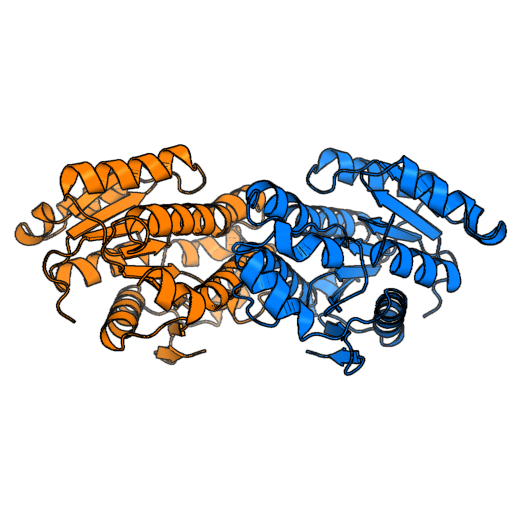? -11.586 19.656 10.844 1 96.5 129 GLY B O 1
ATOM 2887 N N . GLY B 1 130 ? -11.648 19.359 8.609 1 97.25 130 GLY B N 1
ATOM 2888 C CA . GLY B 1 130 ? -10.258 19.766 8.5 1 97.25 130 GLY B CA 1
ATOM 2889 C C . GLY B 1 130 ? -9.562 19.156 7.293 1 97.25 130 GLY B C 1
ATOM 2890 O O . GLY B 1 130 ? -10.172 19 6.23 1 97.25 130 GLY B O 1
ATOM 2891 N N . TYR B 1 131 ? -8.227 19.031 7.441 1 97.88 131 TYR B N 1
ATOM 2892 C CA . TYR B 1 131 ? -7.406 18.609 6.316 1 97.88 131 TYR B CA 1
ATOM 2893 C C . TYR B 1 131 ? -6.465 17.484 6.73 1 97.88 131 TYR B C 1
ATOM 2895 O O . TYR B 1 131 ? -5.895 17.516 7.824 1 97.88 131 TYR B O 1
ATOM 2903 N N . ILE B 1 132 ? -6.445 16.547 5.926 1 98.5 132 ILE B N 1
ATOM 2904 C CA . ILE B 1 132 ? -5.359 15.57 5.988 1 98.5 132 ILE B CA 1
ATOM 2905 C C . ILE B 1 132 ? -4.484 15.695 4.742 1 98.5 132 ILE B C 1
ATOM 2907 O O . ILE B 1 132 ? -4.992 15.688 3.617 1 98.5 132 ILE B O 1
ATOM 2911 N N . VAL B 1 133 ? -3.221 15.891 4.934 1 98.5 133 VAL B N 1
ATOM 2912 C CA . VAL B 1 133 ? -2.271 15.906 3.828 1 98.5 133 VAL B CA 1
ATOM 2913 C C . VAL B 1 133 ? -1.242 14.789 4.016 1 98.5 133 VAL B C 1
ATOM 2915 O O . VAL B 1 133 ? -0.479 14.805 4.984 1 98.5 133 VAL B O 1
ATOM 2918 N N . ASN B 1 134 ? -1.243 13.844 3.131 1 98.19 134 ASN B N 1
ATOM 2919 C CA . ASN B 1 134 ? -0.277 12.75 3.131 1 98.19 134 ASN B CA 1
ATOM 2920 C C . ASN B 1 134 ? 0.941 13.078 2.273 1 98.19 134 ASN B C 1
ATOM 2922 O O . ASN B 1 134 ? 0.811 13.68 1.209 1 98.19 134 ASN B O 1
ATOM 2926 N N . THR B 1 135 ? 2.078 12.688 2.773 1 95.19 135 THR B N 1
ATOM 2927 C CA . THR B 1 135 ? 3.275 12.766 1.945 1 95.19 135 THR B CA 1
ATOM 2928 C C . THR B 1 135 ? 3.521 11.438 1.228 1 95.19 135 THR B C 1
ATOM 2930 O O . THR B 1 135 ? 4.008 10.484 1.831 1 95.19 135 THR B O 1
ATOM 2933 N N . ALA B 1 136 ? 3.219 11.422 0.028 1 91.56 136 ALA B N 1
ATOM 2934 C CA . ALA B 1 136 ? 3.5 10.25 -0.799 1 91.56 136 ALA B CA 1
ATOM 2935 C C . ALA B 1 136 ? 4.875 10.359 -1.447 1 91.56 136 ALA B C 1
ATOM 2937 O O . ALA B 1 136 ? 5.895 10.43 -0.753 1 91.56 136 ALA B O 1
ATOM 2938 N N . SER B 1 137 ? 4.973 10.211 -2.684 1 85.62 137 SER B N 1
ATOM 2939 C CA . SER B 1 137 ? 6.191 10.289 -3.484 1 85.62 137 SER B CA 1
ATOM 2940 C C . SER B 1 137 ? 5.883 10.164 -4.973 1 85.62 137 SER B C 1
ATOM 2942 O O . SER B 1 137 ? 4.801 9.703 -5.352 1 85.62 137 SER B O 1
ATOM 2944 N N . GLU B 1 138 ? 6.758 10.742 -5.711 1 81.81 138 GLU B N 1
ATOM 2945 C CA . GLU B 1 138 ? 6.68 10.383 -7.121 1 81.81 138 GLU B CA 1
ATOM 2946 C C . GLU B 1 138 ? 6.66 8.867 -7.305 1 81.81 138 GLU B C 1
ATOM 2948 O O . GLU B 1 138 ? 6.02 8.359 -8.227 1 81.81 138 GLU B O 1
ATOM 2953 N N . ALA B 1 139 ? 7.258 8.25 -6.383 1 82.75 139 ALA B N 1
ATOM 2954 C CA . ALA B 1 139 ? 7.285 6.789 -6.379 1 82.75 139 ALA B CA 1
ATOM 2955 C C . ALA B 1 139 ? 5.918 6.215 -6.02 1 82.75 139 ALA B C 1
ATOM 2957 O O . ALA B 1 139 ? 5.707 5.004 -6.098 1 82.75 139 ALA B O 1
ATOM 2958 N N . GLY B 1 140 ? 4.992 6.949 -5.676 1 87.31 140 GLY B N 1
ATOM 2959 C CA . GLY B 1 140 ? 3.609 6.539 -5.48 1 87.31 140 GLY B CA 1
ATOM 2960 C C . GLY B 1 140 ? 2.773 6.641 -6.742 1 87.31 140 GLY B C 1
ATOM 2961 O O . GLY B 1 140 ? 1.658 6.117 -6.797 1 87.31 140 GLY B O 1
ATOM 2962 N N . LEU B 1 141 ? 3.332 7.328 -7.68 1 83.81 141 LEU B N 1
ATOM 2963 C CA . LEU B 1 141 ? 2.645 7.551 -8.945 1 83.81 141 LEU B CA 1
ATOM 2964 C C . LEU B 1 141 ? 3.27 6.715 -10.055 1 83.81 141 LEU B C 1
ATOM 2966 O O . LEU B 1 141 ? 2.58 6.309 -10.992 1 83.81 141 LEU B O 1
ATOM 2970 N N . ASP B 1 142 ? 4.547 6.547 -9.914 1 86.75 142 ASP B N 1
ATOM 2971 C CA . ASP B 1 142 ? 5.32 5.812 -10.906 1 86.75 142 ASP B CA 1
ATOM 2972 C C . ASP B 1 142 ? 6.102 4.668 -10.266 1 86.75 142 ASP B C 1
ATOM 2974 O O . ASP B 1 142 ? 6.512 4.766 -9.109 1 86.75 142 ASP B O 1
ATOM 2978 N N . PRO B 1 143 ? 6.355 3.656 -11.078 1 87.62 143 PRO B N 1
ATOM 2979 C CA . PRO B 1 143 ? 7.145 2.555 -10.523 1 87.62 143 PRO B CA 1
ATOM 2980 C C . PRO B 1 143 ? 8.609 2.934 -10.297 1 87.62 143 PRO B C 1
ATOM 2982 O O . PRO B 1 143 ? 9.125 3.838 -10.953 1 87.62 143 PRO B O 1
ATOM 2985 N N . SER B 1 144 ? 9.219 2.291 -9.359 1 90.5 144 SER B N 1
ATOM 2986 C CA . SER B 1 144 ? 10.633 2.455 -9.07 1 90.5 144 SER B CA 1
ATOM 2987 C C . SER B 1 144 ? 11.312 1.109 -8.828 1 90.5 144 SER B C 1
ATOM 2989 O O . SER B 1 144 ? 11.125 0.495 -7.777 1 90.5 144 SER B O 1
ATOM 2991 N N . HIS B 1 145 ? 12.188 0.746 -9.703 1 91.94 145 HIS B N 1
ATOM 2992 C CA . HIS B 1 145 ? 12.781 -0.586 -9.648 1 91.94 145 HIS B CA 1
ATOM 2993 C C . HIS B 1 145 ? 13.828 -0.679 -8.539 1 91.94 145 HIS B C 1
ATOM 2995 O O . HIS B 1 145 ? 14.18 -1.776 -8.102 1 91.94 145 HIS B O 1
ATOM 3001 N N . LEU B 1 146 ? 14.32 0.402 -8 1 92.81 146 LEU B N 1
ATOM 3002 C CA . LEU B 1 146 ? 15.398 0.377 -7.012 1 92.81 146 LEU B CA 1
ATOM 3003 C C . LEU B 1 146 ? 14.836 0.311 -5.598 1 92.81 146 LEU B C 1
ATOM 3005 O O . LEU B 1 146 ? 15.555 -0.022 -4.652 1 92.81 146 LEU B O 1
ATOM 3009 N N . VAL B 1 147 ? 13.625 0.692 -5.484 1 93.88 147 VAL B N 1
ATOM 3010 C CA . VAL B 1 147 ? 12.977 0.697 -4.18 1 93.88 147 VAL B CA 1
ATOM 3011 C C . VAL B 1 147 ? 11.555 0.156 -4.305 1 93.88 147 VAL B C 1
ATOM 3013 O O . VAL B 1 147 ? 10.586 0.851 -3.98 1 93.88 147 VAL B O 1
ATOM 3016 N N . PRO B 1 148 ? 11.422 -1.113 -4.66 1 96.12 148 PRO B N 1
ATOM 3017 C CA . PRO B 1 148 ? 10.102 -1.656 -4.984 1 96.12 148 PRO B CA 1
ATOM 3018 C C . PRO B 1 148 ? 9.141 -1.628 -3.799 1 96.12 148 PRO B C 1
ATOM 3020 O O . PRO B 1 148 ? 7.965 -1.308 -3.963 1 96.12 148 PRO B O 1
ATOM 3023 N N . VAL B 1 149 ? 9.602 -1.985 -2.625 1 96.5 149 VAL B N 1
ATOM 3024 C CA . VAL B 1 149 ? 8.711 -2.012 -1.475 1 96.5 149 VAL B CA 1
ATOM 3025 C C . VAL B 1 149 ? 8.375 -0.584 -1.046 1 96.5 149 VAL B C 1
ATOM 3027 O O . VAL B 1 149 ? 7.234 -0.288 -0.687 1 96.5 149 VAL B O 1
ATOM 3030 N N . TYR B 1 150 ? 9.344 0.324 -1.026 1 94.69 150 TYR B N 1
ATOM 3031 C CA . TYR B 1 150 ? 9.07 1.734 -0.774 1 94.69 150 TYR B CA 1
ATOM 3032 C C . TYR B 1 150 ? 8.008 2.264 -1.729 1 94.69 150 TYR B C 1
ATOM 3034 O O . TYR B 1 150 ? 7.039 2.898 -1.303 1 94.69 150 TYR B O 1
ATOM 3042 N N . CYS B 1 151 ? 8.266 1.984 -3.025 1 95.5 151 CYS B N 1
ATOM 3043 C CA . CYS B 1 151 ? 7.312 2.379 -4.055 1 95.5 151 CYS B CA 1
ATOM 3044 C C . CYS B 1 151 ? 5.918 1.856 -3.738 1 95.5 151 CYS B C 1
ATOM 3046 O O . CYS B 1 151 ? 4.934 2.592 -3.852 1 95.5 151 CYS B O 1
ATOM 3048 N N . ALA B 1 152 ? 5.84 0.65 -3.361 1 96.69 152 ALA B N 1
ATOM 3049 C CA . ALA B 1 152 ? 4.566 0.032 -3.01 1 96.69 152 ALA B CA 1
ATOM 3050 C C . ALA B 1 152 ? 3.883 0.787 -1.872 1 96.69 152 ALA B C 1
ATOM 3052 O O . ALA B 1 152 ? 2.682 1.059 -1.931 1 96.69 152 ALA B O 1
ATOM 3053 N N . THR B 1 153 ? 4.613 1.129 -0.828 1 96.38 153 THR B N 1
ATOM 3054 C CA . THR B 1 153 ? 4.043 1.854 0.302 1 96.38 153 THR B CA 1
ATOM 3055 C C . THR B 1 153 ? 3.484 3.201 -0.146 1 96.38 153 THR B C 1
ATOM 3057 O O . THR B 1 153 ? 2.428 3.627 0.324 1 96.38 153 THR B O 1
ATOM 3060 N N . LYS B 1 154 ? 4.207 3.824 -0.979 1 95.75 154 LYS B N 1
ATOM 3061 C CA . LYS B 1 154 ? 3.773 5.145 -1.423 1 95.75 154 LYS B CA 1
ATOM 3062 C C . LYS B 1 154 ? 2.59 5.043 -2.379 1 95.75 154 LYS B C 1
ATOM 3064 O O . LYS B 1 154 ? 1.72 5.918 -2.395 1 95.75 154 LYS B O 1
ATOM 3069 N N . HIS B 1 155 ? 2.506 3.984 -3.162 1 96.12 155 HIS B N 1
ATOM 3070 C CA . HIS B 1 155 ? 1.292 3.697 -3.918 1 96.12 155 HIS B CA 1
ATOM 3071 C C . HIS B 1 155 ? 0.099 3.494 -2.992 1 96.12 155 HIS B C 1
ATOM 3073 O O . HIS B 1 155 ? -1.015 3.926 -3.303 1 96.12 155 HIS B O 1
ATOM 3079 N N . ALA B 1 156 ? 0.37 2.795 -1.95 1 97.06 156 ALA B N 1
ATOM 3080 C CA . ALA B 1 156 ? -0.686 2.596 -0.96 1 97.06 156 ALA B CA 1
ATOM 3081 C C . ALA B 1 156 ? -1.215 3.932 -0.447 1 97.06 156 ALA B C 1
ATOM 3083 O O . ALA B 1 156 ? -2.428 4.129 -0.341 1 97.06 156 ALA B O 1
ATOM 3084 N N . VAL B 1 157 ? -0.32 4.828 -0.158 1 97.75 157 VAL B N 1
ATOM 3085 C CA . VAL B 1 157 ? -0.689 6.145 0.349 1 97.75 157 VAL B CA 1
ATOM 3086 C C . VAL B 1 157 ? -1.529 6.883 -0.691 1 97.75 157 VAL B C 1
ATOM 3088 O O . VAL B 1 157 ? -2.523 7.527 -0.35 1 97.75 157 VAL B O 1
ATOM 3091 N N . VAL B 1 158 ? -1.16 6.789 -1.956 1 96.94 158 VAL B N 1
ATOM 3092 C CA . VAL B 1 158 ? -1.9 7.414 -3.047 1 96.94 158 VAL B CA 1
ATOM 3093 C C . VAL B 1 158 ? -3.309 6.828 -3.117 1 96.94 158 VAL B C 1
ATOM 3095 O O . VAL B 1 158 ? -4.293 7.57 -3.191 1 96.94 158 VAL B O 1
ATOM 3098 N N . GLY B 1 159 ? -3.424 5.512 -3.102 1 96.69 159 GLY B N 1
ATOM 3099 C CA . GLY B 1 159 ? -4.727 4.863 -3.125 1 96.69 159 GLY B CA 1
ATOM 3100 C C . GLY B 1 159 ? -5.613 5.262 -1.961 1 96.69 159 GLY B C 1
ATOM 3101 O O . GLY B 1 159 ? -6.805 5.512 -2.139 1 96.69 159 GLY B O 1
ATOM 3102 N N . LEU B 1 160 ? -5.004 5.316 -0.774 1 97.12 160 LEU B N 1
ATOM 3103 C CA . LEU B 1 160 ? -5.727 5.734 0.423 1 97.12 160 LEU B CA 1
ATOM 3104 C C . LEU B 1 160 ? -6.242 7.16 0.277 1 97.12 160 LEU B C 1
ATOM 3106 O O . L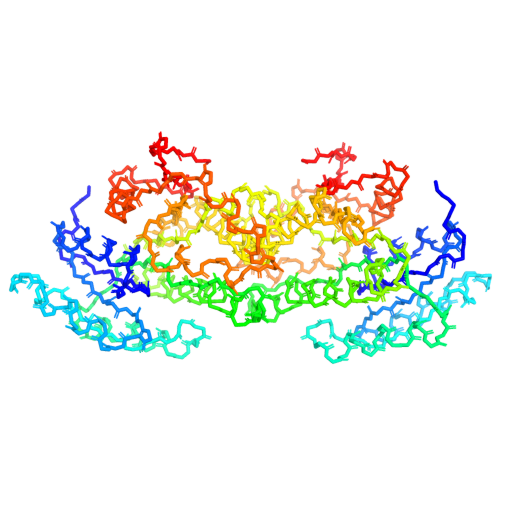EU B 1 160 ? -7.406 7.438 0.566 1 97.12 160 LEU B O 1
ATOM 3110 N N . THR B 1 161 ? -5.379 8.023 -0.21 1 97.94 161 THR B N 1
ATOM 3111 C CA . THR B 1 161 ? -5.688 9.445 -0.357 1 97.94 161 THR B CA 1
ATOM 3112 C C . THR B 1 161 ? -6.871 9.641 -1.298 1 97.94 161 THR B C 1
ATOM 3114 O O . THR B 1 161 ? -7.84 10.32 -0.95 1 97.94 161 THR B O 1
ATOM 3117 N N . LYS B 1 162 ? -6.781 9.016 -2.439 1 96.69 162 LYS B N 1
ATOM 3118 C CA . LYS B 1 162 ? -7.836 9.18 -3.436 1 96.69 162 LYS B CA 1
ATOM 3119 C C . LYS B 1 162 ? -9.148 8.578 -2.947 1 96.69 162 LYS B C 1
ATOM 3121 O O . LYS B 1 162 ? -10.227 9.117 -3.227 1 96.69 162 LYS B O 1
ATOM 3126 N N . SER B 1 163 ? -9.094 7.492 -2.254 1 96.81 163 SER B N 1
ATOM 3127 C CA . SER B 1 163 ? -10.297 6.832 -1.763 1 96.81 163 SER B CA 1
ATOM 3128 C C . SER B 1 163 ? -10.984 7.664 -0.687 1 96.81 163 SER B C 1
ATOM 3130 O O . SER B 1 163 ? -12.203 7.836 -0.717 1 96.81 163 SER B O 1
ATOM 3132 N N . LEU B 1 164 ? -10.227 8.195 0.193 1 97.31 164 LEU B N 1
ATOM 3133 C CA . LEU B 1 164 ? -10.781 8.969 1.297 1 97.31 164 LEU B CA 1
ATOM 3134 C C . LEU B 1 164 ? -11.102 10.391 0.854 1 97.31 164 LEU B C 1
ATOM 3136 O O . LEU B 1 164 ? -11.852 11.102 1.524 1 97.31 164 LEU B O 1
ATOM 3140 N N . GLY B 1 165 ? -10.453 10.836 -0.206 1 97.06 165 GLY B N 1
ATOM 3141 C CA . GLY B 1 165 ? -10.727 12.156 -0.767 1 97.06 165 GLY B CA 1
ATOM 3142 C C . GLY B 1 165 ? -12.008 12.203 -1.578 1 97.06 165 GLY B C 1
ATOM 3143 O O . GLY B 1 165 ? -12.266 13.18 -2.281 1 97.06 165 GLY B O 1
ATOM 3144 N N . HIS B 1 166 ? -12.727 11.148 -1.536 1 94.69 166 HIS B N 1
ATOM 3145 C CA . HIS B 1 166 ? -14.008 11.078 -2.225 1 94.69 166 HIS B CA 1
ATOM 3146 C C . HIS B 1 166 ? -15.047 11.961 -1.543 1 94.69 166 HIS B C 1
ATOM 3148 O O . HIS B 1 166 ? -15.062 12.086 -0.316 1 94.69 166 HIS B O 1
ATOM 3154 N N . GLU B 1 167 ? -15.953 12.516 -2.34 1 95.44 167 GLU B N 1
ATOM 3155 C CA . GLU B 1 167 ? -17 13.414 -1.851 1 95.44 167 GLU B CA 1
ATOM 3156 C C . GLU B 1 167 ? -17.828 12.75 -0.754 1 95.44 167 GLU B C 1
ATOM 3158 O O . GLU B 1 167 ? -18.281 13.422 0.173 1 95.44 167 GLU B O 1
ATOM 3163 N N . TYR B 1 168 ? -18.016 11.461 -0.852 1 94.75 168 TYR B N 1
ATOM 3164 C CA . TYR B 1 168 ? -18.766 10.711 0.154 1 94.75 168 TYR B CA 1
ATOM 3165 C C . TYR B 1 168 ? -18.203 10.961 1.548 1 94.75 168 TYR B C 1
ATOM 3167 O O . TYR B 1 168 ? -18.953 11.25 2.484 1 94.75 168 TYR B O 1
ATOM 3175 N N . HIS B 1 169 ? -16.953 10.883 1.696 1 95.81 169 HIS B N 1
ATOM 3176 C CA . HIS B 1 169 ? -16.328 11.062 2.998 1 95.81 169 HIS B CA 1
ATOM 3177 C C . HIS B 1 169 ? -16.344 12.523 3.43 1 95.81 169 HIS B C 1
ATOM 3179 O O . HIS B 1 169 ? -16.578 12.828 4.602 1 95.81 169 HIS B O 1
ATOM 3185 N N . PHE B 1 170 ? -16.094 13.383 2.475 1 97.12 170 PHE B N 1
ATOM 3186 C CA . PHE B 1 170 ? -16.094 14.805 2.805 1 97.12 170 PHE B CA 1
ATOM 3187 C C . PHE B 1 170 ? -17.469 15.227 3.338 1 97.12 170 PHE B C 1
ATOM 3189 O O . PHE B 1 170 ? -17.547 15.953 4.328 1 97.12 170 PHE B O 1
ATOM 3196 N N . LYS B 1 171 ? -18.484 14.773 2.648 1 96.44 171 LYS B N 1
ATOM 3197 C CA . LYS B 1 171 ? -19.844 15.133 3.055 1 96.44 171 LYS B CA 1
ATOM 3198 C C . LYS B 1 171 ? -20.141 14.641 4.469 1 96.44 171 LYS B C 1
ATOM 3200 O O . LYS B 1 171 ? -20.859 15.305 5.223 1 96.44 171 LYS B O 1
ATOM 3205 N N . LYS B 1 172 ? -19.562 13.586 4.879 1 95.5 172 LYS B N 1
ATOM 3206 C CA . LYS B 1 172 ? -19.844 12.961 6.168 1 95.5 172 LYS B CA 1
ATOM 3207 C C . LYS B 1 172 ? -18.953 13.531 7.262 1 95.5 172 LYS B C 1
ATOM 3209 O O . LYS B 1 172 ? -19.391 13.703 8.406 1 95.5 172 LYS B O 1
ATOM 3214 N N . THR B 1 173 ? -17.734 13.875 6.926 1 96.88 173 THR B N 1
ATOM 3215 C CA . THR B 1 173 ? -16.75 14.133 7.977 1 96.88 173 THR B CA 1
ATOM 3216 C C . THR B 1 173 ? -16.312 15.594 7.961 1 96.88 173 THR B C 1
ATOM 3218 O O . THR B 1 173 ? -15.758 16.094 8.938 1 96.88 173 THR B O 1
ATOM 3221 N N . GLY B 1 174 ? -16.5 16.266 6.777 1 97.81 174 GLY B N 1
ATOM 3222 C CA . GLY B 1 174 ? -15.961 17.609 6.613 1 97.81 174 GLY B CA 1
ATOM 3223 C C . GLY B 1 174 ? -14.453 17.641 6.465 1 97.81 174 GLY B C 1
ATOM 3224 O O . GLY B 1 174 ? -13.828 18.688 6.648 1 97.81 174 GLY B O 1
ATOM 3225 N N . ILE B 1 175 ? -13.867 16.484 6.207 1 97.88 175 ILE B N 1
ATOM 3226 C CA . ILE B 1 175 ? -12.414 16.391 6.145 1 97.88 175 ILE B CA 1
ATOM 3227 C C . ILE B 1 175 ? -11.977 16.203 4.695 1 97.88 175 ILE B C 1
ATOM 3229 O O . ILE B 1 175 ? -12.477 15.32 3.996 1 97.88 175 ILE B O 1
ATOM 3233 N N . LYS B 1 176 ? -11.109 17.094 4.215 1 98.19 176 LYS B N 1
ATOM 3234 C CA . LYS B 1 176 ? -10.469 16.938 2.914 1 98.19 176 LYS B CA 1
ATOM 3235 C C . LYS B 1 176 ? -9.172 16.141 3.037 1 98.19 176 LYS B C 1
ATOM 3237 O O . LYS B 1 176 ? -8.422 16.328 3.998 1 98.19 176 LYS B O 1
ATOM 3242 N N . VAL B 1 177 ? -8.938 15.242 2.092 1 98.38 177 VAL B N 1
ATOM 3243 C CA . VAL B 1 177 ? -7.75 14.398 2.107 1 98.38 177 VAL B CA 1
ATOM 3244 C C . VAL B 1 177 ? -6.984 14.555 0.795 1 98.38 177 VAL B C 1
ATOM 3246 O O . VAL B 1 177 ? -7.531 14.312 -0.282 1 98.38 177 VAL B O 1
ATOM 3249 N N . ASN B 1 178 ? -5.746 15.008 0.868 1 98.31 178 ASN B N 1
ATOM 3250 C CA . ASN B 1 178 ? -4.879 15.203 -0.289 1 98.31 178 ASN B CA 1
ATOM 3251 C C . ASN B 1 178 ? -3.48 14.648 -0.041 1 98.31 178 ASN B C 1
ATOM 3253 O O . ASN B 1 178 ? -3.168 14.211 1.068 1 98.31 178 ASN B O 1
ATOM 3257 N N . ALA B 1 179 ? -2.719 14.625 -1.141 1 98.06 179 ALA B N 1
ATOM 3258 C CA . ALA B 1 179 ? -1.332 14.195 -0.989 1 98.06 179 ALA B CA 1
ATOM 3259 C C . ALA B 1 179 ? -0.386 15.109 -1.766 1 98.06 179 ALA B C 1
ATOM 3261 O O . ALA B 1 179 ? -0.742 15.617 -2.83 1 98.06 179 ALA B O 1
ATOM 3262 N N . VAL B 1 180 ? 0.75 15.375 -1.169 1 97.12 180 VAL B N 1
ATOM 3263 C CA . VAL B 1 180 ? 1.898 15.898 -1.899 1 97.12 180 VAL B CA 1
ATOM 3264 C C . VAL B 1 180 ? 2.801 14.75 -2.344 1 97.12 180 VAL B C 1
ATOM 3266 O O . VAL B 1 180 ? 3.057 13.82 -1.573 1 97.12 180 VAL B O 1
ATOM 3269 N N . CYS B 1 181 ? 3.215 14.75 -3.535 1 96.06 181 CYS B N 1
ATOM 3270 C CA . CYS B 1 181 ? 4.062 13.711 -4.109 1 96.06 181 CYS B CA 1
ATOM 3271 C C . CYS B 1 181 ? 5.41 14.281 -4.535 1 96.06 181 CYS B C 1
ATOM 3273 O O . CYS B 1 181 ? 5.621 14.57 -5.715 1 96.06 181 CYS B O 1
ATOM 3275 N N . PRO B 1 182 ? 6.305 14.297 -3.619 1 93.75 182 PRO B N 1
ATOM 3276 C CA . PRO B 1 182 ? 7.602 14.898 -3.922 1 93.75 182 PRO B CA 1
ATOM 3277 C C . PRO B 1 182 ? 8.477 14.016 -4.805 1 93.75 182 PRO B C 1
ATOM 3279 O O . PRO B 1 182 ? 8.469 12.789 -4.66 1 93.75 182 PRO B O 1
ATOM 3282 N N . GLY B 1 183 ? 9.164 14.609 -5.711 1 89.75 183 GLY B N 1
ATOM 3283 C CA . GLY B 1 183 ? 10.273 13.977 -6.398 1 89.75 183 GLY B CA 1
ATOM 3284 C C . GLY B 1 183 ? 11.57 14.016 -5.609 1 89.75 183 GLY B C 1
ATOM 3285 O O . GLY B 1 183 ? 11.562 13.859 -4.387 1 89.75 183 GLY B O 1
ATOM 3286 N N . PRO B 1 184 ? 12.742 14.125 -6.281 1 85 184 PRO B N 1
ATOM 3287 C CA . PRO B 1 184 ? 14.023 14.211 -5.574 1 85 184 PRO B CA 1
ATOM 3288 C C . PRO B 1 184 ? 14.18 15.508 -4.785 1 85 184 PRO B C 1
ATOM 3290 O O . PRO B 1 184 ? 14.266 16.578 -5.379 1 85 184 PRO B O 1
ATOM 3293 N N . ILE B 1 185 ? 14.141 15.32 -3.535 1 84.31 185 ILE B N 1
ATOM 3294 C CA . ILE B 1 185 ? 14.289 16.469 -2.652 1 84.31 185 ILE B CA 1
ATOM 3295 C C . ILE B 1 185 ? 15.609 16.375 -1.894 1 84.31 185 ILE B C 1
ATOM 3297 O O . ILE B 1 185 ? 16 15.297 -1.443 1 84.31 185 ILE B O 1
ATOM 3301 N N . GLU B 1 186 ? 16.25 17.469 -1.781 1 82.75 186 GLU B N 1
ATOM 3302 C CA . GLU B 1 186 ? 17.516 17.5 -1.052 1 82.75 186 GLU B CA 1
ATOM 3303 C C . GLU B 1 186 ? 17.297 17.281 0.441 1 82.75 186 GLU B C 1
ATOM 3305 O O . GLU B 1 186 ? 17.125 18.234 1.202 1 82.75 186 GLU B O 1
ATOM 3310 N N . THR B 1 187 ? 17.344 16.094 0.794 1 81.56 187 THR B N 1
ATOM 3311 C CA . THR B 1 187 ? 17.156 15.695 2.184 1 81.56 187 THR B CA 1
ATOM 3312 C C . THR B 1 187 ? 18.156 14.602 2.562 1 81.56 187 THR B C 1
ATOM 3314 O O . THR B 1 187 ? 18.875 14.078 1.703 1 81.56 187 THR B O 1
ATOM 3317 N N . ASP B 1 188 ? 18.266 14.391 3.822 1 72.69 188 ASP B N 1
ATOM 3318 C CA . ASP B 1 188 ? 19.094 13.281 4.277 1 72.69 188 ASP B CA 1
ATOM 3319 C C . ASP B 1 188 ? 18.594 11.953 3.695 1 72.69 188 ASP B C 1
ATOM 3321 O O . ASP B 1 188 ? 19.391 11.078 3.371 1 72.69 188 ASP B O 1
ATOM 3325 N N . LEU B 1 189 ? 17.359 11.859 3.547 1 72.69 189 LEU B N 1
ATOM 3326 C CA . LEU B 1 189 ? 16.781 10.664 2.943 1 72.69 189 LEU B CA 1
ATOM 3327 C C . LEU B 1 189 ? 17.312 10.453 1.534 1 72.69 189 LEU B C 1
ATOM 3329 O O . LEU B 1 189 ? 17.688 9.328 1.172 1 72.69 189 LEU B O 1
ATOM 3333 N N . TYR B 1 190 ? 17.453 11.43 0.816 1 74.44 190 TYR B N 1
ATOM 3334 C CA . TYR B 1 190 ? 17.953 11.352 -0.549 1 74.44 190 TYR B CA 1
ATOM 3335 C C . TYR B 1 190 ? 19.438 10.992 -0.562 1 74.44 190 TYR B C 1
ATOM 3337 O O . TYR B 1 190 ? 19.875 10.172 -1.366 1 74.44 190 TYR B O 1
ATOM 3345 N N . ARG B 1 191 ? 20.156 11.539 0.395 1 73.44 191 ARG B N 1
ATOM 3346 C CA . ARG B 1 191 ? 21.609 11.32 0.448 1 73.44 191 ARG B CA 1
ATOM 3347 C C . ARG B 1 191 ? 21.922 9.883 0.824 1 73.44 191 ARG B C 1
ATOM 3349 O O . ARG B 1 191 ? 22.891 9.305 0.325 1 73.44 191 ARG B O 1
ATOM 3356 N N . THR B 1 192 ? 21.094 9.305 1.662 1 79.06 192 THR B N 1
ATOM 3357 C CA . THR B 1 192 ? 21.359 7.961 2.154 1 79.06 192 THR B CA 1
ATOM 3358 C C . THR B 1 192 ? 20.625 6.922 1.316 1 79.06 192 THR B C 1
ATOM 3360 O O . THR B 1 192 ? 20.766 5.719 1.546 1 79.06 192 THR B O 1
ATOM 3363 N N . PHE B 1 193 ? 20.016 7.359 0.347 1 83.38 193 PHE B N 1
ATOM 3364 C CA . PHE B 1 193 ? 19.125 6.566 -0.491 1 83.38 193 PHE B CA 1
ATOM 3365 C C . PHE B 1 193 ? 19.859 5.359 -1.071 1 83.38 193 PHE B C 1
ATOM 3367 O O . PHE B 1 193 ? 19.375 4.23 -0.968 1 83.38 193 PHE B O 1
ATOM 3374 N N . PRO B 1 194 ? 21.094 5.555 -1.562 1 81.69 194 PRO B N 1
ATOM 3375 C CA . PRO B 1 194 ? 21.719 4.426 -2.246 1 81.69 194 PRO B CA 1
ATOM 3376 C C . PRO B 1 194 ? 21.938 3.227 -1.327 1 81.69 194 PRO B C 1
ATOM 3378 O O . PRO B 1 194 ? 21.688 2.086 -1.724 1 81.69 194 PRO B O 1
ATOM 3381 N N . GLY B 1 195 ? 22.266 3.488 -0.091 1 85.19 195 GLY B N 1
ATOM 3382 C CA . GLY B 1 195 ? 22.531 2.41 0.847 1 85.19 195 GLY B CA 1
ATOM 3383 C C . GLY B 1 195 ? 21.266 1.723 1.339 1 85.19 195 GLY B C 1
ATOM 3384 O O . GLY B 1 195 ? 21.328 0.652 1.945 1 85.19 195 GLY B O 1
ATOM 3385 N N . LYS B 1 196 ? 20.141 2.299 0.962 1 87 196 LYS B N 1
ATOM 3386 C CA . LYS B 1 196 ? 18.875 1.795 1.475 1 87 196 LYS B CA 1
ATOM 3387 C C . LYS B 1 196 ? 18.062 1.123 0.37 1 87 196 LYS B C 1
ATOM 3389 O O . LYS B 1 196 ? 16.938 0.666 0.605 1 87 196 LYS B O 1
ATOM 3394 N N . THR B 1 197 ? 18.672 1.098 -0.812 1 90.44 197 THR B N 1
ATOM 3395 C CA . THR B 1 197 ? 18.016 0.487 -1.968 1 90.44 197 THR B CA 1
ATOM 3396 C C . THR B 1 197 ? 18.438 -0.973 -2.115 1 90.44 197 THR B C 1
ATOM 3398 O O . THR B 1 197 ? 19.25 -1.477 -1.326 1 90.44 197 THR B O 1
ATOM 3401 N N . ILE B 1 198 ? 17.906 -1.667 -3.148 1 89.88 198 ILE B N 1
ATOM 3402 C CA . ILE B 1 198 ? 18.234 -3.07 -3.377 1 89.88 198 ILE B CA 1
ATOM 3403 C C . ILE B 1 198 ? 19.625 -3.178 -4.008 1 89.88 198 ILE B C 1
ATOM 3405 O O . ILE B 1 198 ? 20.266 -4.23 -3.941 1 89.88 198 ILE B O 1
ATOM 3409 N N . ASP B 1 199 ? 20.094 -2.137 -4.609 1 91.25 199 ASP B N 1
ATOM 3410 C CA . ASP B 1 199 ? 21.375 -2.084 -5.312 1 91.25 199 ASP B CA 1
ATOM 3411 C C . ASP B 1 199 ? 22.016 -0.703 -5.191 1 91.25 199 ASP B C 1
ATOM 3413 O O . ASP B 1 199 ? 21.688 0.205 -5.961 1 91.25 199 ASP B O 1
ATOM 3417 N N . ALA B 1 200 ? 22.906 -0.596 -4.305 1 90.5 200 ALA B N 1
ATOM 3418 C CA . ALA B 1 200 ? 23.5 0.698 -3.967 1 90.5 200 ALA B CA 1
ATOM 3419 C C . ALA B 1 200 ? 24.219 1.302 -5.164 1 90.5 200 ALA B C 1
ATOM 3421 O O . ALA B 1 200 ? 24.156 2.512 -5.395 1 90.5 200 ALA B O 1
ATOM 3422 N N . GLU B 1 201 ? 24.875 0.471 -5.887 1 90.12 201 GLU B N 1
ATOM 3423 C CA . GLU B 1 201 ? 25.656 0.964 -7.02 1 90.12 201 GLU B CA 1
ATOM 3424 C C . GLU B 1 201 ? 24.75 1.473 -8.133 1 90.12 201 GLU B C 1
ATOM 3426 O O . GLU B 1 201 ? 24.984 2.541 -8.695 1 90.12 201 GLU B O 1
ATOM 3431 N N . GLU B 1 202 ? 23.719 0.679 -8.438 1 89.12 202 GLU B N 1
ATOM 3432 C CA . GLU B 1 202 ? 22.75 1.128 -9.43 1 89.12 202 GLU B CA 1
ATOM 3433 C C . GLU B 1 202 ? 22.047 2.4 -8.969 1 89.12 202 GLU B C 1
ATOM 3435 O O . GLU B 1 202 ? 21.734 3.273 -9.781 1 89.12 202 GLU B O 1
ATOM 3440 N N . ALA B 1 203 ? 21.812 2.488 -7.719 1 90.06 203 ALA B N 1
ATOM 3441 C CA . ALA B 1 203 ? 21.141 3.658 -7.156 1 90.06 203 ALA B CA 1
ATOM 3442 C C . ALA B 1 203 ? 22.016 4.906 -7.301 1 90.06 203 ALA B C 1
ATOM 3444 O O . ALA B 1 203 ? 21.5 5.988 -7.609 1 90.06 203 ALA B O 1
ATOM 3445 N N . LYS B 1 204 ? 23.281 4.77 -7.031 1 89.19 204 LYS B N 1
ATOM 3446 C CA . LYS B 1 204 ? 24.188 5.898 -7.18 1 89.19 204 LYS B CA 1
ATOM 3447 C C . LYS B 1 204 ? 24.172 6.441 -8.609 1 89.19 204 LYS B C 1
ATOM 3449 O O . LYS B 1 204 ? 24.109 7.652 -8.812 1 89.19 204 LYS B O 1
ATOM 3454 N N . LYS B 1 205 ? 24.188 5.477 -9.555 1 87.75 205 LYS B N 1
ATOM 3455 C CA . LYS B 1 205 ? 24.109 5.863 -10.961 1 87.75 205 LYS B CA 1
ATOM 3456 C C . LYS B 1 205 ? 22.797 6.559 -11.273 1 87.75 205 LYS B C 1
ATOM 3458 O O . LYS B 1 205 ? 22.766 7.586 -11.961 1 87.75 205 LYS B O 1
ATOM 3463 N N . PHE B 1 206 ? 21.734 5.988 -10.695 1 84.94 206 PHE B N 1
ATOM 3464 C CA . PHE B 1 206 ? 20.391 6.52 -10.906 1 84.94 206 PHE B CA 1
ATOM 3465 C C . PHE B 1 206 ? 20.281 7.938 -10.359 1 84.94 206 PHE B C 1
ATOM 3467 O O . PHE B 1 206 ? 19.734 8.82 -11.031 1 84.94 206 PHE B O 1
ATOM 3474 N N . LEU B 1 207 ? 20.766 8.219 -9.234 1 83.81 207 LEU B N 1
ATOM 3475 C CA . LEU B 1 207 ? 20.656 9.508 -8.562 1 83.81 207 LEU B CA 1
ATOM 3476 C C . LEU B 1 207 ? 21.547 10.547 -9.227 1 83.81 207 LEU B C 1
ATOM 3478 O O . LEU B 1 207 ? 21.25 11.742 -9.211 1 83.81 207 LEU B O 1
ATOM 3482 N N . SER B 1 208 ? 22.641 10.094 -9.75 1 84.62 208 SER B N 1
ATOM 3483 C CA . SER B 1 208 ? 23.594 11.008 -10.383 1 84.62 208 SER B CA 1
ATOM 3484 C C . SER B 1 208 ? 22.969 11.695 -11.594 1 84.62 208 SER B C 1
ATOM 3486 O O . SER B 1 208 ? 23.438 12.75 -12.023 1 84.62 208 SER B O 1
ATOM 3488 N N . LEU B 1 209 ? 21.891 11.156 -12.07 1 82.31 209 LEU B N 1
ATOM 3489 C CA . LEU B 1 209 ? 21.25 11.68 -13.281 1 82.31 209 LEU B CA 1
ATOM 3490 C C . LEU B 1 209 ? 20.062 12.57 -12.93 1 82.31 209 LEU B C 1
ATOM 3492 O O . LEU B 1 209 ? 19.422 13.125 -13.82 1 82.31 209 LEU B O 1
ATOM 3496 N N . ARG B 1 210 ? 19.922 12.75 -11.633 1 83.25 210 ARG B N 1
ATOM 3497 C CA . ARG B 1 210 ? 18.719 13.469 -11.242 1 83.25 210 ARG B CA 1
ATOM 3498 C C . ARG B 1 210 ? 19.062 14.789 -10.555 1 83.25 210 ARG B C 1
ATOM 3500 O O . ARG B 1 210 ? 20.062 14.875 -9.836 1 83.25 210 ARG B O 1
ATOM 3507 N N . THR B 1 211 ? 18.172 15.773 -10.828 1 85.06 211 THR B N 1
ATOM 3508 C CA . THR B 1 211 ? 18.281 17.078 -10.18 1 85.06 211 THR B CA 1
ATOM 3509 C C . THR B 1 211 ? 17.312 17.172 -9 1 85.06 211 THR B C 1
ATOM 3511 O O . THR B 1 211 ? 16.141 16.828 -9.125 1 85.06 211 THR B O 1
ATOM 3514 N N . THR B 1 212 ? 17.828 17.641 -7.902 1 88.5 212 THR B N 1
ATOM 3515 C CA . THR B 1 212 ? 17.031 17.75 -6.688 1 88.5 212 THR B CA 1
ATOM 3516 C C . THR B 1 212 ? 16.469 19.156 -6.523 1 88.5 212 THR B C 1
ATOM 3518 O O . THR B 1 212 ? 16.938 20.094 -7.168 1 88.5 212 THR B O 1
ATOM 3521 N N . ILE B 1 213 ? 15.352 19.266 -5.762 1 88.31 213 ILE B N 1
ATOM 3522 C CA . ILE B 1 213 ? 14.852 20.578 -5.348 1 88.31 213 ILE B CA 1
ATOM 3523 C C . ILE B 1 213 ? 14.961 20.703 -3.83 1 88.31 213 ILE B C 1
ATOM 3525 O O . ILE B 1 213 ? 15.141 19.703 -3.123 1 88.31 213 ILE B O 1
ATOM 3529 N N . LYS B 1 214 ? 14.828 21.969 -3.395 1 91.94 214 LYS B N 1
ATOM 3530 C CA . LYS B 1 214 ? 14.93 22.234 -1.963 1 91.94 214 LYS B CA 1
ATOM 3531 C C . LYS B 1 214 ? 13.625 21.891 -1.25 1 91.94 214 LYS B C 1
ATOM 3533 O O . LYS B 1 214 ? 12.539 22.016 -1.826 1 91.94 214 LYS B O 1
ATOM 3538 N N . PRO B 1 215 ? 13.711 21.516 0.039 1 92.44 215 PRO B N 1
ATOM 3539 C CA . PRO B 1 215 ? 12.516 21.141 0.803 1 92.44 215 PRO B CA 1
ATOM 3540 C C . PRO B 1 215 ? 11.477 22.25 0.853 1 92.44 215 PRO B C 1
ATOM 3542 O O . PRO B 1 215 ? 10.273 21.969 0.94 1 92.44 215 PRO B O 1
ATOM 3545 N N . GLU B 1 216 ? 11.875 23.453 0.775 1 91.94 216 GLU B N 1
ATOM 3546 C CA . GLU B 1 216 ? 10.953 24.594 0.82 1 91.94 216 GLU B CA 1
ATOM 3547 C C . GLU B 1 216 ? 9.914 24.5 -0.292 1 91.94 216 GLU B C 1
ATOM 3549 O O . GLU B 1 216 ? 8.781 24.953 -0.125 1 91.94 216 GLU B O 1
ATOM 3554 N N . GLY B 1 217 ? 10.312 23.906 -1.42 1 92.94 217 GLY B N 1
ATOM 3555 C CA . GLY B 1 217 ? 9.375 23.688 -2.504 1 92.94 217 GLY B CA 1
ATOM 3556 C C . GLY B 1 217 ? 8.195 22.812 -2.102 1 92.94 217 GLY B C 1
ATOM 3557 O O . GLY B 1 217 ? 7.078 23.016 -2.574 1 92.94 217 GLY B O 1
ATOM 3558 N N . VAL B 1 218 ? 8.445 21.938 -1.239 1 94.62 218 VAL B N 1
ATOM 3559 C CA . VAL B 1 218 ? 7.398 21.031 -0.783 1 94.62 218 VAL B CA 1
ATOM 3560 C C . VAL B 1 218 ? 6.457 21.766 0.17 1 94.62 218 VAL B C 1
ATOM 3562 O O . VAL B 1 218 ? 5.246 21.531 0.157 1 94.62 218 VAL B O 1
ATOM 3565 N N . GLY B 1 219 ? 7.023 22.625 1.011 1 95.25 219 GLY B N 1
ATOM 3566 C CA . GLY B 1 219 ? 6.184 23.469 1.843 1 95.25 219 GLY B CA 1
ATOM 3567 C C . GLY B 1 219 ? 5.211 24.328 1.043 1 95.25 219 GLY B C 1
ATOM 3568 O O . GLY B 1 219 ? 4.043 24.453 1.416 1 95.25 219 GLY B O 1
ATOM 3569 N N . LYS B 1 220 ? 5.684 24.828 -0.063 1 94.94 220 LYS B N 1
ATOM 3570 C CA . LYS B 1 220 ? 4.844 25.625 -0.95 1 94.94 220 LYS B CA 1
ATOM 3571 C C . LYS B 1 220 ? 3.723 24.781 -1.553 1 94.94 220 LYS B C 1
ATOM 3573 O O . LYS B 1 220 ? 2.611 25.281 -1.758 1 94.94 220 LYS B O 1
ATOM 3578 N N . ALA B 1 221 ? 4.051 23.594 -1.867 1 95.5 221 ALA B N 1
ATOM 3579 C CA . ALA B 1 221 ? 3.051 22.688 -2.416 1 95.5 221 ALA B CA 1
ATOM 3580 C C . ALA B 1 221 ? 1.912 22.453 -1.423 1 95.5 221 ALA B C 1
ATOM 3582 O O . ALA B 1 221 ? 0.741 22.438 -1.807 1 95.5 221 ALA B O 1
ATOM 3583 N N . LEU B 1 222 ? 2.287 22.297 -0.18 1 96.44 222 LEU B N 1
ATOM 3584 C CA . LEU B 1 222 ? 1.286 22.125 0.869 1 96.44 222 LEU B CA 1
ATOM 3585 C C . LEU B 1 222 ? 0.354 23.344 0.921 1 96.44 222 LEU B C 1
ATOM 3587 O O . LEU B 1 222 ? -0.869 23.188 0.948 1 96.44 222 LEU B O 1
ATOM 3591 N N . LEU B 1 223 ? 0.913 24.5 0.935 1 96.5 223 LEU B N 1
ATOM 3592 C CA . LEU B 1 223 ? 0.109 25.719 1.006 1 96.5 223 LEU B CA 1
ATOM 3593 C C . LEU B 1 223 ? -0.79 25.844 -0.22 1 96.5 223 LEU B C 1
ATOM 3595 O O . LEU B 1 223 ? -1.931 26.297 -0.113 1 96.5 223 LEU B O 1
ATOM 3599 N N . LYS B 1 224 ? -0.3 25.469 -1.354 1 96.12 224 LYS B N 1
ATOM 3600 C CA . LYS B 1 224 ? -1.102 25.516 -2.572 1 96.12 224 LYS B CA 1
ATOM 3601 C C . LYS B 1 224 ? -2.33 24.609 -2.455 1 96.12 224 LYS B C 1
ATOM 3603 O O . LYS B 1 224 ? -3.432 25 -2.84 1 96.12 224 LYS B O 1
ATOM 3608 N N . LEU B 1 225 ? -2.158 23.422 -1.957 1 95.25 225 LEU B N 1
ATOM 3609 C CA . LEU B 1 225 ? -3.271 22.5 -1.762 1 95.25 225 LEU B CA 1
ATOM 3610 C C . LEU B 1 225 ? -4.332 23.109 -0.854 1 95.25 225 LEU B C 1
ATOM 3612 O O . LEU B 1 225 ? -5.531 22.984 -1.119 1 95.25 225 LEU B O 1
ATOM 3616 N N . LEU B 1 226 ? -3.873 23.766 0.204 1 94.88 226 LEU B N 1
ATOM 3617 C CA . LEU B 1 226 ? -4.781 24.359 1.172 1 94.88 226 LEU B CA 1
ATOM 3618 C C . LEU B 1 226 ? -5.523 25.547 0.556 1 94.88 226 LEU B C 1
ATOM 3620 O O . LEU B 1 226 ? -6.734 25.688 0.743 1 94.88 226 LEU B O 1
ATOM 3624 N N . GLU B 1 227 ? -4.797 26.312 -0.178 1 95 227 GLU B N 1
ATOM 3625 C CA . GLU B 1 227 ? -5.367 27.5 -0.802 1 95 227 GLU B CA 1
ATOM 3626 C C . GLU B 1 227 ? -6.414 27.125 -1.85 1 95 227 GLU B C 1
ATOM 3628 O O . GLU B 1 227 ? -7.441 27.797 -1.973 1 95 227 GLU B O 1
ATOM 3633 N N . GLU B 1 228 ? -6.164 26.094 -2.592 1 95.81 228 GLU B N 1
ATOM 3634 C CA . GLU B 1 228 ? -7.039 25.719 -3.697 1 95.81 228 GLU B CA 1
ATOM 3635 C C . GLU B 1 228 ? -8.203 24.859 -3.207 1 95.81 228 GLU B C 1
ATOM 3637 O O . GLU B 1 228 ? -9.109 24.531 -3.979 1 95.81 228 GLU B O 1
ATOM 3642 N N . GLU B 1 229 ? -8.148 24.469 -1.957 1 94.31 229 GLU B N 1
ATOM 3643 C CA . GLU B 1 229 ? -9.219 23.703 -1.313 1 94.31 229 GLU B CA 1
ATOM 3644 C C . GLU B 1 229 ? -9.539 22.438 -2.09 1 94.31 229 GLU B C 1
ATOM 3646 O O . GLU B 1 229 ? -10.703 22.125 -2.326 1 94.31 229 GLU B O 1
ATOM 3651 N N . LYS B 1 230 ? -8.516 21.781 -2.52 1 93.88 230 LYS B N 1
ATOM 3652 C CA . LYS B 1 230 ? -8.672 20.531 -3.258 1 93.88 230 LYS B CA 1
ATOM 3653 C C . LYS B 1 230 ? -9.047 19.391 -2.32 1 93.88 230 LYS B C 1
ATOM 3655 O O . LYS B 1 230 ? -8.828 19.469 -1.11 1 93.88 230 LYS B O 1
ATOM 3660 N N . ASN B 1 231 ? -9.648 18.422 -2.873 1 96.69 231 ASN B N 1
ATOM 3661 C CA . ASN B 1 231 ? -9.945 17.172 -2.193 1 96.69 231 ASN B CA 1
ATOM 3662 C C . ASN B 1 231 ? -9.664 15.969 -3.088 1 96.69 231 ASN B C 1
ATOM 3664 O O . ASN B 1 231 ? -10.055 15.953 -4.258 1 96.69 231 ASN B O 1
ATOM 3668 N N . GLY B 1 232 ? -8.945 14.977 -2.51 1 96.94 232 GLY B N 1
ATOM 3669 C CA . GLY B 1 232 ? -8.555 13.797 -3.264 1 96.94 232 GLY B CA 1
ATOM 3670 C C . GLY B 1 232 ? -7.445 14.07 -4.266 1 96.94 232 GLY B C 1
ATOM 3671 O O . GLY B 1 232 ? -7.25 13.305 -5.207 1 96.94 232 GLY B O 1
ATOM 3672 N N . ALA B 1 233 ? -6.762 15.148 -4.133 1 96.62 233 ALA B N 1
ATOM 3673 C CA . ALA B 1 233 ? -5.773 15.578 -5.117 1 96.62 233 ALA B CA 1
ATOM 3674 C C . ALA B 1 233 ? -4.391 15.031 -4.781 1 96.62 233 ALA B C 1
ATOM 3676 O O . ALA B 1 233 ? -4.062 14.836 -3.607 1 96.62 233 ALA B O 1
ATOM 3677 N N . LEU B 1 234 ? -3.668 14.75 -5.77 1 97.19 234 LEU B N 1
ATOM 3678 C CA . LEU B 1 234 ? -2.256 14.391 -5.711 1 97.19 234 LEU B CA 1
ATOM 3679 C C . LEU B 1 234 ? -1.394 15.445 -6.395 1 97.19 234 LEU B C 1
ATOM 3681 O O . LEU B 1 234 ? -1.462 15.609 -7.613 1 97.19 234 LEU B O 1
ATOM 3685 N N . LEU B 1 235 ? -0.599 16.141 -5.648 1 96.56 235 LEU B N 1
ATOM 3686 C CA . LEU B 1 235 ? 0.205 17.234 -6.191 1 96.56 235 LEU B CA 1
ATOM 3687 C C . LEU B 1 235 ? 1.674 16.828 -6.285 1 96.56 235 LEU B C 1
ATOM 3689 O O . LEU B 1 235 ? 2.35 16.703 -5.262 1 96.56 235 LEU B O 1
ATOM 3693 N N . ARG B 1 236 ? 2.201 16.656 -7.449 1 95.12 236 ARG B N 1
ATOM 3694 C CA . ARG B 1 236 ? 3.613 16.375 -7.691 1 95.12 236 ARG B CA 1
ATOM 3695 C C . ARG B 1 236 ? 4.461 17.641 -7.492 1 95.12 236 ARG B C 1
ATOM 3697 O O . ARG B 1 236 ? 4.062 18.734 -7.898 1 95.12 236 ARG B O 1
ATOM 3704 N N . VAL B 1 237 ? 5.551 17.5 -6.926 1 94.31 237 VAL B N 1
ATOM 3705 C CA . VAL B 1 237 ? 6.504 18.578 -6.727 1 94.31 237 VAL B CA 1
ATOM 3706 C C . VAL B 1 237 ? 7.91 18.109 -7.098 1 94.31 237 VAL B C 1
ATOM 3708 O O . VAL B 1 237 ? 8.484 17.266 -6.422 1 94.31 237 VAL B O 1
ATOM 3711 N N . ASP B 1 238 ? 8.445 18.656 -8.109 1 92.12 238 ASP B N 1
ATOM 3712 C CA . ASP B 1 238 ? 9.797 18.328 -8.555 1 92.12 238 ASP B CA 1
ATOM 3713 C C . ASP B 1 238 ? 10.414 19.469 -9.344 1 92.12 238 ASP B C 1
ATOM 3715 O O . ASP B 1 238 ? 9.992 20.625 -9.219 1 92.12 238 ASP B O 1
ATOM 3719 N N . ILE B 1 239 ? 11.453 19.141 -10.086 1 90 239 ILE B N 1
ATOM 3720 C CA . ILE B 1 239 ? 12.219 20.156 -10.789 1 90 239 ILE B CA 1
ATOM 3721 C C . ILE B 1 239 ? 11.359 20.781 -11.891 1 90 239 ILE B C 1
ATOM 3723 O O . ILE B 1 239 ? 11.602 21.922 -12.305 1 90 239 ILE B O 1
ATOM 3727 N N . ASP B 1 240 ? 10.344 20.062 -12.344 1 91.12 240 ASP B N 1
ATOM 3728 C CA . ASP B 1 240 ? 9.469 20.562 -13.398 1 91.12 240 ASP B CA 1
ATOM 3729 C C . ASP B 1 240 ? 8.328 21.406 -12.82 1 91.12 240 ASP B C 1
ATOM 3731 O O . ASP B 1 240 ? 7.512 21.953 -13.57 1 91.12 240 ASP B O 1
ATOM 3735 N N . GLY B 1 241 ? 8.281 21.562 -11.484 1 92.12 241 GLY B N 1
ATOM 3736 C CA . GLY B 1 241 ? 7.293 22.406 -10.828 1 92.12 241 GLY B CA 1
ATOM 3737 C C . GLY B 1 241 ? 6.145 21.625 -10.219 1 92.12 241 GLY B C 1
ATOM 3738 O O . GLY B 1 241 ? 6.281 20.422 -9.953 1 92.12 241 GLY B O 1
ATOM 3739 N N . LEU B 1 242 ? 5.082 22.328 -9.914 1 93.31 242 LEU B N 1
ATOM 3740 C CA . LEU B 1 242 ? 3.9 21.734 -9.297 1 93.31 242 LEU B CA 1
ATOM 3741 C C . LEU B 1 242 ? 2.912 21.266 -10.359 1 93.31 242 LEU B C 1
ATOM 3743 O O . LEU B 1 242 ? 2.568 22.016 -11.273 1 93.31 242 LEU B O 1
ATOM 3747 N N . ARG B 1 243 ? 2.551 19.953 -10.328 1 94.38 243 ARG B N 1
ATOM 3748 C CA . ARG B 1 243 ? 1.579 19.391 -11.258 1 94.38 243 ARG B CA 1
ATOM 3749 C C . ARG B 1 243 ? 0.66 18.406 -10.562 1 94.38 243 ARG B C 1
ATOM 3751 O O . ARG B 1 243 ? 1.126 17.516 -9.836 1 94.38 243 ARG B O 1
ATOM 3758 N N . TYR B 1 244 ? -0.629 18.578 -10.797 1 94.25 244 TYR B N 1
ATOM 3759 C CA . TYR B 1 244 ? -1.565 17.594 -10.258 1 94.25 244 TYR B CA 1
ATOM 3760 C C . TYR B 1 244 ? -1.529 16.312 -11.07 1 94.25 244 TYR B C 1
ATOM 3762 O O . TYR B 1 244 ? -1.413 16.344 -12.297 1 94.25 244 TYR B O 1
ATOM 3770 N N . ALA B 1 245 ? -1.6 15.227 -10.32 1 87.62 245 ALA B N 1
ATOM 3771 C CA . ALA B 1 245 ? -1.613 13.914 -10.961 1 87.62 245 ALA B CA 1
ATOM 3772 C C . ALA B 1 245 ? -3.021 13.32 -10.977 1 87.62 245 ALA B C 1
ATOM 3774 O O . ALA B 1 245 ? -3.836 13.633 -10.102 1 87.62 245 ALA B O 1
#

Foldseek 3Di:
DQQALAEEEFEPLLWFLNVLQLVLSLVSHAAYEYEYQPVVSNVVSLVVDDPVSNLRYHYAYAQLLDLVSLLVSVVVCCVRSVAHAEYEAEFAAFAQPCLVSRLSRLAVSLVSNVVSCLCGQFVLNVHVEHEYEYEAAVLLVDPDPFRRSSSVSSVNVLVVQLVCLDVVNCVGGVYAGEYEHEYAAPTPRNVCVLVRTPHNVVSVVVSVPDDHHYSNLSSVVVVVCVVVVHGSWYWYAGPVGTDID/DQQALAEEEFEPLLWFLNVLQLVLSLVSHAAYEYEYQPVVSNVVSLVVDDPVSNLRYHYAYAQLLDLVSLLVSVVVCCVRSVAHAEYEAEFAAFALPCLVSRLSRLAVSLVSNVVSCLCGQFVLNVHVEHEYEYEAAVLLVDPDPFRRSSSVSSVNVLVVQLVCLDPVNCVGGVYAGEYEHEYAAPTPRNVCVLVRTPHNVVSVVVSVPDDHYYSNQSSVVVVVCVVVVHGSWYWYAGPVGTDID

Secondary structure (DSSP, 8-state):
---TT-EEEEETTTSHHHHHHHHHHHHTT-EEEEEES-HHHHHHHHHHS-HHHHTTEEEEE--TT-HHHHHHHHHHHHHHHS---EEEE------GGGHHHHHIIIIIHHHHHHHHHHHHH-GGGT---EEEEEE--GGGTS--TTSHHHHHHHHHHHHHHHHHTSHHHHHHH-EEEEEEEE-SBSSHHHHHHHHHSS-HHHHHHHHHT---B-THHHHHHHHHHHHHT-SS-EEEEETTEEEE-/---TT-EEEEETTTSHHHHHHHHHHHHTT-EEEEEES-HHHHHHHHHHS-HHHHTTEEEEE--TT-HHHHHHHHHHHHHHHS---EEEE------GGGHHHHHIIIIIHHHHHHHHHHHHH-GGGT---EEEEEE--GGGTS--TTSHHHHHHHHHHHHHHHHHTSHHHHHHH-EEEEEEEE-SBSSHHHHHHHHHSS-HHHHHHHHHT---B-THHHHHHHHHHHHHT-SS-EEEEETTEEEE-

Radius of gyration: 23.08 Å; Cα contacts (8 Å, |Δi|>4): 1146; chains: 2; bounding box: 52×73×49 Å

InterPro domains:
  IPR002347 Short-chain dehydrogenase/reductase SDR [PF00106] (6-191)
  IPR002347 Short-chain dehydrogenase/reductase SDR [PR00080] (82-93)
  IPR002347 Short-chain dehydrogenase/reductase SDR [PR00080] (130-138)
  IPR002347 Short-chain dehydrogenase/reductase SDR [PR00080] (150-169)
  IPR002347 Short-chain dehydrogenase/reductase SDR [PR00081] (7-24)
  IPR002347 Short-chain dehydrogenase/reductase SDR [PR00081] (82-93)
  IPR002347 Short-chain dehydrogenase/reductase SDR [PR00081] (124-140)
  IPR002347 Short-chain dehydrogenase/reductase SDR [PR00081] (150-169)
  IPR002347 Short-chain dehydrogenase/reductase SDR [PR00081] (173-190)
  IPR020904 Short-chain dehydrogenase/reductase, conserved site [PS00061] (137-165)
  IPR036291 NAD(P)-binding domain superfamily [SSF51735] (1-240)

Sequence (490 aa):
MNFEGKVAIVTGGAQGIGKAYTNALLNIGMKVCVCDILEEQVREFIESLPAAQRNNIVFQKCDVSSFEEFKNAFDKVISTFGRIDMLVNNAGIINEKNFQKMIEVNFHGVVYGTHLAFEHMSIEKGGQGGYIVNTASEAGLDPSHLVPVYCATKHAVVGLTKSLGHEYHFKKTGIKVNAVCPGPIETDLYRTFPGKTIDAEEAKKFLSLRTTIKPEGVGKALLKLLEEEKNGALLRVDIDGLRYAMNFEGKVAIVTGGAQGIGKAYTNALLNIGMKVCVCDILEEQVREFIESLPAAQRNNIVFQKCDVSSFEEFKNAFDKVISTFGRIDMLVNNAGIINEKNFQKMIEVNFHGVVYGTHLAFEHMSIEKGGQGGYIVNTASEAGLDPSHLVPVYCATKHAVVGLTKSLGHEYHFKKTGIKVNAVCPGPIETDLYRTFPGKTIDAEEAKKFLSLRTTIKPEGVGKALLKLLEEEKNGALLRVDIDGLRYA

Organism: Nephila pilipes (NCBI:txid299642)

Nearest PDB structures (foldseek):
  2gdz-assembly1_A-2  TM=9.462E-01  e=9.923E-28  Homo sapiens
  8cwl-assembly1_B  TM=9.458E-01  e=2.886E-26  Homo sapiens
  5ilg-assembly1_B  TM=9.268E-01  e=1.335E-25  Drosophila melanogaster
  8fd8-assembly1_A  TM=9.292E-01  e=6.982E-25  Homo sapiens
  5ilo-assembly1_A  TM=9.144E-01  e=4.277E-25  Drosophila melanogaster

Solvent-accessible surface area (backbone atoms only — not comparable to full-atom values): 23356 Å² total; per-residue (Å²): 127,85,46,62,72,38,28,32,38,31,28,33,25,52,48,48,54,23,30,22,40,50,51,46,42,46,72,55,43,24,26,37,37,35,24,23,74,52,57,68,51,35,52,52,49,50,69,70,44,55,74,81,51,44,78,32,47,48,79,36,78,26,50,53,60,34,63,66,40,41,50,50,44,55,50,48,39,36,72,72,69,69,47,57,35,32,40,32,43,44,44,65,63,76,32,60,87,47,43,67,62,27,43,33,33,38,35,50,14,43,53,48,51,48,53,53,46,52,59,58,13,12,44,78,64,72,25,83,10,36,41,36,39,35,53,46,21,40,39,27,78,38,65,30,68,53,37,26,66,55,14,7,32,20,11,16,45,44,26,30,27,38,6,47,19,30,66,72,46,27,75,57,21,48,34,33,20,25,30,42,18,44,45,55,42,66,30,69,66,56,72,50,36,29,80,25,32,81,42,38,68,62,35,48,59,57,52,72,75,55,70,64,33,59,32,59,60,51,15,50,51,52,52,48,46,61,67,68,64,56,52,31,41,36,35,32,38,43,81,90,41,81,45,77,105,128,86,45,63,73,37,28,33,38,30,27,33,25,50,48,48,56,24,31,22,40,50,51,46,42,45,72,56,43,22,27,36,36,34,24,23,74,54,58,70,52,35,51,52,48,50,68,70,44,58,73,81,51,45,79,32,48,48,78,36,77,25,50,54,59,34,62,67,40,40,48,49,44,54,50,49,40,36,73,73,68,68,48,59,33,30,40,32,44,44,43,65,62,74,32,59,86,48,42,66,62,27,43,33,32,38,35,50,14,45,53,48,52,49,53,54,46,50,58,58,12,12,44,77,64,73,22,83,10,37,39,36,38,36,54,45,22,42,39,26,78,38,66,29,68,55,37,26,68,55,14,9,32,20,11,16,45,44,26,30,27,38,7,46,17,29,66,73,45,25,75,57,21,48,34,32,19,24,30,44,18,43,45,55,42,66,30,70,67,55,72,49,35,27,81,25,31,79,43,37,67,62,37,49,58,57,51,71,76,54,69,64,32,60,31,59,58,52,15,51,50,53,52,50,46,60,68,69,65,57,52,31,41,36,37,32,39,42,80,92,41,81,44,78,105

pLDDT: mean 93.55, std 5.04, range [72.69, 98.62]